Protein AF-0000000078981628 (afdb_homodimer)

InterPro domains:
  IPR001638 Solute-binding protein family 3/N-terminal domain of MltF [PF00497] (38-266)
  IPR001638 Solute-binding protein family 3/N-terminal domain of MltF [SM00062] (37-268)
  IPR051455 Bacterial solute-binding protein 3 [PTHR30085] (13-270)

Foldseek 3Di:
DPPPPPPPPPPPPPPPPVPPPPPQDDDLLNVCLVVLEAEEEFEAQQAAFWHQDPVGDIHHLLVVLVVLLQVLSCVVSVHHGHYHYDYDFLVCVLVCQQVPVHAKYTYFAFDDDVSVVRWDFAFFQDKWFKWKKFFPPLPDFALLPQAVFEEEDEPNHPFVVLSVVVCVVNVGDYHYDYDNHVVRRLVCRVVVVGGIYMDTPLSSLRSLLPDPCSNGMDIHYDGSDMTTGTMIGGPPNVPSSVSSLVSLLVCLLVVVSVVSCCVRCVVSVDDDDPVSNVSSVVSNDDD/DCPDDPPPPPPPPPPPPVPPPPPQDDDLLNVCLVVLEAEEEFEAQQAAFWHQDPVGDIHHLLVVLVVLLQVLSCVVSVHHGHYHYDYDFLVCVLVCQQVPVHAKYTYFAFDDDVSVVRWDFAFFQDKWFKWKKFFPPLPDFALLPQAVFEEEDEPNHPFVVLSVVVCVVNVGDYHYHYDNHDVRRLVCRVVVVGGIYMDTPLSSLRSLLVDPCSNRMDIHYDGSDMTTGTMIGGPPNVPSSVSSLVSLLVCLLVVVSVVSCCVRCVVSVDDDDPVSNVSSVVSNDDD

pLDDT: mean 93.2, std 16.32, range [28.64, 98.94]

Secondary structure (DSSP, 8-state):
--------------------------HHHHHHHHHSEEEEEE-SEETTTEEE-TTS-EESHHHHHHHHHHHHHHHHHTS--EEEEEE--TTTHHHHHHTTS-SEEES--B--TTGGGT-EEEEEEEEE-EEEEEETTS---SGGGGTT-EEEEETT-HHHHHHHHHHHHHT---EEEEESSHHHHHHHHHTTS-SEEEEEHHHHHHHHHHSS-GGGEEEES-----EEEEEEE-TT-HHHHHHHHHHHHHHHHHTHHHHHHHHHHGGGT-PPPHHHHHHHHHT----/--------------------------HHHHHHHHHSEEEEEE-SEETTTEEE-TTS-EESHHHHHHHHHHHHHHHHHTS--EEEEEE--TTTHHHHHHTTS-SEEES--B--TTGGGT-EEEEEEEEE-EEEEEETTS---SGGGGTT-EEEEETTSHHHHHHHHHHHHHT---EEEEESSHHHHHHHHHTTS-SEEEEEHHHHHHHHHHSS-GGGEEEES-----EEEEEEE-SS-HHHHHHHHHHHHHHHHHTHHHHHHHHHHGGGT-PPPHHHHHHHHHT----

Organism: Ruegeria pomeroyi (strain ATCC 700808 / DSM 15171 / DSS-3) (NCBI:txid246200)

Structure (mmCIF, N/CA/C/O backbone):
data_AF-0000000078981628-model_v1
#
loop_
_entity.id
_entity.type
_entity.pdbx_description
1 polymer 'Glutamate/aspartate ABC transporter, periplasmic substrate-binding protein'
#
loop_
_atom_site.group_PDB
_atom_site.id
_atom_site.type_symbol
_atom_site.label_atom_id
_atom_site.label_alt_id
_atom_site.label_comp_id
_atom_site.label_asym_id
_atom_site.label_entity_id
_atom_site.label_seq_id
_atom_site.pdbx_PDB_ins_code
_atom_site.Cartn_x
_atom_site.Cartn_y
_atom_site.Cartn_z
_atom_site.occupancy
_atom_site.B_iso_or_equiv
_atom_site.auth_seq_id
_atom_site.auth_comp_id
_atom_site.auth_asym_id
_atom_site.auth_atom_id
_atom_site.pdbx_PDB_model_num
ATOM 1 N N . MET A 1 1 ? 22.188 62.906 -53.719 1 29.25 1 MET A N 1
ATOM 2 C CA . MET A 1 1 ? 21.891 62.875 -52.281 1 29.25 1 MET A CA 1
ATOM 3 C C . MET A 1 1 ? 21.281 61.562 -51.875 1 29.25 1 MET A C 1
ATOM 5 O O . MET A 1 1 ? 20.094 61.312 -52.125 1 29.25 1 MET A O 1
ATOM 9 N N . ASN A 1 2 ? 22.016 60.469 -52.219 1 33 2 ASN A N 1
ATOM 10 C CA . ASN A 1 2 ? 21.844 59 -52.25 1 33 2 ASN A CA 1
ATOM 11 C C . ASN A 1 2 ? 21.578 58.438 -50.875 1 33 2 ASN A C 1
ATOM 13 O O . ASN A 1 2 ? 22.422 58.531 -49.969 1 33 2 ASN A O 1
ATOM 17 N N . LEU A 1 3 ? 20.312 58.594 -50.469 1 35 3 LEU A N 1
ATOM 18 C CA . LEU A 1 3 ? 19.75 58.188 -49.188 1 35 3 LEU A CA 1
ATOM 19 C C . LEU A 1 3 ? 19.984 56.719 -48.938 1 35 3 LEU A C 1
ATOM 21 O O . LEU A 1 3 ? 19.656 55.875 -49.781 1 35 3 LEU A O 1
ATOM 25 N N . LEU A 1 4 ? 21.047 56.375 -48.156 1 32.5 4 LEU A N 1
ATOM 26 C CA . LEU A 1 4 ? 21.562 55.094 -47.625 1 32.5 4 LEU A CA 1
ATOM 27 C C . LEU A 1 4 ? 20.484 54.375 -46.812 1 32.5 4 LEU A C 1
ATOM 29 O O . LEU A 1 4 ? 19.969 54.906 -45.844 1 32.5 4 LEU A O 1
ATOM 33 N N . LYS A 1 5 ? 19.578 53.688 -47.531 1 44.81 5 LYS A N 1
ATOM 34 C CA . LYS A 1 5 ? 18.531 52.844 -46.906 1 44.81 5 LYS A CA 1
ATOM 35 C C . LYS A 1 5 ? 19.141 51.906 -45.875 1 44.81 5 LYS A C 1
ATOM 37 O O . LYS A 1 5 ? 20.062 51.156 -46.156 1 44.81 5 LYS A O 1
ATOM 42 N N . PRO A 1 6 ? 19.125 52.25 -44.531 1 39.47 6 PRO A N 1
ATOM 43 C CA . PRO A 1 6 ? 19.688 51.375 -43.5 1 39.47 6 PRO A CA 1
ATOM 44 C C . PRO A 1 6 ? 19.031 50 -43.5 1 39.47 6 PRO A C 1
ATOM 46 O O . PRO A 1 6 ? 17.812 49.875 -43.656 1 39.47 6 PRO A O 1
ATOM 49 N N . ILE A 1 7 ? 19.625 49 -44.156 1 39.97 7 ILE A N 1
ATOM 50 C CA . ILE A 1 7 ? 19.266 47.594 -44.125 1 39.97 7 ILE A CA 1
ATOM 51 C C . ILE A 1 7 ? 19.219 47.094 -42.688 1 39.97 7 ILE A C 1
ATOM 53 O O . ILE A 1 7 ? 20.234 47.062 -42 1 39.97 7 ILE A O 1
ATOM 57 N N . LEU A 1 8 ? 18.188 47.531 -41.906 1 37.78 8 LEU A N 1
ATOM 58 C CA . LEU A 1 8 ? 17.984 47 -40.594 1 37.78 8 LEU A CA 1
ATOM 59 C C . LEU A 1 8 ? 17.984 45.469 -40.594 1 37.78 8 LEU A C 1
ATOM 61 O O . LEU A 1 8 ? 17.172 44.844 -41.312 1 37.78 8 LEU A O 1
ATOM 65 N N . ALA A 1 9 ? 19.156 44.812 -40.406 1 36.69 9 ALA A N 1
ATOM 66 C CA . ALA A 1 9 ? 19.453 43.406 -40.188 1 36.69 9 ALA A CA 1
ATOM 67 C C . ALA A 1 9 ? 18.578 42.844 -39.062 1 36.69 9 ALA A C 1
ATOM 69 O O . ALA A 1 9 ? 18.641 43.281 -37.906 1 36.69 9 ALA A O 1
ATOM 70 N N . GLY A 1 10 ? 17.344 42.594 -39.344 1 36.34 10 GLY A N 1
ATOM 71 C CA . GLY A 1 10 ? 16.516 41.844 -38.438 1 36.34 10 GLY A CA 1
ATOM 72 C C . GLY A 1 10 ? 17.156 40.531 -37.969 1 36.34 10 GLY A C 1
ATOM 73 O O . GLY A 1 10 ? 17.297 39.594 -38.75 1 36.34 10 GLY A O 1
ATOM 74 N N . ALA A 1 11 ? 18.25 40.594 -37.188 1 36.84 11 ALA A N 1
ATOM 75 C CA . ALA A 1 11 ? 18.75 39.375 -36.562 1 36.84 11 ALA A CA 1
ATOM 76 C C . ALA A 1 11 ? 17.625 38.594 -35.875 1 36.84 11 ALA A C 1
ATOM 78 O O . ALA A 1 11 ? 17.016 39.125 -34.938 1 36.84 11 ALA A O 1
ATOM 79 N N . VAL A 1 12 ? 16.984 37.75 -36.594 1 37 12 VAL A N 1
ATOM 80 C CA . VAL A 1 12 ? 16.062 36.75 -36.031 1 37 12 VAL A CA 1
ATOM 81 C C . VAL A 1 12 ? 16.75 36.031 -34.875 1 37 12 VAL A C 1
ATOM 83 O O . VAL A 1 12 ? 17.812 35.438 -35.031 1 37 12 VAL A O 1
ATOM 86 N N . ALA A 1 13 ? 16.578 36.5 -33.656 1 37.66 13 ALA A N 1
ATOM 87 C CA . ALA A 1 13 ? 16.906 35.75 -32.438 1 37.66 13 ALA A CA 1
ATOM 88 C C . ALA A 1 13 ? 16.5 34.281 -32.594 1 37.66 13 ALA A C 1
ATOM 90 O O . ALA A 1 13 ? 15.312 33.969 -32.656 1 37.66 13 ALA A O 1
ATOM 91 N N . LEU A 1 14 ? 17.312 33.531 -33.312 1 39.88 14 LEU A N 1
ATOM 92 C CA . LEU A 1 14 ? 17.188 32.094 -33.188 1 39.88 14 LEU A CA 1
ATOM 93 C C . LEU A 1 14 ? 17.016 31.688 -31.734 1 39.88 14 LEU A C 1
ATOM 95 O O . LEU A 1 14 ? 17.938 31.828 -30.922 1 39.88 14 LEU A O 1
ATOM 99 N N . GLY A 1 15 ? 15.836 31.875 -31.203 1 36.81 15 GLY A N 1
ATOM 100 C CA . GLY A 1 15 ? 15.547 31.234 -29.938 1 36.81 15 GLY A CA 1
ATOM 101 C C . GLY A 1 15 ? 16.141 29.844 -29.812 1 36.81 15 GLY A C 1
ATOM 102 O O . GLY A 1 15 ? 15.742 28.922 -30.531 1 36.81 15 GLY A O 1
ATOM 103 N N . LEU A 1 16 ? 17.375 29.766 -29.469 1 39.28 16 LEU A N 1
ATOM 104 C CA . LEU A 1 16 ? 17.891 28.484 -28.984 1 39.28 16 LEU A CA 1
ATOM 105 C C . LEU A 1 16 ? 16.938 27.875 -27.969 1 39.28 16 LEU A C 1
ATOM 107 O O . LEU A 1 16 ? 16.844 28.344 -26.828 1 39.28 16 LEU A O 1
ATOM 111 N N . ALA A 1 17 ? 15.844 27.344 -28.422 1 39.78 17 ALA A N 1
ATOM 112 C CA . ALA A 1 17 ? 15.203 26.391 -27.516 1 39.78 17 ALA A CA 1
ATOM 113 C C . ALA A 1 17 ? 16.234 25.5 -26.844 1 39.78 17 ALA A C 1
ATOM 115 O O . ALA A 1 17 ? 16.859 24.656 -27.5 1 39.78 17 ALA A O 1
ATOM 116 N N . LEU A 1 18 ? 16.859 25.969 -25.859 1 40.12 18 LEU A N 1
ATOM 117 C CA . LEU A 1 18 ? 17.594 24.984 -25.062 1 40.12 18 LEU A CA 1
ATOM 118 C C . LEU A 1 18 ? 16.812 23.688 -24.953 1 40.12 18 LEU A C 1
ATOM 120 O O . LEU A 1 18 ? 15.625 23.703 -24.594 1 40.12 18 LEU A O 1
ATOM 124 N N . PRO A 1 19 ? 17.094 22.656 -25.75 1 40.31 19 PRO A N 1
ATOM 125 C CA . PRO A 1 19 ? 16.359 21.438 -25.422 1 40.31 19 PRO A CA 1
ATOM 126 C C . PRO A 1 19 ? 16.125 21.281 -23.922 1 40.31 19 PRO A C 1
ATOM 128 O O . PRO A 1 19 ? 17.016 21.562 -23.125 1 40.31 19 PRO A O 1
ATOM 131 N N . VAL A 1 20 ? 15.062 21.641 -23.391 1 41.03 20 VAL A N 1
ATOM 132 C CA . VAL A 1 20 ? 14.773 21.062 -22.078 1 41.03 20 VAL A CA 1
ATOM 133 C C . VAL A 1 20 ? 15.586 19.797 -21.875 1 41.03 20 VAL A C 1
ATOM 135 O O . VAL A 1 20 ? 15.438 18.828 -22.641 1 41.03 20 VAL A O 1
ATOM 138 N N . ALA A 1 21 ? 16.75 19.766 -21.547 1 38.91 21 ALA A N 1
ATOM 139 C CA . ALA A 1 21 ? 17.547 18.578 -21.203 1 38.91 21 ALA A CA 1
ATOM 140 C C . ALA A 1 21 ? 16.672 17.453 -20.672 1 38.91 21 ALA A C 1
ATOM 142 O O . ALA A 1 21 ? 15.914 17.656 -19.719 1 38.91 21 ALA A O 1
ATOM 143 N N . ALA A 1 22 ? 16.125 16.625 -21.484 1 43.41 22 ALA A N 1
ATOM 144 C CA . ALA A 1 22 ? 15.547 15.359 -21.062 1 43.41 22 ALA A CA 1
ATOM 145 C C . ALA A 1 22 ? 16.141 14.914 -19.734 1 43.41 22 ALA A C 1
ATOM 147 O O . ALA A 1 22 ? 17.344 14.703 -19.609 1 43.41 22 ALA A O 1
ATOM 148 N N . GLN A 1 23 ? 15.719 15.336 -18.562 1 52.41 23 GLN A N 1
ATOM 149 C CA . GLN A 1 23 ? 16.172 14.836 -17.266 1 52.41 23 GLN A CA 1
ATOM 150 C C . GLN A 1 23 ? 16.656 13.391 -17.375 1 52.41 23 GLN A C 1
ATOM 152 O O . GLN A 1 23 ? 15.977 12.547 -17.969 1 52.41 23 GLN A O 1
ATOM 157 N N . ASP A 1 24 ? 17.922 13.008 -17.25 1 70.19 24 ASP A N 1
ATOM 158 C CA . ASP A 1 24 ? 18.594 11.719 -17.375 1 70.19 24 ASP A CA 1
ATOM 159 C C . ASP A 1 24 ? 17.828 10.633 -16.609 1 70.19 24 ASP A C 1
ATOM 161 O O . ASP A 1 24 ? 17.75 10.688 -15.383 1 70.19 24 ASP A O 1
ATOM 165 N N . ARG A 1 25 ? 16.812 9.961 -17.281 1 83.69 25 ARG A N 1
ATOM 166 C CA . ARG A 1 25 ? 16.125 8.812 -16.734 1 83.69 25 ARG A CA 1
ATOM 167 C C . ARG A 1 25 ? 17.109 7.762 -16.219 1 83.69 25 ARG A C 1
ATOM 169 O O . ARG A 1 25 ? 18.219 7.641 -16.75 1 83.69 25 ARG A O 1
ATOM 176 N N . THR A 1 26 ? 16.781 7.242 -15.086 1 91.81 26 THR A N 1
ATOM 177 C CA . THR A 1 26 ? 17.562 6.145 -14.523 1 91.81 26 THR A CA 1
ATOM 178 C C . THR A 1 26 ? 16.688 4.914 -14.312 1 91.81 26 THR A C 1
ATOM 180 O O . THR A 1 26 ? 15.477 4.949 -14.562 1 91.81 26 THR A O 1
ATOM 183 N N . GLY A 1 27 ? 17.281 3.781 -14.086 1 97.19 27 GLY A N 1
ATOM 184 C CA . GLY A 1 27 ? 16.547 2.59 -13.703 1 97.19 27 GLY A CA 1
ATOM 185 C C . GLY A 1 27 ? 15.805 1.947 -14.859 1 97.19 27 GLY A C 1
ATOM 186 O O . GLY A 1 27 ? 16.297 1.941 -15.992 1 97.19 27 GLY A O 1
ATOM 187 N N . THR A 1 28 ? 14.695 1.393 -14.609 1 98.75 28 THR A N 1
ATOM 188 C CA . THR A 1 28 ? 13.922 0.6 -15.555 1 98.75 28 THR A CA 1
ATOM 189 C C . THR A 1 28 ? 13.445 1.463 -16.719 1 98.75 28 THR A C 1
ATOM 191 O O . THR A 1 28 ? 13.461 1.026 -17.875 1 98.75 28 THR A O 1
ATOM 194 N N . LEU A 1 29 ? 13.031 2.707 -16.453 1 98.62 29 LEU A N 1
ATOM 195 C CA . LEU A 1 29 ? 12.562 3.596 -17.5 1 98.62 29 LEU A CA 1
ATOM 196 C C . LEU A 1 29 ? 13.672 3.877 -18.516 1 98.62 29 LEU A C 1
ATOM 198 O O . LEU A 1 29 ? 13.43 3.883 -19.719 1 98.62 29 LEU A O 1
ATOM 202 N N . ALA A 1 30 ? 14.875 4.129 -18 1 98.38 30 ALA A N 1
ATOM 203 C CA . ALA A 1 30 ? 16.016 4.375 -18.891 1 98.38 30 ALA A CA 1
ATOM 204 C C . ALA A 1 30 ? 16.297 3.154 -19.75 1 98.38 30 ALA A C 1
ATOM 206 O O . ALA A 1 30 ? 16.562 3.287 -20.953 1 98.38 30 ALA A O 1
ATOM 207 N N . LYS A 1 31 ? 16.297 2.002 -19.156 1 98.5 31 LYS A N 1
ATOM 208 C CA . LYS A 1 31 ? 16.531 0.753 -19.875 1 98.5 31 LYS A CA 1
ATOM 209 C C . LYS A 1 31 ? 15.516 0.569 -21 1 98.5 31 LYS A C 1
ATOM 211 O O . LYS A 1 31 ? 15.883 0.274 -22.141 1 98.5 31 LYS A O 1
ATOM 216 N N . ILE A 1 32 ? 14.266 0.714 -20.672 1 98.81 32 ILE A N 1
ATOM 217 C CA . ILE A 1 32 ? 13.195 0.534 -21.656 1 98.81 32 ILE A CA 1
ATOM 218 C C . ILE A 1 32 ? 13.297 1.597 -22.734 1 98.81 32 ILE A C 1
ATOM 220 O O . ILE A 1 32 ? 13.102 1.305 -23.922 1 98.81 32 ILE A O 1
ATOM 224 N N . ASP A 1 33 ? 13.609 2.801 -22.328 1 98.19 33 ASP A N 1
ATOM 225 C CA . ASP A 1 33 ? 13.758 3.885 -23.297 1 98.19 33 ASP A CA 1
ATOM 226 C C . ASP A 1 33 ? 14.852 3.562 -24.312 1 98.19 33 ASP A C 1
ATOM 228 O O . ASP A 1 33 ? 14.656 3.729 -25.516 1 98.19 33 ASP A O 1
ATOM 232 N N . ALA A 1 34 ? 15.945 3.109 -23.875 1 98 34 ALA A N 1
ATOM 233 C CA . ALA A 1 34 ? 17.094 2.814 -24.734 1 98 34 ALA A CA 1
ATOM 234 C C . ALA A 1 34 ? 16.797 1.649 -25.672 1 98 34 ALA A C 1
ATOM 236 O O . ALA A 1 34 ? 17.172 1.671 -26.844 1 98 34 ALA A O 1
ATOM 237 N N . SER A 1 35 ? 16.109 0.621 -25.172 1 98.12 35 SER A N 1
ATOM 238 C CA . SER A 1 35 ? 15.914 -0.598 -25.953 1 98.12 35 SER A CA 1
ATOM 239 C C . SER A 1 35 ? 14.656 -0.505 -26.812 1 98.12 35 SER A C 1
ATOM 241 O O . SER A 1 35 ? 14.523 -1.232 -27.797 1 98.12 35 SER A O 1
ATOM 243 N N . GLY A 1 36 ? 13.664 0.253 -26.297 1 98.31 36 GLY A N 1
ATOM 244 C CA . GLY A 1 36 ? 12.359 0.293 -26.938 1 98.31 36 GLY A CA 1
ATOM 245 C C . GLY A 1 36 ? 11.492 -0.905 -26.609 1 98.31 36 GLY A C 1
ATOM 246 O O . GLY A 1 36 ? 10.477 -1.146 -27.266 1 98.31 36 GLY A O 1
ATOM 247 N N . GLU A 1 37 ? 11.953 -1.68 -25.609 1 98.69 37 GLU A N 1
ATOM 248 C CA . GLU A 1 37 ? 11.289 -2.934 -25.266 1 98.69 37 GLU A CA 1
ATOM 249 C C . GLU A 1 37 ? 11.055 -3.031 -23.766 1 98.69 37 GLU A C 1
ATOM 251 O O . GLU A 1 37 ? 11.922 -2.672 -22.969 1 98.69 37 GLU A O 1
ATOM 256 N N . ILE A 1 38 ? 9.898 -3.453 -23.391 1 98.88 38 ILE A N 1
ATOM 257 C CA . ILE A 1 38 ? 9.617 -3.809 -22 1 98.88 38 ILE A CA 1
ATOM 258 C C . ILE A 1 38 ? 9.539 -5.328 -21.859 1 98.88 38 ILE A C 1
ATOM 260 O O . ILE A 1 38 ? 8.859 -5.992 -22.641 1 98.88 38 ILE A O 1
ATOM 264 N N . VAL A 1 39 ? 10.242 -5.914 -20.922 1 98.94 39 VAL A N 1
ATOM 265 C CA . VAL A 1 39 ? 10.289 -7.355 -20.703 1 98.94 39 VAL A CA 1
ATOM 266 C C . VAL A 1 39 ? 9.336 -7.742 -19.578 1 98.94 39 VAL A C 1
ATOM 268 O O . VAL A 1 39 ? 9.531 -7.344 -18.438 1 98.94 39 VAL A O 1
ATOM 271 N N . ILE A 1 40 ? 8.367 -8.547 -19.891 1 98.88 40 ILE A N 1
ATOM 272 C CA . ILE A 1 40 ? 7.34 -8.969 -18.953 1 98.88 40 ILE A CA 1
ATOM 273 C C . ILE A 1 40 ? 7.578 -10.43 -18.547 1 98.88 40 ILE A C 1
ATOM 275 O O . ILE A 1 40 ? 7.598 -11.312 -19.406 1 98.88 40 ILE A O 1
ATOM 279 N N . GLY A 1 41 ? 7.824 -10.641 -17.266 1 98.94 41 GLY A N 1
ATOM 280 C CA . GLY A 1 41 ? 7.758 -11.992 -16.734 1 98.94 41 GLY A CA 1
ATOM 281 C C . GLY A 1 41 ? 6.34 -12.477 -16.5 1 98.94 41 GLY A C 1
ATOM 282 O O . GLY A 1 41 ? 5.535 -11.773 -15.883 1 98.94 41 GLY A O 1
ATOM 283 N N . HIS A 1 42 ? 6.008 -13.672 -17 1 98.81 42 HIS A N 1
ATOM 284 C CA . HIS A 1 42 ? 4.652 -14.18 -16.844 1 98.81 42 HIS A CA 1
ATOM 285 C C . HIS A 1 42 ? 4.66 -15.664 -16.469 1 98.81 42 HIS A C 1
ATOM 287 O O . HIS A 1 42 ? 5.574 -16.391 -16.859 1 98.81 42 HIS A O 1
ATOM 293 N N . ARG A 1 43 ? 3.674 -16.062 -15.719 1 98.12 43 ARG A N 1
ATOM 294 C CA . ARG A 1 43 ? 3.426 -17.469 -15.445 1 98.12 43 ARG A CA 1
ATOM 295 C C . ARG A 1 43 ? 2.709 -18.141 -16.609 1 98.12 43 ARG A C 1
ATOM 297 O O . ARG A 1 43 ? 2.131 -17.453 -17.469 1 98.12 43 ARG A O 1
ATOM 304 N N . GLU A 1 44 ? 2.779 -19.453 -16.594 1 98 44 GLU A N 1
ATOM 305 C CA . GLU A 1 44 ? 2.201 -20.125 -17.75 1 98 44 GLU A CA 1
ATOM 306 C C . GLU A 1 44 ? 0.962 -20.938 -17.344 1 98 44 GLU A C 1
ATOM 308 O O . GLU A 1 44 ? 0.204 -21.375 -18.203 1 98 44 GLU A O 1
ATOM 313 N N . SER A 1 45 ? 0.734 -21.062 -16.047 1 97.62 45 SER A N 1
ATOM 314 C CA . SER A 1 45 ? -0.374 -21.922 -15.633 1 97.62 45 SER A CA 1
ATOM 315 C C . SER A 1 45 ? -1.06 -21.375 -14.383 1 97.62 45 SER A C 1
ATOM 317 O O . SER A 1 45 ? -1.634 -22.141 -13.602 1 97.62 45 SER A O 1
ATOM 319 N N . SER A 1 46 ? -0.98 -20.109 -14.148 1 98.25 46 SER A N 1
ATOM 320 C CA . SER A 1 46 ? -1.671 -19.453 -13.039 1 98.25 46 SER A CA 1
ATOM 321 C C . SER A 1 46 ? -3.025 -18.906 -13.477 1 98.25 46 SER A C 1
ATOM 323 O O . SER A 1 46 ? -3.205 -17.688 -13.57 1 98.25 46 SER A O 1
ATOM 325 N N . VAL A 1 47 ? -3.941 -19.812 -13.633 1 97.94 47 VAL A N 1
ATOM 326 C CA . VAL A 1 47 ? -5.285 -19.406 -14.047 1 97.94 47 VAL A CA 1
ATOM 327 C C . VAL A 1 47 ? -6.023 -18.797 -12.859 1 97.94 47 VAL A C 1
ATOM 329 O O . VAL A 1 47 ? -6.078 -19.391 -11.773 1 97.94 47 VAL A O 1
ATOM 332 N N . PRO A 1 48 ? -6.57 -17.594 -13 1 98.5 48 PRO A N 1
ATOM 333 C CA . PRO A 1 48 ? -6.742 -16.828 -14.242 1 98.5 48 PRO A CA 1
ATOM 334 C C . PRO A 1 48 ? -5.84 -15.602 -14.312 1 98.5 48 PRO A C 1
ATOM 336 O O . PRO A 1 48 ? -6.211 -14.586 -14.914 1 98.5 48 PRO A O 1
ATOM 339 N N . PHE A 1 49 ? -4.734 -15.586 -13.711 1 98.88 49 PHE A N 1
ATOM 340 C CA . PHE A 1 49 ? -3.918 -14.383 -13.547 1 98.88 49 PHE A CA 1
ATOM 341 C C . PHE A 1 49 ? -2.953 -14.227 -14.719 1 98.88 49 PHE A C 1
ATOM 343 O O . PHE A 1 49 ? -2.775 -13.117 -15.234 1 98.88 49 PHE A O 1
ATOM 350 N N . ALA A 1 50 ? -2.279 -15.266 -15.047 1 98.81 50 ALA A N 1
ATOM 351 C CA . ALA A 1 50 ? -1.325 -15.352 -16.156 1 98.81 50 ALA A CA 1
ATOM 352 C C . ALA A 1 50 ? -1.165 -16.797 -16.625 1 98.81 50 ALA A C 1
ATOM 354 O O . ALA A 1 50 ? -0.678 -17.656 -15.867 1 98.81 50 ALA A O 1
ATOM 355 N N . TYR A 1 51 ? -1.535 -17.062 -17.828 1 98.56 51 TYR A N 1
ATOM 356 C CA . TYR A 1 51 ? -1.496 -18.391 -18.422 1 98.56 51 TYR A CA 1
ATOM 357 C C . TYR A 1 51 ? -1.524 -18.312 -19.938 1 98.56 51 TYR A C 1
ATOM 359 O O . TYR A 1 51 ? -1.759 -17.25 -20.516 1 98.56 51 TYR A O 1
ATOM 367 N N . LEU A 1 52 ? -1.189 -19.422 -20.547 1 98.25 52 LEU A N 1
ATOM 368 C CA . LEU A 1 52 ? -1.146 -19.438 -22 1 98.25 52 LEU A CA 1
ATOM 369 C C . LEU A 1 52 ? -2.508 -19.812 -22.578 1 98.25 52 LEU A C 1
ATOM 371 O O . LEU A 1 52 ? -3.145 -20.766 -22.125 1 98.25 52 LEU A O 1
ATOM 375 N N . ASP A 1 53 ? -2.961 -19.047 -23.516 1 97.38 53 ASP A N 1
ATOM 376 C CA . ASP A 1 53 ? -4.188 -19.406 -24.219 1 97.38 53 ASP A CA 1
ATOM 377 C C . ASP A 1 53 ? -3.92 -20.453 -25.297 1 97.38 53 ASP A C 1
ATOM 379 O O . ASP A 1 53 ? -2.848 -21.062 -25.328 1 97.38 53 ASP A O 1
ATOM 383 N N . GLU A 1 54 ? -4.902 -20.703 -26.141 1 96 54 GLU A N 1
ATOM 384 C CA . GLU A 1 54 ? -4.809 -21.75 -27.156 1 96 54 GLU A CA 1
ATOM 385 C C . GLU A 1 54 ? -3.729 -21.422 -28.172 1 96 54 GLU A C 1
ATOM 387 O O . GLU A 1 54 ? -3.203 -22.328 -28.844 1 96 54 GLU A O 1
ATOM 392 N N . ASN A 1 55 ? -3.373 -20.156 -28.297 1 97.5 55 ASN A N 1
ATOM 393 C CA . ASN A 1 55 ? -2.35 -19.719 -29.25 1 97.5 55 ASN A CA 1
ATOM 394 C C . ASN A 1 55 ? -0.996 -19.547 -28.562 1 97.5 55 ASN A C 1
ATOM 396 O O . ASN A 1 55 ? -0.099 -18.891 -29.109 1 97.5 55 ASN A O 1
ATOM 400 N N . GLN A 1 56 ? -0.943 -19.938 -27.328 1 97.12 56 GLN A N 1
ATOM 401 C CA . GLN A 1 56 ? 0.288 -19.906 -26.547 1 97.12 56 GLN A CA 1
ATOM 402 C C . GLN A 1 56 ? 0.699 -18.469 -26.234 1 97.12 56 GLN A C 1
ATOM 404 O O . GLN A 1 56 ? 1.891 -18.156 -26.156 1 97.12 56 GLN A O 1
ATOM 409 N N . LYS A 1 57 ? -0.299 -17.625 -26.156 1 98.19 57 LYS A N 1
ATOM 410 C CA . LYS A 1 57 ? -0.063 -16.25 -25.75 1 98.19 57 LYS A CA 1
ATOM 411 C C . LYS A 1 57 ? -0.438 -16.047 -24.281 1 98.19 57 LYS A C 1
ATOM 413 O O . LYS A 1 57 ? -1.455 -16.562 -23.812 1 98.19 57 LYS A O 1
ATOM 418 N N . PRO A 1 58 ? 0.383 -15.312 -23.594 1 98.69 58 PRO A N 1
ATOM 419 C CA . PRO A 1 58 ? 0.006 -15.023 -22.203 1 98.69 58 PRO A CA 1
ATOM 420 C C . PRO A 1 58 ? -1.251 -14.164 -22.094 1 98.69 58 PRO A C 1
ATOM 422 O O . PRO A 1 58 ? -1.346 -13.117 -22.766 1 98.69 58 PRO A O 1
ATOM 425 N N . VAL A 1 59 ? -2.178 -14.617 -21.312 1 98.75 59 VAL A N 1
ATOM 426 C CA . VAL A 1 59 ? -3.41 -13.891 -21.031 1 98.75 59 VAL A CA 1
ATOM 427 C C . VAL A 1 59 ? -3.725 -13.969 -19.547 1 98.75 59 VAL A C 1
ATOM 429 O O . VAL A 1 59 ? -3.082 -14.719 -18.812 1 98.75 59 VAL A O 1
ATOM 432 N N . GLY A 1 60 ? -4.699 -13.109 -19.109 1 98.81 60 GLY A N 1
ATOM 433 C CA . GLY A 1 60 ? -5.191 -13.203 -17.75 1 98.81 60 GLY A CA 1
ATOM 434 C C . GLY A 1 60 ? -5.316 -11.859 -17.062 1 98.81 60 GLY A C 1
ATOM 435 O O . GLY A 1 60 ? -4.945 -10.828 -17.625 1 98.81 60 GLY A O 1
ATOM 436 N N . TYR A 1 61 ? -5.805 -11.961 -15.914 1 98.94 61 TYR A N 1
ATOM 437 C CA . TYR A 1 61 ? -6.113 -10.789 -15.102 1 98.94 61 TYR A CA 1
ATOM 438 C C . TYR A 1 61 ? -4.875 -9.93 -14.891 1 98.94 61 TYR A C 1
ATOM 440 O O . TYR A 1 61 ? -4.902 -8.719 -15.133 1 98.94 61 TYR A O 1
ATOM 448 N N . SER A 1 62 ? -3.775 -10.555 -14.43 1 98.94 62 SER A N 1
ATOM 449 C CA . SER A 1 62 ? -2.533 -9.828 -14.188 1 98.94 62 SER A CA 1
ATOM 450 C C . SER A 1 62 ? -1.951 -9.273 -15.484 1 98.94 62 SER A C 1
ATOM 452 O O . SER A 1 62 ? -1.356 -8.195 -15.492 1 98.94 62 SER A O 1
ATOM 454 N N . ILE A 1 63 ? -2.096 -10.008 -16.547 1 98.94 63 ILE A N 1
ATOM 455 C CA . ILE A 1 63 ? -1.615 -9.547 -17.859 1 98.94 63 ILE A CA 1
ATOM 456 C C . ILE A 1 63 ? -2.367 -8.281 -18.266 1 98.94 63 ILE A C 1
ATOM 458 O O . ILE A 1 63 ? -1.756 -7.301 -18.688 1 98.94 63 ILE A O 1
ATOM 462 N N . ASP A 1 64 ? -3.67 -8.328 -18.109 1 98.94 64 ASP A N 1
ATOM 463 C CA . ASP A 1 64 ? -4.469 -7.16 -18.453 1 98.94 64 ASP A CA 1
ATOM 464 C C . ASP A 1 64 ? -4.027 -5.938 -17.641 1 98.94 64 ASP A C 1
ATOM 466 O O . ASP A 1 64 ? -3.912 -4.84 -18.188 1 98.94 64 ASP A O 1
ATOM 470 N N . LEU A 1 65 ? -3.822 -6.098 -16.375 1 98.94 65 LEU A N 1
ATOM 471 C CA . LEU A 1 65 ? -3.367 -4.992 -15.547 1 98.94 65 LEU A CA 1
ATOM 472 C C . LEU A 1 65 ? -1.98 -4.523 -15.969 1 98.94 65 LEU A C 1
ATOM 474 O O . LEU A 1 65 ? -1.709 -3.32 -16 1 98.94 65 LEU A O 1
ATOM 478 N N . CYS A 1 66 ? -1.113 -5.441 -16.297 1 98.94 66 CYS A N 1
ATOM 479 C CA . CYS A 1 66 ? 0.226 -5.094 -16.766 1 98.94 66 CYS A CA 1
ATOM 480 C C . CYS A 1 66 ? 0.165 -4.301 -18.062 1 98.94 66 CYS A C 1
ATOM 482 O O . CYS A 1 66 ? 0.992 -3.416 -18.297 1 98.94 66 CYS A O 1
ATOM 484 N N . MET A 1 67 ? -0.804 -4.602 -18.922 1 98.88 67 MET A N 1
ATOM 485 C CA . MET A 1 67 ? -0.931 -3.852 -20.172 1 98.88 67 MET A CA 1
ATOM 486 C C . MET A 1 67 ? -1.287 -2.395 -19.906 1 98.88 67 MET A C 1
ATOM 488 O O . MET A 1 67 ? -0.863 -1.499 -20.625 1 98.88 67 MET A O 1
ATOM 492 N N . LYS A 1 68 ? -2.082 -2.135 -18.828 1 98.94 68 LYS A N 1
ATOM 493 C CA . LYS A 1 68 ? -2.336 -0.755 -18.422 1 98.94 68 LYS A CA 1
ATOM 494 C C . LYS A 1 68 ? -1.043 -0.053 -18.016 1 98.94 68 LYS A C 1
ATOM 496 O O . LYS A 1 68 ? -0.858 1.132 -18.312 1 98.94 68 LYS A O 1
ATOM 501 N N . ILE A 1 69 ? -0.154 -0.757 -17.391 1 98.94 69 ILE A N 1
ATOM 502 C CA . ILE A 1 69 ? 1.13 -0.204 -16.969 1 98.94 69 ILE A CA 1
ATOM 503 C C . ILE A 1 69 ? 2.01 0.04 -18.188 1 98.94 69 ILE A C 1
ATOM 505 O O . ILE A 1 69 ? 2.67 1.076 -18.297 1 98.94 69 ILE A O 1
ATOM 509 N N . VAL A 1 70 ? 2.006 -0.914 -19.125 1 98.94 70 VAL A N 1
ATOM 510 C CA . VAL A 1 70 ? 2.773 -0.761 -20.359 1 98.94 70 VAL A CA 1
ATOM 511 C C . VAL A 1 70 ? 2.312 0.491 -21.109 1 98.94 70 VAL A C 1
ATOM 513 O O . VAL A 1 70 ? 3.137 1.259 -21.609 1 98.94 70 VAL A O 1
ATOM 516 N N . GLU A 1 71 ? 1.007 0.708 -21.188 1 98.88 71 GLU A N 1
ATOM 517 C CA . GLU A 1 71 ? 0.461 1.911 -21.812 1 98.88 71 GLU A CA 1
ATOM 518 C C . GLU A 1 71 ? 0.972 3.17 -21.109 1 98.88 71 GLU A C 1
ATOM 520 O O . GLU A 1 71 ? 1.348 4.141 -21.766 1 98.88 71 GLU A O 1
ATOM 525 N N . ALA A 1 72 ? 1.002 3.141 -19.844 1 98.88 72 ALA A N 1
ATOM 526 C CA . ALA A 1 72 ? 1.465 4.293 -19.062 1 98.88 72 ALA A CA 1
ATOM 527 C C . ALA A 1 72 ? 2.951 4.543 -19.297 1 98.88 72 ALA A C 1
ATOM 529 O O . ALA A 1 72 ? 3.389 5.695 -19.375 1 98.88 72 ALA A O 1
ATOM 530 N N . VAL A 1 73 ? 3.723 3.457 -19.375 1 98.81 73 VAL A N 1
ATOM 531 C CA . VAL A 1 73 ? 5.152 3.588 -19.641 1 98.81 73 VAL A CA 1
ATOM 532 C C . VAL A 1 73 ? 5.379 4.184 -21.016 1 98.81 73 VAL A C 1
ATOM 534 O O . VAL A 1 73 ? 6.227 5.059 -21.203 1 98.81 73 VAL A O 1
ATOM 537 N N . SER A 1 74 ? 4.641 3.656 -21.953 1 98.75 74 SER A N 1
ATOM 538 C CA . SER A 1 74 ? 4.719 4.199 -23.312 1 98.75 74 SER A CA 1
ATOM 539 C C . SER A 1 74 ? 4.426 5.695 -23.312 1 98.75 74 SER A C 1
ATOM 541 O O . SER A 1 74 ? 5.152 6.469 -23.953 1 98.75 74 SER A O 1
ATOM 543 N N . ALA A 1 75 ? 3.443 6.125 -22.688 1 98.62 75 ALA A N 1
ATOM 544 C CA . ALA A 1 75 ? 3.078 7.535 -22.594 1 98.62 75 ALA A CA 1
ATOM 545 C C . ALA A 1 75 ? 4.176 8.344 -21.922 1 98.62 75 ALA A C 1
ATOM 547 O O . ALA A 1 75 ? 4.531 9.438 -22.375 1 98.62 75 ALA A O 1
ATOM 548 N N . GLU A 1 76 ? 4.684 7.797 -20.844 1 97.88 76 GLU A N 1
ATOM 549 C CA . GLU A 1 76 ? 5.746 8.461 -20.094 1 97.88 76 GLU A CA 1
ATOM 550 C C . GLU A 1 76 ? 6.973 8.695 -20.969 1 97.88 76 GLU A C 1
ATOM 552 O O . GLU A 1 76 ? 7.621 9.742 -20.875 1 97.88 76 GLU A O 1
ATOM 557 N N . LEU A 1 77 ? 7.23 7.781 -21.812 1 98 77 LEU A N 1
ATOM 558 C CA . LEU A 1 77 ? 8.438 7.828 -22.625 1 98 77 LEU A CA 1
ATOM 559 C C . LEU A 1 77 ? 8.164 8.5 -23.969 1 98 77 LEU A C 1
ATOM 561 O O . LEU A 1 77 ? 9.094 8.867 -24.688 1 98 77 LEU A O 1
ATOM 565 N N . GLY A 1 78 ? 6.902 8.664 -24.328 1 97.75 78 GLY A N 1
ATOM 566 C CA . GLY A 1 78 ? 6.52 9.281 -25.578 1 97.75 78 GLY A CA 1
ATOM 567 C C . GLY A 1 78 ? 6.859 8.43 -26.797 1 97.75 78 GLY A C 1
ATOM 568 O O . GLY A 1 78 ? 7.27 8.953 -27.828 1 97.75 78 GLY A O 1
ATOM 569 N N . LYS A 1 79 ? 6.781 7.062 -26.594 1 97 79 LYS A N 1
ATOM 570 C CA . LYS A 1 79 ? 7.078 6.188 -27.719 1 97 79 LYS A CA 1
ATOM 571 C C . LYS A 1 79 ? 6.355 4.852 -27.578 1 97 79 LYS A C 1
ATOM 573 O O . LYS A 1 79 ? 5.988 4.449 -26.484 1 97 79 LYS A O 1
ATOM 578 N N . GLU A 1 80 ? 6.168 4.195 -28.688 1 97.56 80 GLU A N 1
ATOM 579 C CA . GLU A 1 80 ? 5.613 2.846 -28.703 1 97.56 80 GLU A CA 1
ATOM 580 C C . GLU A 1 80 ? 6.652 1.816 -28.266 1 97.56 80 GLU A C 1
ATOM 582 O O . GLU A 1 80 ? 7.824 1.913 -28.625 1 97.56 80 GLU A O 1
ATOM 587 N N . LEU A 1 81 ? 6.176 0.884 -27.516 1 98.62 81 LEU A N 1
ATOM 588 C CA . LEU A 1 81 ? 7.074 -0.13 -26.984 1 98.62 81 LEU A CA 1
ATOM 589 C C . LEU A 1 81 ? 6.758 -1.503 -27.562 1 98.62 81 LEU A C 1
ATOM 591 O O . LEU A 1 81 ? 5.59 -1.846 -27.766 1 98.62 81 LEU A O 1
ATOM 595 N N . SER A 1 82 ? 7.801 -2.281 -27.781 1 98.62 82 SER A N 1
ATOM 596 C CA . SER A 1 82 ? 7.621 -3.715 -27.984 1 98.62 82 SER A CA 1
ATOM 597 C C . SER A 1 82 ? 7.578 -4.461 -26.656 1 98.62 82 SER A C 1
ATOM 599 O O . SER A 1 82 ? 8.148 -4.004 -25.672 1 98.62 82 SER A O 1
ATOM 601 N N . ILE A 1 83 ? 6.898 -5.57 -26.656 1 98.75 83 ILE A N 1
ATOM 602 C CA . ILE A 1 83 ? 6.809 -6.383 -25.453 1 98.75 83 ILE A CA 1
ATOM 603 C C . ILE A 1 83 ? 7.547 -7.703 -25.656 1 98.75 83 ILE A C 1
ATOM 605 O O . ILE A 1 83 ? 7.289 -8.414 -26.641 1 98.75 83 ILE A O 1
ATOM 609 N N . LYS A 1 84 ? 8.438 -7.961 -24.828 1 98.81 84 LYS A N 1
ATOM 610 C CA . LYS A 1 84 ? 9.062 -9.281 -24.766 1 98.81 84 LYS A CA 1
ATOM 611 C C . LYS A 1 84 ? 8.555 -10.062 -23.562 1 98.81 84 LYS A C 1
ATOM 613 O O . LYS A 1 84 ? 8.711 -9.625 -22.406 1 98.81 84 LYS A O 1
ATOM 618 N N . TYR A 1 85 ? 7.996 -11.188 -23.828 1 98.75 85 TYR A N 1
ATOM 619 C CA . TYR A 1 85 ? 7.5 -12.062 -22.766 1 98.75 85 TYR A CA 1
ATOM 620 C C . TYR A 1 85 ? 8.547 -13.094 -22.375 1 98.75 85 TYR A C 1
ATOM 622 O O . TYR A 1 85 ? 9.148 -13.734 -23.25 1 98.75 85 TYR A O 1
ATOM 630 N N . VAL A 1 86 ? 8.742 -13.273 -21.125 1 98.81 86 VAL A N 1
ATOM 631 C CA . VAL A 1 86 ? 9.664 -14.258 -20.578 1 98.81 86 VAL A CA 1
ATOM 632 C C . VAL A 1 86 ? 8.938 -15.141 -19.562 1 98.81 86 VAL A C 1
ATOM 634 O O . VAL A 1 86 ? 8.477 -14.656 -18.531 1 98.81 86 VAL A O 1
ATOM 637 N N . PRO A 1 87 ? 8.812 -16.422 -19.859 1 98.56 87 PRO A N 1
ATOM 638 C CA . PRO A 1 87 ? 8.211 -17.297 -18.844 1 98.56 87 PRO A CA 1
ATOM 639 C C . PRO A 1 87 ? 9.031 -17.344 -17.562 1 98.56 87 PRO A C 1
ATOM 641 O O . PRO A 1 87 ? 10.266 -17.375 -17.609 1 98.56 87 PRO A O 1
ATOM 644 N N . VAL A 1 88 ? 8.305 -17.266 -16.453 1 98.5 88 VAL A N 1
ATOM 645 C CA . VAL A 1 88 ? 8.938 -17.438 -15.148 1 98.5 88 VAL A CA 1
ATOM 646 C C . VAL A 1 88 ? 8.172 -18.484 -14.336 1 98.5 88 VAL A C 1
ATOM 648 O O . VAL A 1 88 ? 7.039 -18.828 -14.672 1 98.5 88 VAL A O 1
ATOM 651 N N . ASN A 1 89 ? 8.773 -18.984 -13.312 1 96.94 89 ASN A N 1
ATOM 652 C CA . ASN A 1 89 ? 8.125 -19.859 -12.352 1 96.94 89 ASN A CA 1
ATOM 653 C C . ASN A 1 89 ? 8.375 -19.406 -10.914 1 96.94 89 ASN A C 1
ATOM 655 O O . ASN A 1 89 ? 9.078 -18.422 -10.688 1 96.94 89 ASN A O 1
ATOM 659 N N . PRO A 1 90 ? 7.762 -20.062 -9.938 1 97.5 90 PRO A N 1
ATOM 660 C CA . PRO A 1 90 ? 7.875 -19.594 -8.562 1 97.5 90 PRO A CA 1
ATOM 661 C C . PRO A 1 90 ? 9.32 -19.531 -8.078 1 97.5 90 PRO A C 1
ATOM 663 O O . PRO A 1 90 ? 9.672 -18.672 -7.262 1 97.5 90 PRO A O 1
ATOM 666 N N . LYS A 1 91 ? 10.164 -20.281 -8.586 1 96.38 91 LYS A N 1
ATOM 667 C CA . LYS A 1 91 ? 11.539 -20.359 -8.109 1 96.38 91 LYS A CA 1
ATOM 668 C C . LYS A 1 91 ? 12.406 -19.281 -8.766 1 96.38 91 LYS A C 1
ATOM 670 O O . LYS A 1 91 ? 13.398 -18.844 -8.188 1 96.38 91 LYS A O 1
ATOM 675 N N . THR A 1 92 ? 12.008 -18.875 -9.938 1 97.56 92 THR A N 1
ATOM 676 C CA . THR A 1 92 ? 12.953 -18.062 -10.703 1 97.56 92 THR A CA 1
ATOM 677 C C . THR A 1 92 ? 12.5 -16.609 -10.758 1 97.56 92 THR A C 1
ATOM 679 O O . THR A 1 92 ? 13.312 -15.719 -11.016 1 97.56 92 THR A O 1
ATOM 682 N N . ARG A 1 93 ? 11.289 -16.297 -10.609 1 98.5 93 ARG A N 1
ATOM 683 C CA . ARG A 1 93 ? 10.719 -15 -10.93 1 98.5 93 ARG A CA 1
ATOM 684 C C . ARG A 1 93 ? 11.375 -13.898 -10.109 1 98.5 93 ARG A C 1
ATOM 686 O O . ARG A 1 93 ? 11.641 -12.805 -10.625 1 98.5 93 ARG A O 1
ATOM 693 N N . ILE A 1 94 ? 11.711 -14.172 -8.898 1 98.69 94 ILE A N 1
ATOM 694 C CA . ILE A 1 94 ? 12.25 -13.141 -8.016 1 98.69 94 ILE A CA 1
ATOM 695 C C . ILE A 1 94 ? 13.68 -12.797 -8.445 1 98.69 94 ILE A C 1
ATOM 697 O O . ILE A 1 94 ? 14.023 -11.617 -8.57 1 98.69 94 ILE A O 1
ATOM 701 N N . ALA A 1 95 ? 14.484 -13.812 -8.664 1 98.56 95 ALA A N 1
ATOM 702 C CA . ALA A 1 95 ? 15.859 -13.594 -9.086 1 98.56 95 ALA A CA 1
ATOM 703 C C . ALA A 1 95 ? 15.914 -12.852 -10.414 1 98.56 95 ALA A C 1
ATOM 705 O O . ALA A 1 95 ? 16.766 -11.977 -10.609 1 98.56 95 ALA A O 1
ATOM 706 N N . LEU A 1 96 ? 15.008 -13.18 -11.32 1 98.81 96 LEU A N 1
ATOM 707 C CA . LEU A 1 96 ? 15.008 -12.562 -12.641 1 98.81 96 LEU A CA 1
ATOM 708 C C . LEU A 1 96 ? 14.555 -11.102 -12.562 1 98.81 96 LEU A C 1
ATOM 710 O O . LEU A 1 96 ? 15 -10.266 -13.359 1 98.81 96 LEU A O 1
ATOM 714 N N . MET A 1 97 ? 13.711 -10.742 -11.648 1 98.88 97 MET A N 1
ATOM 715 C CA . MET A 1 97 ? 13.367 -9.344 -11.391 1 98.88 97 MET A CA 1
ATOM 716 C C . MET A 1 97 ? 14.555 -8.594 -10.789 1 98.88 97 MET A C 1
ATOM 718 O O . MET A 1 97 ? 14.906 -7.512 -11.25 1 98.88 97 MET A O 1
ATOM 722 N N . ALA A 1 98 ? 15.18 -9.227 -9.789 1 98.62 98 ALA A N 1
ATOM 723 C CA . ALA A 1 98 ? 16.25 -8.578 -9.039 1 98.62 98 ALA A CA 1
ATOM 724 C C . ALA A 1 98 ? 17.453 -8.281 -9.93 1 98.62 98 ALA A C 1
ATOM 726 O O . ALA A 1 98 ? 18.125 -7.258 -9.766 1 98.62 98 ALA A O 1
ATOM 727 N N . ASN A 1 99 ? 17.719 -9.172 -10.898 1 98.19 99 ASN A N 1
ATOM 728 C CA . ASN A 1 99 ? 18.922 -8.984 -11.711 1 98.19 99 ASN A CA 1
ATOM 729 C C . ASN A 1 99 ? 18.609 -8.18 -12.969 1 98.19 99 ASN A C 1
ATOM 731 O O . ASN A 1 99 ? 19.484 -7.988 -13.82 1 98.19 99 ASN A O 1
ATOM 735 N N . GLY A 1 100 ? 17.312 -7.855 -13.156 1 98.19 100 GLY A N 1
ATOM 736 C CA . GLY A 1 100 ? 16.969 -6.918 -14.211 1 98.19 100 GLY A CA 1
ATOM 737 C C . GLY A 1 100 ? 16.609 -7.598 -15.516 1 98.19 100 GLY A C 1
ATOM 738 O O . GLY A 1 100 ? 16.375 -6.93 -16.531 1 98.19 100 GLY A O 1
ATOM 739 N N . THR A 1 101 ? 16.5 -8.93 -15.477 1 98.69 101 THR A N 1
ATOM 740 C CA . THR A 1 101 ? 16.125 -9.648 -16.688 1 98.69 101 THR A CA 1
ATOM 741 C C . THR A 1 101 ? 14.688 -9.297 -17.094 1 98.69 101 THR A C 1
ATOM 743 O O . THR A 1 101 ? 14.406 -9.109 -18.281 1 98.69 101 THR A O 1
ATOM 746 N N . ILE A 1 102 ? 13.828 -9.219 -16.141 1 98.88 102 ILE A N 1
ATOM 747 C CA . ILE A 1 102 ? 12.469 -8.766 -16.438 1 98.88 102 ILE A CA 1
ATOM 748 C C . ILE A 1 102 ? 12.25 -7.383 -15.82 1 98.88 102 ILE A C 1
ATOM 750 O O . ILE A 1 102 ? 12.914 -7.02 -14.844 1 98.88 102 ILE A O 1
ATOM 754 N N . ASP A 1 103 ? 11.312 -6.645 -16.391 1 98.94 103 ASP A N 1
ATOM 755 C CA . ASP A 1 103 ? 11.047 -5.273 -15.969 1 98.94 103 ASP A CA 1
ATOM 756 C C . ASP A 1 103 ? 9.773 -5.191 -15.133 1 98.94 103 ASP A C 1
ATOM 758 O O . ASP A 1 103 ? 9.617 -4.277 -14.32 1 98.94 103 ASP A O 1
ATOM 762 N N . LEU A 1 104 ? 8.906 -6.109 -15.383 1 98.94 104 LEU A N 1
ATOM 763 C CA . LEU A 1 104 ? 7.586 -6.199 -14.773 1 98.94 104 LEU A CA 1
ATOM 764 C C . LEU A 1 104 ? 7.113 -7.648 -14.711 1 98.94 104 LEU A C 1
ATOM 766 O O . LEU A 1 104 ? 7.234 -8.391 -15.688 1 98.94 104 LEU A O 1
ATOM 770 N N . GLU A 1 105 ? 6.742 -8.055 -13.57 1 98.88 105 GLU A N 1
ATOM 771 C CA . GLU A 1 105 ? 6.184 -9.398 -13.461 1 98.88 105 GLU A CA 1
ATOM 772 C C . GLU A 1 105 ? 4.664 -9.359 -13.344 1 98.88 105 GLU A C 1
ATOM 774 O O . GLU A 1 105 ? 4.117 -8.656 -12.492 1 98.88 105 GLU A O 1
ATOM 779 N N . CYS A 1 106 ? 4.035 -10.078 -14.18 1 98.25 106 CYS A N 1
ATOM 780 C CA . CYS A 1 106 ? 2.584 -10.195 -14.25 1 98.25 106 CYS A CA 1
ATOM 781 C C . CYS A 1 106 ? 2.139 -11.617 -13.922 1 98.25 106 CYS A C 1
ATOM 783 O O . CYS A 1 106 ? 2.117 -12.484 -14.797 1 98.25 106 CYS A O 1
ATOM 785 N N . GLY A 1 107 ? 1.768 -11.875 -12.727 1 97.62 107 GLY A N 1
ATOM 786 C CA . GLY A 1 107 ? 1.385 -13.219 -12.336 1 97.62 107 GLY A CA 1
ATOM 787 C C . GLY A 1 107 ? 0.616 -13.266 -11.023 1 97.62 107 GLY A C 1
ATOM 788 O O . GLY A 1 107 ? -0.195 -12.383 -10.75 1 97.62 107 GLY A O 1
ATOM 789 N N . SER A 1 108 ? 0.697 -14.383 -10.375 1 98.25 108 SER A N 1
ATOM 790 C CA . SER A 1 108 ? 0.06 -14.648 -9.094 1 98.25 108 SER A CA 1
ATOM 791 C C . SER A 1 108 ? 1.076 -14.617 -7.957 1 98.25 108 SER A C 1
ATOM 793 O O . SER A 1 108 ? 1.246 -15.609 -7.242 1 98.25 108 SER A O 1
ATOM 795 N N . THR A 1 109 ? 1.699 -13.508 -7.797 1 98.62 109 THR A N 1
ATOM 796 C CA . THR A 1 109 ? 2.793 -13.43 -6.836 1 98.62 109 THR A CA 1
ATOM 797 C C . THR A 1 109 ? 2.33 -12.75 -5.547 1 98.62 109 THR A C 1
ATOM 799 O O . THR A 1 109 ? 1.796 -11.641 -5.582 1 98.62 109 THR A O 1
ATOM 802 N N . THR A 1 110 ? 2.541 -13.43 -4.473 1 98.69 110 THR A N 1
ATOM 803 C CA . THR A 1 110 ? 2.24 -12.891 -3.152 1 98.69 110 THR A CA 1
ATOM 804 C C . THR A 1 110 ? 3.264 -11.836 -2.752 1 98.69 110 THR A C 1
ATOM 806 O O . THR A 1 110 ? 4.469 -12.055 -2.865 1 98.69 110 THR A O 1
ATOM 809 N N . ASN A 1 111 ? 2.775 -10.711 -2.381 1 98.69 111 ASN A N 1
ATOM 810 C CA . ASN A 1 111 ? 3.588 -9.688 -1.735 1 98.69 111 ASN A CA 1
ATOM 811 C C . ASN A 1 111 ? 3.848 -10.023 -0.269 1 98.69 111 ASN A C 1
ATOM 813 O O . ASN A 1 111 ? 2.922 -10.023 0.544 1 98.69 111 ASN A O 1
ATOM 817 N N . ASN A 1 112 ? 5.102 -10.32 0.066 1 98.38 112 ASN A N 1
ATOM 818 C CA . ASN A 1 112 ? 5.441 -10.531 1.469 1 98.38 112 ASN A CA 1
ATOM 819 C C . ASN A 1 112 ? 6.785 -9.898 1.822 1 98.38 112 ASN A C 1
ATOM 821 O O . ASN A 1 112 ? 7.52 -9.461 0.938 1 98.38 112 ASN A O 1
ATOM 825 N N . LEU A 1 113 ? 7.074 -9.836 3.107 1 98.62 113 LEU A N 1
ATOM 826 C CA . LEU A 1 113 ? 8.188 -9.023 3.586 1 98.62 113 LEU A CA 1
ATOM 827 C C . LEU A 1 113 ? 9.523 -9.672 3.254 1 98.62 113 LEU A C 1
ATOM 829 O O . LEU A 1 113 ? 10.508 -8.984 2.996 1 98.62 113 LEU A O 1
ATOM 833 N N . THR A 1 114 ? 9.586 -10.992 3.225 1 98.12 114 THR A N 1
ATOM 834 C CA . THR A 1 114 ? 10.812 -11.695 2.855 1 98.12 114 THR A CA 1
ATOM 835 C C . THR A 1 114 ? 11.188 -11.406 1.406 1 98.12 114 THR A C 1
ATOM 837 O O . THR A 1 114 ? 12.344 -11.086 1.112 1 98.12 114 THR A O 1
ATOM 840 N N . ARG A 1 115 ? 10.203 -11.492 0.542 1 98.69 115 ARG A N 1
ATOM 841 C CA . ARG A 1 115 ? 10.453 -11.25 -0.875 1 98.69 115 ARG A CA 1
ATOM 842 C C . ARG A 1 115 ? 10.82 -9.789 -1.124 1 98.69 115 ARG A C 1
ATOM 844 O O . ARG A 1 115 ? 11.617 -9.484 -2.012 1 98.69 115 ARG A O 1
ATOM 851 N N . GLN A 1 116 ? 10.352 -8.859 -0.296 1 98.69 116 GLN A N 1
ATOM 852 C CA . GLN A 1 116 ? 10.648 -7.441 -0.439 1 98.69 116 GLN A CA 1
ATOM 853 C C . GLN A 1 116 ? 12.125 -7.156 -0.15 1 98.69 116 GLN A C 1
ATOM 855 O O . GLN A 1 116 ? 12.617 -6.062 -0.432 1 98.69 116 GLN A O 1
ATOM 860 N N . GLU A 1 117 ? 12.859 -8.086 0.338 1 98.38 117 GLU A N 1
ATOM 861 C CA . GLU A 1 117 ? 14.305 -7.938 0.471 1 98.38 117 GLU A CA 1
ATOM 862 C C . GLU A 1 117 ? 14.984 -7.918 -0.895 1 98.38 117 GLU A C 1
ATOM 864 O O . GLU A 1 117 ? 16.125 -7.469 -1.019 1 98.38 117 GLU A O 1
ATOM 869 N N . GLN A 1 118 ? 14.219 -8.383 -1.895 1 98.62 118 GLN A N 1
ATOM 870 C CA . GLN A 1 118 ? 14.844 -8.523 -3.203 1 98.62 118 GLN A CA 1
ATOM 871 C C . GLN A 1 118 ? 14.07 -7.762 -4.273 1 98.62 118 GLN A C 1
ATOM 873 O O . GLN A 1 118 ? 14.617 -7.434 -5.328 1 98.62 118 GLN A O 1
ATOM 878 N N . VAL A 1 119 ? 12.836 -7.508 -4 1 98.81 119 VAL A N 1
ATOM 879 C CA . VAL A 1 119 ? 11.977 -6.91 -5.02 1 98.81 119 VAL A CA 1
ATOM 880 C C . VAL A 1 119 ? 11.016 -5.914 -4.367 1 98.81 119 VAL A C 1
ATOM 882 O O . VAL A 1 119 ? 11.016 -5.758 -3.145 1 98.81 119 VAL A O 1
ATOM 885 N N . GLU A 1 120 ? 10.266 -5.164 -5.168 1 98.75 120 GLU A N 1
ATOM 886 C CA . GLU A 1 120 ? 9.18 -4.285 -4.75 1 98.75 120 GLU A CA 1
ATOM 887 C C . GLU A 1 120 ? 7.863 -4.672 -5.422 1 98.75 120 GLU A C 1
ATOM 889 O O . GLU A 1 120 ? 7.852 -5.457 -6.371 1 98.75 120 GLU A O 1
ATOM 894 N N . TYR A 1 121 ? 6.824 -4.082 -4.93 1 98.88 121 TYR A N 1
ATOM 895 C CA . TYR A 1 121 ? 5.504 -4.43 -5.434 1 98.88 121 TYR A CA 1
ATOM 896 C C . TYR A 1 121 ? 4.672 -3.178 -5.699 1 98.88 121 TYR A C 1
ATOM 898 O O . TYR A 1 121 ? 4.789 -2.184 -4.977 1 98.88 121 TYR A O 1
ATOM 906 N N . LEU A 1 122 ? 3.906 -3.262 -6.676 1 98.88 122 LEU A N 1
ATOM 907 C CA . LEU A 1 122 ? 2.824 -2.303 -6.879 1 98.88 122 LEU A CA 1
ATOM 908 C C . LEU A 1 122 ? 1.638 -2.627 -5.977 1 98.88 122 LEU A C 1
ATOM 910 O O . LEU A 1 122 ? 1.729 -3.5 -5.109 1 98.88 122 LEU A O 1
ATOM 914 N N . PRO A 1 123 ? 0.558 -1.871 -6.051 1 98.5 123 PRO A N 1
ATOM 915 C CA . PRO A 1 123 ? -0.586 -2.084 -5.16 1 98.5 123 PRO A CA 1
ATOM 916 C C . PRO A 1 123 ? -1.187 -3.482 -5.297 1 98.5 123 PRO A C 1
ATOM 918 O O . PRO A 1 123 ? -1.127 -4.082 -6.375 1 98.5 123 PRO A O 1
ATOM 921 N N . THR A 1 124 ? -1.819 -3.898 -4.234 1 98.62 124 THR A N 1
ATOM 922 C CA . THR A 1 124 ? -2.488 -5.195 -4.184 1 98.62 124 THR A CA 1
ATOM 923 C C . THR A 1 124 ? -3.57 -5.285 -5.258 1 98.62 124 THR A C 1
ATOM 925 O O . THR A 1 124 ? -4.379 -4.367 -5.41 1 98.62 124 THR A O 1
ATOM 928 N N . THR A 1 125 ? -3.596 -6.445 -5.906 1 98.75 125 THR A N 1
ATOM 929 C CA . THR A 1 125 ? -4.547 -6.598 -7.004 1 98.75 125 THR A CA 1
ATOM 930 C C . THR A 1 125 ? -5.504 -7.758 -6.734 1 98.75 125 THR A C 1
ATOM 932 O O . THR A 1 125 ? -6.527 -7.895 -7.406 1 98.75 125 THR A O 1
ATOM 935 N N . PHE A 1 126 ? -5.195 -8.547 -5.789 1 98.75 126 PHE A N 1
ATOM 936 C CA . PHE A 1 126 ? -6.035 -9.672 -5.406 1 98.75 126 PHE A CA 1
ATOM 937 C C . PHE A 1 126 ? -5.648 -10.195 -4.023 1 98.75 126 PHE A C 1
ATOM 939 O O . PHE A 1 126 ? -4.539 -9.938 -3.549 1 98.75 126 PHE A O 1
ATOM 946 N N . ILE A 1 127 ? -6.578 -10.906 -3.365 1 98.5 127 ILE A N 1
ATOM 947 C CA . ILE A 1 127 ? -6.309 -11.492 -2.057 1 98.5 127 ILE A CA 1
ATOM 948 C C . ILE A 1 127 ? -6.773 -12.945 -2.037 1 98.5 127 ILE A C 1
ATOM 950 O O . ILE A 1 127 ? -7.891 -13.258 -2.453 1 98.5 127 ILE A O 1
ATOM 954 N N . THR A 1 128 ? -5.883 -13.75 -1.565 1 98.12 128 THR A N 1
ATOM 955 C CA . THR A 1 128 ? -6.176 -15.172 -1.525 1 98.12 128 THR A CA 1
ATOM 956 C C . THR A 1 128 ? -5.457 -15.844 -0.357 1 98.12 128 THR A C 1
ATOM 958 O O . THR A 1 128 ? -5.078 -15.18 0.607 1 98.12 128 THR A O 1
ATOM 961 N N . GLY A 1 129 ? -5.461 -17.125 -0.329 1 98.12 129 GLY A N 1
ATOM 962 C CA . GLY A 1 129 ? -4.785 -17.953 0.661 1 98.12 129 GLY A CA 1
ATOM 963 C C . GLY A 1 129 ? -4.723 -19.422 0.274 1 98.12 129 GLY A C 1
ATOM 964 O O . GLY A 1 129 ? -5.332 -19.828 -0.715 1 98.12 129 GLY A O 1
ATOM 965 N N . THR A 1 130 ? -4.02 -20.156 1.035 1 98.75 130 THR A N 1
ATOM 966 C CA . THR A 1 130 ? -3.719 -21.547 0.713 1 98.75 130 THR A CA 1
ATOM 967 C C . THR A 1 130 ? -4.871 -22.453 1.129 1 98.75 130 THR A C 1
ATOM 969 O O . THR A 1 130 ? -5.355 -22.375 2.26 1 98.75 130 THR A O 1
ATOM 972 N N . LYS A 1 131 ? -5.324 -23.281 0.224 1 98.62 131 LYS A N 1
ATOM 973 C CA . LYS A 1 131 ? -6.27 -24.359 0.479 1 98.62 131 LYS A CA 1
ATOM 974 C C . LYS A 1 131 ? -5.836 -25.641 -0.215 1 98.62 131 LYS A C 1
ATOM 976 O O . LYS A 1 131 ? -4.742 -25.703 -0.783 1 98.62 131 LYS A O 1
ATOM 981 N N . LEU A 1 132 ? -6.629 -26.656 -0.085 1 98.81 132 LEU A N 1
ATOM 982 C CA . LEU A 1 132 ? -6.332 -27.969 -0.636 1 98.81 132 LEU A CA 1
ATOM 983 C C . LEU A 1 132 ? -7.301 -28.328 -1.76 1 98.81 132 LEU A C 1
ATOM 985 O O . LEU A 1 132 ? -8.5 -28.062 -1.653 1 98.81 132 LEU A O 1
ATOM 989 N N . MET A 1 133 ? -6.785 -28.828 -2.805 1 98.81 133 MET A N 1
ATOM 990 C CA . MET A 1 133 ? -7.602 -29.469 -3.828 1 98.81 133 MET A CA 1
ATOM 991 C C . MET A 1 133 ? -7.465 -30.984 -3.758 1 98.81 133 MET A C 1
ATOM 993 O O . MET A 1 133 ? -6.352 -31.516 -3.701 1 98.81 133 MET A O 1
ATOM 997 N N . VAL A 1 134 ? -8.609 -31.672 -3.777 1 98.81 134 VAL A N 1
ATOM 998 C CA . VAL A 1 134 ? -8.648 -33.125 -3.666 1 98.81 134 VAL A CA 1
ATOM 999 C C . VAL A 1 134 ? -9.664 -33.688 -4.652 1 98.81 134 VAL A C 1
ATOM 1001 O O . VAL A 1 134 ? -10.453 -32.938 -5.23 1 98.81 134 VAL A O 1
ATOM 1004 N N . ARG A 1 135 ? -9.523 -35.031 -4.844 1 98.38 135 ARG A N 1
ATOM 1005 C CA . ARG A 1 135 ? -10.602 -35.688 -5.566 1 98.38 135 ARG A CA 1
ATOM 1006 C C . ARG A 1 135 ? -11.859 -35.781 -4.715 1 98.38 135 ARG A C 1
ATOM 1008 O O . ARG A 1 135 ? -11.789 -36.031 -3.508 1 98.38 135 ARG A O 1
ATOM 1015 N N . LYS A 1 136 ? -12.992 -35.5 -5.383 1 98 136 LYS A N 1
ATOM 1016 C CA . LYS A 1 136 ? -14.25 -35.719 -4.668 1 98 136 LYS A CA 1
ATOM 1017 C C . LYS A 1 136 ? -14.336 -37.125 -4.098 1 98 136 LYS A C 1
ATOM 1019 O O . LYS A 1 136 ? -13.961 -38.094 -4.766 1 98 136 LYS A O 1
ATOM 1024 N N . GLY A 1 137 ? -14.711 -37.219 -2.795 1 97.19 137 GLY A N 1
ATOM 1025 C CA . GLY A 1 137 ? -14.828 -38.531 -2.154 1 97.19 137 GLY A CA 1
ATOM 1026 C C . GLY A 1 137 ? -13.539 -39 -1.511 1 97.19 137 GLY A C 1
ATOM 1027 O O . GLY A 1 137 ? -13.484 -40.094 -0.952 1 97.19 137 GLY A O 1
ATOM 1028 N N . SER A 1 138 ? -12.516 -38.281 -1.519 1 97.5 138 SER A N 1
ATOM 1029 C CA . SER A 1 138 ? -11.195 -38.688 -1.033 1 97.5 138 SER A CA 1
ATOM 1030 C C . SER A 1 138 ? -11.203 -38.875 0.479 1 97.5 138 SER A C 1
ATOM 1032 O O . SER A 1 138 ? -10.305 -39.531 1.03 1 97.5 138 SER A O 1
ATOM 1034 N N . GLY A 1 139 ? -12.141 -38.219 1.159 1 97.69 139 GLY A N 1
ATOM 1035 C CA . GLY A 1 139 ? -12.172 -38.25 2.613 1 97.69 139 GLY A CA 1
ATOM 1036 C C . GLY A 1 139 ? -11.273 -37.219 3.248 1 97.69 139 GLY A C 1
ATOM 1037 O O . GLY A 1 139 ? -11.227 -37.094 4.473 1 97.69 139 GLY A O 1
ATOM 1038 N N . ILE A 1 140 ? -10.531 -36.469 2.506 1 98.38 140 ILE A N 1
ATOM 1039 C CA . ILE A 1 140 ? -9.664 -35.375 2.992 1 98.38 140 ILE A CA 1
ATOM 1040 C C . ILE A 1 140 ? -10.438 -34.062 3.035 1 98.38 140 ILE A C 1
ATOM 1042 O O . ILE A 1 140 ? -10.984 -33.625 2.02 1 98.38 140 ILE A O 1
ATOM 1046 N N . SER A 1 141 ? -10.492 -33.375 4.246 1 97.81 141 SER A N 1
ATOM 1047 C CA . SER A 1 141 ? -11.258 -32.156 4.371 1 97.81 141 SER A CA 1
ATOM 1048 C C . SER A 1 141 ? -10.391 -31.016 4.918 1 97.81 141 SER A C 1
ATOM 1050 O O . SER A 1 141 ? -10.781 -29.844 4.871 1 97.81 141 SER A O 1
ATOM 1052 N N . SER A 1 142 ? -9.234 -31.438 5.453 1 97.38 142 SER A N 1
ATOM 1053 C CA . SER A 1 142 ? -8.312 -30.469 6.02 1 97.38 142 SER A CA 1
ATOM 1054 C C . SER A 1 142 ? -6.891 -31 6.07 1 97.38 142 SER A C 1
ATOM 1056 O O . SER A 1 142 ? -6.648 -32.156 5.738 1 97.38 142 SER A O 1
ATOM 1058 N N . VAL A 1 143 ? -6.008 -30.141 6.527 1 96.94 143 VAL A N 1
ATOM 1059 C CA . VAL A 1 143 ? -4.602 -30.516 6.645 1 96.94 143 VAL A CA 1
ATOM 1060 C C . VAL A 1 143 ? -4.457 -31.656 7.652 1 96.94 143 VAL A C 1
ATOM 1062 O O . VAL A 1 143 ? -3.59 -32.531 7.5 1 96.94 143 VAL A O 1
ATOM 1065 N N . ALA A 1 144 ? -5.324 -31.672 8.602 1 96.5 144 ALA A N 1
ATOM 1066 C CA . ALA A 1 144 ? -5.277 -32.719 9.625 1 96.5 144 ALA A CA 1
ATOM 1067 C C . ALA A 1 144 ? -5.445 -34.094 9.008 1 96.5 144 ALA A C 1
ATOM 1069 O O . ALA A 1 144 ? -5 -35.094 9.578 1 96.5 144 ALA A O 1
ATOM 1070 N N . ASP A 1 145 ? -6.047 -34.188 7.875 1 98.19 145 ASP A N 1
ATOM 1071 C CA . ASP A 1 145 ? -6.336 -35.469 7.219 1 98.19 145 ASP A CA 1
ATOM 1072 C C . ASP A 1 145 ? -5.184 -35.875 6.312 1 98.19 145 ASP A C 1
ATOM 1074 O O . ASP A 1 145 ? -5.297 -36.875 5.578 1 98.19 145 ASP A O 1
ATOM 1078 N N . LEU A 1 146 ? -4.043 -35.219 6.344 1 98.12 146 LEU A N 1
ATOM 1079 C CA . LEU A 1 146 ? -2.961 -35.469 5.391 1 98.12 146 LEU A CA 1
ATOM 1080 C C . LEU A 1 146 ? -2.012 -36.531 5.91 1 98.12 146 LEU A C 1
ATOM 1082 O O . LEU A 1 146 ? -1.073 -36.938 5.215 1 98.12 146 LEU A O 1
ATOM 1086 N N . ASP A 1 147 ? -2.299 -37 7.098 1 98.06 147 ASP A N 1
ATOM 1087 C CA . ASP A 1 147 ? -1.412 -38.031 7.664 1 98.06 147 ASP A CA 1
ATOM 1088 C C . ASP A 1 147 ? -1.374 -39.281 6.785 1 98.06 147 ASP A C 1
ATOM 1090 O O . ASP A 1 147 ? -2.418 -39.844 6.473 1 98.06 147 ASP A O 1
ATOM 1094 N N . GLY A 1 148 ? -0.191 -39.625 6.391 1 98.25 148 GLY A N 1
ATOM 1095 C CA . GLY A 1 148 ? -0 -40.812 5.551 1 98.25 148 GLY A CA 1
ATOM 1096 C C . GLY A 1 148 ? -0.304 -40.531 4.086 1 98.25 148 GLY A C 1
ATOM 1097 O O . GLY A 1 148 ? -0.287 -41.469 3.27 1 98.25 148 GLY A O 1
ATOM 1098 N N . LYS A 1 149 ? -0.59 -39.281 3.764 1 98.62 149 LYS A N 1
ATOM 1099 C CA . LYS A 1 149 ? -0.978 -38.938 2.398 1 98.62 149 LYS A CA 1
ATOM 1100 C C . LYS A 1 149 ? 0.175 -38.281 1.652 1 98.62 149 LYS A C 1
ATOM 1102 O O . LYS A 1 149 ? 1.227 -38 2.236 1 98.62 149 LYS A O 1
ATOM 1107 N N . ALA A 1 150 ? 0.024 -38.094 0.354 1 98.81 150 ALA A N 1
ATOM 1108 C CA . ALA A 1 150 ? 0.974 -37.375 -0.501 1 98.81 150 ALA A CA 1
ATOM 1109 C C . ALA A 1 150 ? 0.398 -36.062 -0.977 1 98.81 150 ALA A C 1
ATOM 1111 O O . ALA A 1 150 ? -0.765 -36 -1.38 1 98.81 150 ALA A O 1
ATOM 1112 N N . VAL A 1 151 ? 1.196 -35.031 -0.85 1 98.88 151 VAL A N 1
ATOM 1113 C CA . VAL A 1 151 ? 0.765 -33.688 -1.246 1 98.88 151 VAL A CA 1
ATOM 1114 C C . VAL A 1 151 ? 1.773 -33.094 -2.223 1 98.88 151 VAL A C 1
ATOM 1116 O O . VAL A 1 151 ? 2.984 -33.156 -1.997 1 98.88 151 VAL A O 1
ATOM 1119 N N . ALA A 1 152 ? 1.279 -32.562 -3.348 1 98.88 152 ALA A N 1
ATOM 1120 C CA . ALA A 1 152 ? 2.131 -31.812 -4.266 1 98.88 152 ALA A CA 1
ATOM 1121 C C . ALA A 1 152 ? 2.209 -30.344 -3.865 1 98.88 152 ALA A C 1
ATOM 1123 O O . ALA A 1 152 ? 1.194 -29.734 -3.514 1 98.88 152 ALA A O 1
ATOM 1124 N N . LEU A 1 153 ? 3.391 -29.797 -3.859 1 98.69 153 LEU A N 1
ATOM 1125 C CA . LEU A 1 153 ? 3.656 -28.391 -3.547 1 98.69 153 LEU A CA 1
ATOM 1126 C C . LEU A 1 153 ? 4.605 -27.781 -4.566 1 98.69 153 LEU A C 1
ATOM 1128 O O . LEU A 1 153 ? 5.684 -28.328 -4.824 1 98.69 153 LEU A O 1
ATOM 1132 N N . ALA A 1 154 ? 4.156 -26.672 -5.141 1 98.31 154 ALA A N 1
ATOM 1133 C CA . ALA A 1 154 ? 5.062 -25.969 -6.039 1 98.31 154 ALA A CA 1
ATOM 1134 C C . ALA A 1 154 ? 6.211 -25.328 -5.262 1 98.31 154 ALA A C 1
ATOM 1136 O O . ALA A 1 154 ? 5.984 -24.609 -4.285 1 98.31 154 ALA A O 1
ATOM 1137 N N . GLN A 1 155 ? 7.391 -25.578 -5.738 1 97.56 155 GLN A N 1
ATOM 1138 C CA . GLN A 1 155 ? 8.578 -25.094 -5.039 1 97.56 155 GLN A CA 1
ATOM 1139 C C . GLN A 1 155 ? 8.711 -23.57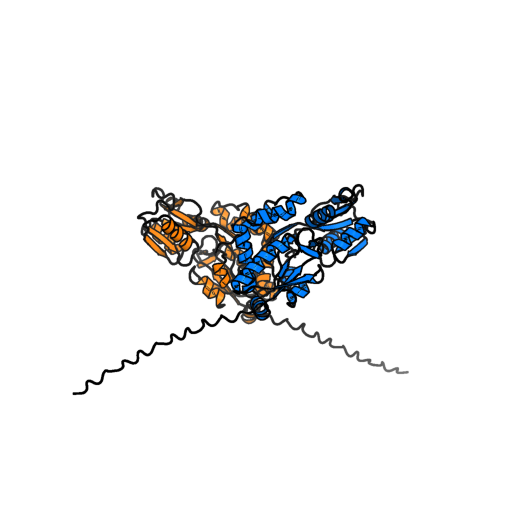8 -5.16 1 97.56 155 GLN A C 1
ATOM 1141 O O . GLN A 1 155 ? 8.477 -23.016 -6.23 1 97.56 155 GLN A O 1
ATOM 1146 N N . GLY A 1 156 ? 9.031 -22.922 -4.07 1 96.44 156 GLY A N 1
ATOM 1147 C CA . GLY A 1 156 ? 9.266 -21.484 -4.07 1 96.44 156 GLY A CA 1
ATOM 1148 C C . GLY A 1 156 ? 8.008 -20.672 -3.838 1 96.44 156 GLY A C 1
ATOM 1149 O O . GLY A 1 156 ? 8 -19.453 -4.023 1 96.44 156 GLY A O 1
ATOM 1150 N N . THR A 1 157 ? 6.898 -21.391 -3.428 1 98 157 THR A N 1
ATOM 1151 C CA . THR A 1 157 ? 5.648 -20.672 -3.201 1 98 157 THR A CA 1
ATOM 1152 C C . THR A 1 157 ? 5.422 -20.438 -1.711 1 98 157 THR A C 1
ATOM 1154 O O . THR A 1 157 ? 6.004 -21.125 -0.874 1 98 157 THR A O 1
ATOM 1157 N N . THR A 1 158 ? 4.625 -19.438 -1.417 1 98.12 158 THR A N 1
ATOM 1158 C CA . THR A 1 158 ? 4.16 -19.219 -0.053 1 98.12 158 THR A CA 1
ATOM 1159 C C . THR A 1 158 ? 3.314 -20.391 0.43 1 98.12 158 THR A C 1
ATOM 1161 O O . THR A 1 158 ? 3.299 -20.703 1.623 1 98.12 158 THR A O 1
ATOM 1164 N N . ASN A 1 159 ? 2.707 -21.078 -0.443 1 98.56 159 ASN A N 1
ATOM 1165 C CA . ASN A 1 159 ? 1.862 -22.234 -0.13 1 98.56 159 ASN A CA 1
ATOM 1166 C C . ASN A 1 159 ? 2.688 -23.422 0.348 1 98.56 159 ASN A C 1
ATOM 1168 O O . ASN A 1 159 ? 2.289 -24.125 1.277 1 98.56 159 ASN A O 1
ATOM 1172 N N . GLU A 1 160 ? 3.805 -23.656 -0.349 1 98.44 160 GLU A N 1
ATOM 1173 C CA . GLU A 1 160 ? 4.723 -24.688 0.111 1 98.44 160 GLU A CA 1
ATOM 1174 C C . GLU A 1 160 ? 5.113 -24.484 1.57 1 98.44 160 GLU A C 1
ATOM 1176 O O . GLU A 1 160 ? 5.055 -25.406 2.379 1 98.44 160 GLU A O 1
ATOM 1181 N N . ARG A 1 161 ? 5.453 -23.266 1.901 1 97.56 161 ARG A N 1
ATOM 1182 C CA . ARG A 1 161 ? 5.859 -22.922 3.26 1 97.56 161 ARG A CA 1
ATOM 1183 C C . ARG A 1 161 ? 4.711 -23.125 4.242 1 97.56 161 ARG A C 1
ATOM 1185 O O . ARG A 1 161 ? 4.895 -23.688 5.316 1 97.56 161 ARG A O 1
ATOM 1192 N N . ALA A 1 162 ? 3.539 -22.656 3.9 1 98.19 162 ALA A N 1
ATOM 1193 C CA . ALA A 1 162 ? 2.379 -22.719 4.785 1 98.19 162 ALA A CA 1
ATOM 1194 C C . ALA A 1 162 ? 1.992 -24.172 5.082 1 98.19 162 ALA A C 1
ATOM 1196 O O . ALA A 1 162 ? 1.721 -24.516 6.234 1 98.19 162 ALA A O 1
ATOM 1197 N N . VAL A 1 163 ? 1.971 -25.016 4.051 1 98.56 163 VAL A N 1
ATOM 1198 C CA . VAL A 1 163 ? 1.56 -26.406 4.211 1 98.56 163 VAL A CA 1
ATOM 1199 C C . VAL A 1 163 ? 2.604 -27.172 5.027 1 98.56 163 VAL A C 1
ATOM 1201 O O . VAL A 1 163 ? 2.262 -27.922 5.949 1 98.56 163 VAL A O 1
ATOM 1204 N N . LYS A 1 164 ? 3.871 -26.969 4.719 1 98.38 164 LYS A N 1
ATOM 1205 C CA . LYS A 1 164 ? 4.934 -27.625 5.469 1 98.38 164 LYS A CA 1
ATOM 1206 C C . LYS A 1 164 ? 4.906 -27.219 6.938 1 98.38 164 LYS A C 1
ATOM 1208 O O . LYS A 1 164 ? 5.105 -28.047 7.824 1 98.38 164 LYS A O 1
ATOM 1213 N N . ALA A 1 165 ? 4.668 -25.938 7.199 1 98 165 ALA A N 1
ATOM 1214 C CA . ALA A 1 165 ? 4.574 -25.453 8.578 1 98 165 ALA A CA 1
ATOM 1215 C C . ALA A 1 165 ? 3.416 -26.125 9.312 1 98 165 ALA A C 1
ATOM 1217 O O . ALA A 1 165 ? 3.551 -26.516 10.477 1 98 165 ALA A O 1
ATOM 1218 N N . ALA A 1 166 ? 2.324 -26.266 8.664 1 97.94 166 ALA A N 1
ATOM 1219 C CA . ALA A 1 166 ? 1.161 -26.906 9.266 1 97.94 166 ALA A CA 1
ATOM 1220 C C . ALA A 1 166 ? 1.442 -28.375 9.57 1 97.94 166 ALA A C 1
ATOM 1222 O O . ALA A 1 166 ? 1.098 -28.875 10.641 1 97.94 166 ALA A O 1
ATOM 1223 N N . ILE A 1 167 ? 2.066 -29.078 8.609 1 98 167 ILE A N 1
ATOM 1224 C CA . ILE A 1 167 ? 2.424 -30.484 8.766 1 98 167 ILE A CA 1
ATOM 1225 C C . ILE A 1 167 ? 3.336 -30.656 9.977 1 98 167 ILE A C 1
ATOM 1227 O O . ILE A 1 167 ? 3.119 -31.547 10.805 1 98 167 ILE A O 1
ATOM 1231 N N . GLU A 1 168 ? 4.324 -29.812 10.047 1 98.19 168 GLU A N 1
ATOM 1232 C CA . GLU A 1 168 ? 5.285 -29.875 11.148 1 98.19 168 GLU A CA 1
ATOM 1233 C C . GLU A 1 168 ? 4.602 -29.609 12.484 1 98.19 168 GLU A C 1
ATOM 1235 O O . GLU A 1 168 ? 4.816 -30.344 13.453 1 98.19 168 GLU A O 1
ATOM 1240 N N . THR A 1 169 ? 3.781 -28.594 12.547 1 98 169 THR A N 1
ATOM 1241 C CA . THR A 1 169 ? 3.102 -28.203 13.773 1 98 169 THR A CA 1
ATOM 1242 C C . THR A 1 169 ? 2.195 -29.312 14.273 1 98 169 THR A C 1
ATOM 1244 O O . THR A 1 169 ? 2.096 -29.547 15.484 1 98 169 THR A O 1
ATOM 1247 N N . MET A 1 170 ? 1.601 -30.062 13.359 1 97.62 170 MET A N 1
ATOM 1248 C CA . MET A 1 170 ? 0.628 -31.094 13.727 1 97.62 170 MET A CA 1
ATOM 1249 C C . MET A 1 170 ? 1.298 -32.438 13.859 1 97.62 170 MET A C 1
ATOM 1251 O O . MET A 1 170 ? 0.655 -33.438 14.25 1 97.62 170 MET A O 1
ATOM 1255 N N . GLY A 1 171 ? 2.516 -32.531 13.492 1 97.94 171 GLY A N 1
ATOM 1256 C CA . GLY A 1 171 ? 3.262 -33.75 13.602 1 97.94 171 GLY A CA 1
ATOM 1257 C C . GLY A 1 171 ? 2.777 -34.844 12.656 1 97.94 171 GLY A C 1
ATOM 1258 O O . GLY A 1 171 ? 2.672 -36 13.039 1 97.94 171 GLY A O 1
ATOM 1259 N N . LEU A 1 172 ? 2.496 -34.469 11.5 1 98.31 172 LEU A N 1
ATOM 1260 C CA . LEU A 1 172 ? 1.931 -35.375 10.531 1 98.31 172 LEU A CA 1
ATOM 1261 C C . LEU A 1 172 ? 3.027 -36.031 9.703 1 98.31 172 LEU A C 1
ATOM 1263 O O . LEU A 1 172 ? 4.059 -35.438 9.43 1 98.31 172 LEU A O 1
ATOM 1267 N N . ASP A 1 173 ? 2.725 -37.25 9.297 1 98.31 173 ASP A N 1
ATOM 1268 C CA . ASP A 1 173 ? 3.568 -37.938 8.328 1 98.31 173 ASP A CA 1
ATOM 1269 C C . ASP A 1 173 ? 3.014 -37.781 6.91 1 98.31 173 ASP A C 1
ATOM 1271 O O . ASP A 1 173 ? 2.127 -38.531 6.504 1 98.31 173 ASP A O 1
ATOM 1275 N N . VAL A 1 174 ? 3.584 -36.875 6.172 1 98.69 174 VAL A N 1
ATOM 1276 C CA . VAL A 1 174 ? 3.086 -36.5 4.844 1 98.69 174 VAL A CA 1
ATOM 1277 C C . VAL A 1 174 ? 4.219 -36.625 3.824 1 98.69 174 VAL A C 1
ATOM 1279 O O . VAL A 1 174 ? 5.328 -36.156 4.07 1 98.69 174 VAL A O 1
ATOM 1282 N N . LYS A 1 175 ? 3.996 -37.281 2.764 1 98.5 175 LYS A N 1
ATOM 1283 C CA . LYS A 1 175 ? 4.941 -37.281 1.651 1 98.5 175 LYS A CA 1
ATOM 1284 C C . LYS A 1 175 ? 4.758 -36.062 0.761 1 98.5 175 LYS A C 1
ATOM 1286 O O . LYS A 1 175 ? 3.686 -35.875 0.19 1 98.5 175 LYS A O 1
ATOM 1291 N N . VAL A 1 176 ? 5.789 -35.281 0.596 1 98.62 176 VAL A N 1
ATOM 1292 C CA . VAL A 1 176 ? 5.715 -34.094 -0.217 1 98.62 176 VAL A CA 1
ATOM 1293 C C . VAL A 1 176 ? 6.324 -34.344 -1.592 1 98.62 176 VAL A C 1
ATOM 1295 O O . VAL A 1 176 ? 7.461 -34.812 -1.694 1 98.62 176 VAL A O 1
ATOM 1298 N N . LEU A 1 177 ? 5.562 -34.094 -2.617 1 98.75 177 LEU A N 1
ATOM 1299 C CA . LEU A 1 177 ? 6.059 -34.094 -3.988 1 98.75 177 LEU A CA 1
ATOM 1300 C C . LEU A 1 177 ? 6.312 -32.688 -4.488 1 98.75 177 LEU A C 1
ATOM 1302 O O . LEU A 1 177 ? 5.367 -31.938 -4.746 1 98.75 177 LEU A O 1
ATOM 1306 N N . PRO A 1 178 ? 7.566 -32.281 -4.586 1 98.5 178 PRO A N 1
ATOM 1307 C CA . PRO A 1 178 ? 7.824 -30.984 -5.184 1 98.5 178 PRO A CA 1
ATOM 1308 C C . PRO A 1 178 ? 7.477 -30.938 -6.672 1 98.5 178 PRO A C 1
ATOM 1310 O O . PRO A 1 178 ? 7.766 -31.875 -7.406 1 98.5 178 PRO A O 1
ATOM 1313 N N . VAL A 1 179 ? 6.809 -29.875 -7.074 1 98.44 179 VAL A N 1
ATOM 1314 C CA . VAL A 1 179 ? 6.504 -29.672 -8.484 1 98.44 179 VAL A CA 1
ATOM 1315 C C . VAL A 1 179 ? 6.965 -28.281 -8.914 1 98.44 179 VAL A C 1
ATOM 1317 O O . VAL A 1 179 ? 7.227 -27.422 -8.078 1 98.44 179 VAL A O 1
ATOM 1320 N N . ARG A 1 180 ? 7.066 -28.125 -10.195 1 95.75 180 ARG A N 1
ATOM 1321 C CA . ARG A 1 180 ? 7.664 -26.922 -10.75 1 95.75 180 ARG A CA 1
ATOM 1322 C C . ARG A 1 180 ? 6.641 -25.781 -10.82 1 95.75 180 ARG A C 1
ATOM 1324 O O . ARG A 1 180 ? 7 -24.609 -10.719 1 95.75 180 ARG A O 1
ATOM 1331 N N . ASP A 1 181 ? 5.441 -26.188 -11.109 1 96.94 181 ASP A N 1
ATOM 1332 C CA . ASP A 1 181 ? 4.402 -25.188 -11.32 1 96.94 181 ASP A CA 1
ATOM 1333 C C . ASP A 1 181 ? 3.01 -25.781 -11.141 1 96.94 181 ASP A C 1
ATOM 1335 O O . ASP A 1 181 ? 2.875 -26.922 -10.68 1 96.94 181 ASP A O 1
ATOM 1339 N N . HIS A 1 182 ? 2.012 -24.953 -11.453 1 98.25 182 HIS A N 1
ATOM 1340 C CA . HIS A 1 182 ? 0.646 -25.375 -11.164 1 98.25 182 HIS A CA 1
ATOM 1341 C C . HIS A 1 182 ? 0.188 -26.453 -12.133 1 98.25 182 HIS A C 1
ATOM 1343 O O . HIS A 1 182 ? -0.586 -27.344 -11.758 1 98.25 182 HIS A O 1
ATOM 1349 N N . ALA A 1 183 ? 0.707 -26.406 -13.391 1 97.75 183 ALA A N 1
ATOM 1350 C CA . ALA A 1 183 ? 0.361 -27.438 -14.352 1 97.75 183 ALA A CA 1
ATOM 1351 C C . ALA A 1 183 ? 0.841 -28.812 -13.883 1 97.75 183 ALA A C 1
ATOM 1353 O O . ALA A 1 183 ? 0.089 -29.781 -13.922 1 97.75 183 ALA A O 1
ATOM 1354 N N . GLU A 1 184 ? 2.035 -28.797 -13.391 1 98.19 184 GLU A N 1
ATOM 1355 C CA . GLU A 1 184 ? 2.576 -30.062 -12.891 1 98.19 184 GLU A CA 1
ATOM 1356 C C . GLU A 1 184 ? 1.856 -30.5 -11.617 1 98.19 184 GLU A C 1
ATOM 1358 O O . GLU A 1 184 ? 1.638 -31.688 -11.398 1 98.19 184 GLU A O 1
ATOM 1363 N N . GLY A 1 185 ? 1.499 -29.578 -10.766 1 98.5 185 GLY A N 1
ATOM 1364 C CA . GLY A 1 185 ? 0.715 -29.906 -9.586 1 98.5 185 GLY A CA 1
ATOM 1365 C C . GLY A 1 185 ? -0.629 -30.516 -9.914 1 98.5 185 GLY A C 1
ATOM 1366 O O . GLY A 1 185 ? -0.979 -31.578 -9.375 1 98.5 185 GLY A O 1
ATOM 1367 N N . MET A 1 186 ? -1.305 -29.969 -10.828 1 98.38 186 MET A N 1
ATOM 1368 C CA . MET A 1 186 ? -2.602 -30.484 -11.258 1 98.38 186 MET A CA 1
ATOM 1369 C C . MET A 1 186 ? -2.457 -31.875 -11.875 1 98.38 186 MET A C 1
ATOM 1371 O O . MET A 1 186 ? -3.24 -32.781 -11.578 1 98.38 186 MET A O 1
ATOM 1375 N N . LEU A 1 187 ? -1.437 -32 -12.703 1 98.12 187 LEU A N 1
ATOM 1376 C CA . LEU A 1 187 ? -1.201 -33.281 -13.375 1 98.12 187 LEU A CA 1
ATOM 1377 C C . LEU A 1 187 ? -0.925 -34.375 -12.367 1 98.12 187 LEU A C 1
ATOM 1379 O O . LEU A 1 187 ? -1.383 -35.531 -12.539 1 98.12 187 LEU A O 1
ATOM 1383 N N . SER A 1 188 ? -0.216 -34.062 -11.312 1 98.44 188 SER A N 1
ATOM 1384 C CA . SER A 1 188 ? 0.108 -35.062 -10.289 1 98.44 188 SER A CA 1
ATOM 1385 C C . SER A 1 188 ? -1.147 -35.531 -9.578 1 98.44 188 SER A C 1
ATOM 1387 O O . SER A 1 188 ? -1.239 -36.719 -9.203 1 98.44 188 SER A O 1
ATOM 1389 N N . LEU A 1 189 ? -2.088 -34.656 -9.383 1 98.38 189 LEU A N 1
ATOM 1390 C CA . LEU A 1 189 ? -3.354 -35.062 -8.773 1 98.38 189 LEU A CA 1
ATOM 1391 C C . LEU A 1 189 ? -4.219 -35.844 -9.758 1 98.38 189 LEU A C 1
ATOM 1393 O O . LEU A 1 189 ? -4.797 -36.875 -9.406 1 98.38 189 LEU A O 1
ATOM 1397 N N . GLU A 1 190 ? -4.262 -35.438 -10.984 1 97.69 190 GLU A N 1
ATOM 1398 C CA . GLU A 1 190 ? -5.074 -36.062 -12.031 1 97.69 190 GLU A CA 1
ATOM 1399 C C . GLU A 1 190 ? -4.609 -37.5 -12.305 1 97.69 190 GLU A C 1
ATOM 1401 O O . GLU A 1 190 ? -5.418 -38.375 -12.641 1 97.69 190 GLU A O 1
ATOM 1406 N N . THR A 1 191 ? -3.301 -37.75 -12.117 1 97.56 191 THR A N 1
ATOM 1407 C CA . THR A 1 191 ? -2.74 -39.062 -12.445 1 97.56 191 THR A CA 1
ATOM 1408 C C . THR A 1 191 ? -2.553 -39.906 -11.18 1 97.56 191 THR A C 1
ATOM 1410 O O . THR A 1 191 ? -1.869 -40.938 -11.203 1 97.56 191 THR A O 1
ATOM 1413 N N . ASP A 1 192 ? -3.025 -39.406 -10.086 1 97 192 ASP A N 1
ATOM 1414 C CA . ASP A 1 192 ? -3.084 -40.125 -8.82 1 97 192 ASP A CA 1
ATOM 1415 C C . ASP A 1 192 ? -1.685 -40.344 -8.25 1 97 192 ASP A C 1
ATOM 1417 O O . ASP A 1 192 ? -1.441 -41.344 -7.547 1 97 192 ASP A O 1
ATOM 1421 N N . ARG A 1 193 ? -0.822 -39.5 -8.562 1 98.31 193 ARG A N 1
ATOM 1422 C CA . ARG A 1 193 ? 0.51 -39.562 -7.969 1 98.31 193 ARG A CA 1
ATOM 1423 C C . ARG A 1 193 ? 0.507 -38.938 -6.566 1 98.31 193 ARG A C 1
ATOM 1425 O O . ARG A 1 193 ? 1.384 -39.25 -5.754 1 98.31 193 ARG A O 1
ATOM 1432 N N . VAL A 1 194 ? -0.436 -38.031 -6.352 1 98.88 194 VAL A N 1
ATOM 1433 C CA . VAL A 1 194 ? -0.632 -37.469 -5.027 1 98.88 194 VAL A CA 1
ATOM 1434 C C . VAL A 1 194 ? -2.119 -37.469 -4.676 1 98.88 194 VAL A C 1
ATOM 1436 O O . VAL A 1 194 ? -2.967 -37.656 -5.547 1 98.88 194 VAL A O 1
ATOM 1439 N N . ASP A 1 195 ? -2.352 -37.219 -3.404 1 98.75 195 ASP A N 1
ATOM 1440 C CA . ASP A 1 195 ? -3.723 -37.156 -2.908 1 98.75 195 ASP A CA 1
ATOM 1441 C C . ASP A 1 195 ? -4.246 -35.719 -2.92 1 98.75 195 ASP A C 1
ATOM 1443 O O . ASP A 1 195 ? -5.457 -35.5 -2.951 1 98.75 195 ASP A O 1
ATOM 1447 N N . VAL A 1 196 ? -3.279 -34.844 -2.871 1 98.81 196 VAL A N 1
ATOM 1448 C CA . VAL A 1 196 ? -3.635 -33.438 -2.668 1 98.81 196 VAL A CA 1
ATOM 1449 C C . VAL A 1 196 ? -2.701 -32.531 -3.482 1 98.81 196 VAL A C 1
ATOM 1451 O O . VAL A 1 196 ? -1.498 -32.812 -3.561 1 98.81 196 VAL A O 1
ATOM 1454 N N . TYR A 1 197 ? -3.203 -31.547 -4.117 1 98.88 197 TYR A N 1
ATOM 1455 C CA .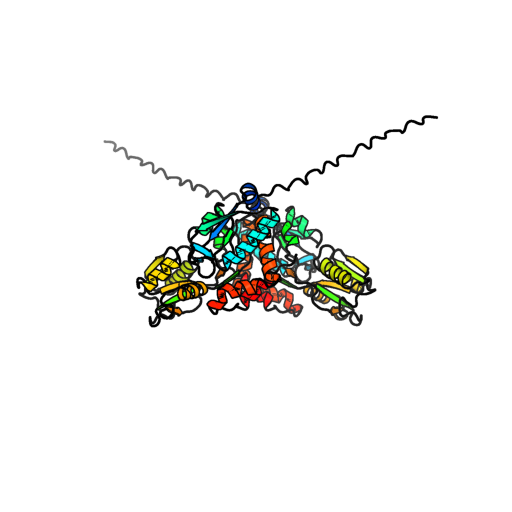 TYR A 1 197 ? -2.432 -30.375 -4.531 1 98.88 197 TYR A CA 1
ATOM 1456 C C . TYR A 1 197 ? -2.85 -29.141 -3.75 1 98.88 197 TYR A C 1
ATOM 1458 O O . TYR A 1 197 ? -4.035 -28.797 -3.703 1 98.88 197 TYR A O 1
ATOM 1466 N N . ALA A 1 198 ? -1.922 -28.531 -3.1 1 98.88 198 ALA A N 1
ATOM 1467 C CA . ALA A 1 198 ? -2.238 -27.391 -2.26 1 98.88 198 ALA A CA 1
ATOM 1468 C C . ALA A 1 198 ? -1.604 -26.109 -2.814 1 98.88 198 ALA A C 1
ATOM 1470 O O . ALA A 1 198 ? -0.408 -26.078 -3.111 1 98.88 198 ALA A O 1
ATOM 1471 N N . THR A 1 199 ? -2.373 -25.109 -3.002 1 98.69 199 THR A N 1
ATOM 1472 C CA . THR A 1 199 ? -1.943 -23.766 -3.393 1 98.69 199 THR A CA 1
ATOM 1473 C C . THR A 1 199 ? -3.039 -22.75 -3.111 1 98.69 199 THR A C 1
ATOM 1475 O O . THR A 1 199 ? -3.959 -23.016 -2.336 1 98.69 199 THR A O 1
ATOM 1478 N N . ASP A 1 200 ? -2.963 -21.547 -3.633 1 98.69 200 ASP A N 1
ATOM 1479 C CA . ASP A 1 200 ? -3.951 -20.5 -3.4 1 98.69 200 ASP A CA 1
ATOM 1480 C C . ASP A 1 200 ? -5.32 -20.906 -3.938 1 98.69 200 ASP A C 1
ATOM 1482 O O . ASP A 1 200 ? -5.43 -21.422 -5.055 1 98.69 200 ASP A O 1
ATOM 1486 N N . HIS A 1 201 ? -6.309 -20.672 -3.176 1 97.62 201 HIS A N 1
ATOM 1487 C CA . HIS A 1 201 ? -7.656 -21.156 -3.449 1 97.62 201 HIS A CA 1
ATOM 1488 C C . HIS A 1 201 ? -8.133 -20.719 -4.832 1 97.62 201 HIS A C 1
ATOM 1490 O O . HIS A 1 201 ? -8.719 -21.516 -5.566 1 97.62 201 HIS A O 1
ATOM 1496 N N . ILE A 1 202 ? -7.848 -19.469 -5.242 1 98.12 202 ILE A N 1
ATOM 1497 C CA . ILE A 1 202 ? -8.32 -18.953 -6.523 1 98.12 202 ILE A CA 1
ATOM 1498 C C . ILE A 1 202 ? -7.656 -19.719 -7.664 1 98.12 202 ILE A C 1
ATOM 1500 O O . ILE A 1 202 ? -8.273 -19.953 -8.703 1 98.12 202 ILE A O 1
ATOM 1504 N N . LEU A 1 203 ? -6.418 -20.062 -7.504 1 98.69 203 LEU A N 1
ATOM 1505 C CA . LEU A 1 203 ? -5.707 -20.828 -8.516 1 98.69 203 LEU A CA 1
ATOM 1506 C C . LEU A 1 203 ? -6.27 -22.25 -8.625 1 98.69 203 LEU A C 1
ATOM 1508 O O . LEU A 1 203 ? -6.32 -22.828 -9.711 1 98.69 203 LEU A O 1
ATOM 1512 N N . LEU A 1 204 ? -6.688 -22.844 -7.484 1 98.44 204 LEU A N 1
ATOM 1513 C CA . LEU A 1 204 ? -7.32 -24.156 -7.504 1 98.44 204 LEU A CA 1
ATOM 1514 C C . LEU A 1 204 ? -8.609 -24.125 -8.312 1 98.44 204 LEU A C 1
ATOM 1516 O O . LEU A 1 204 ? -8.836 -25 -9.156 1 98.44 204 LEU A O 1
ATOM 1520 N N . PHE A 1 205 ? -9.391 -23.109 -8.109 1 97.44 205 PHE A N 1
ATOM 1521 C CA . PHE A 1 205 ? -10.625 -22.984 -8.875 1 97.44 205 PHE A CA 1
ATOM 1522 C C . PHE A 1 205 ? -10.32 -22.781 -10.352 1 97.44 205 PHE A C 1
ATOM 1524 O O . PHE A 1 205 ? -11.016 -23.328 -11.211 1 97.44 205 PHE A O 1
ATOM 1531 N N . GLY A 1 206 ? -9.297 -22.031 -10.656 1 97.94 206 GLY A N 1
ATOM 1532 C CA . GLY A 1 206 ? -8.891 -21.859 -12.039 1 97.94 206 GLY A CA 1
ATOM 1533 C C . GLY A 1 206 ? -8.445 -23.156 -12.695 1 97.94 206 GLY A C 1
ATOM 1534 O O . GLY A 1 206 ? -8.812 -23.438 -13.836 1 97.94 206 GLY A O 1
ATOM 1535 N N . LEU A 1 207 ? -7.66 -23.906 -11.969 1 98.06 207 LEU A N 1
ATOM 1536 C CA . LEU A 1 207 ? -7.168 -25.188 -12.484 1 98.06 207 LEU A CA 1
ATOM 1537 C C . LEU A 1 207 ? -8.32 -26.156 -12.711 1 98.06 207 LEU A C 1
ATOM 1539 O O . LEU A 1 207 ? -8.352 -26.859 -13.727 1 98.06 207 LEU A O 1
ATOM 1543 N N . ILE A 1 208 ? -9.242 -26.219 -11.789 1 97.81 208 ILE A N 1
ATOM 1544 C CA . ILE A 1 208 ? -10.406 -27.078 -11.922 1 97.81 208 ILE A CA 1
ATOM 1545 C C . ILE A 1 208 ? -11.203 -26.688 -13.164 1 97.81 208 ILE A C 1
ATOM 1547 O O . ILE A 1 208 ? -11.602 -27.547 -13.953 1 97.81 208 ILE A O 1
ATOM 1551 N N . ALA A 1 209 ? -11.383 -25.422 -13.352 1 96.31 209 ALA A N 1
ATOM 1552 C CA . ALA A 1 209 ? -12.164 -24.906 -14.469 1 96.31 209 ALA A CA 1
ATOM 1553 C C . ALA A 1 209 ? -11.531 -25.297 -15.805 1 96.31 209 ALA A C 1
ATOM 1555 O O . ALA A 1 209 ? -12.227 -25.453 -16.812 1 96.31 209 ALA A O 1
ATOM 1556 N N . LYS A 1 210 ? -10.211 -25.5 -15.828 1 95.5 210 LYS A N 1
ATOM 1557 C CA . LYS A 1 210 ? -9.492 -25.797 -17.062 1 95.5 210 LYS A CA 1
ATOM 1558 C C . LYS A 1 210 ? -9.305 -27.312 -17.234 1 95.5 210 LYS A C 1
ATOM 1560 O O . LYS A 1 210 ? -8.867 -27.766 -18.297 1 95.5 210 LYS A O 1
ATOM 1565 N N . SER A 1 211 ? -9.672 -28 -16.234 1 95.56 211 SER A N 1
ATOM 1566 C CA . SER A 1 211 ? -9.508 -29.453 -16.266 1 95.56 211 SER A CA 1
ATOM 1567 C C . SER A 1 211 ? -10.484 -30.109 -17.234 1 95.56 211 SER A C 1
ATOM 1569 O O . SER A 1 211 ? -11.578 -29.594 -17.469 1 95.56 211 SER A O 1
ATOM 1571 N N . LYS A 1 212 ? -10.117 -31.312 -17.672 1 95.38 212 LYS A N 1
ATOM 1572 C CA . LYS A 1 212 ? -11 -32.094 -18.531 1 95.38 212 LYS A CA 1
ATOM 1573 C C . LYS A 1 212 ? -12.133 -32.719 -17.719 1 95.38 212 LYS A C 1
ATOM 1575 O O . LYS A 1 212 ? -13.156 -33.125 -18.266 1 95.38 212 LYS A O 1
ATOM 1580 N N . THR A 1 213 ? -11.938 -32.844 -16.422 1 96.81 213 THR A N 1
ATOM 1581 C CA . THR A 1 213 ? -12.914 -33.438 -15.523 1 96.81 213 THR A CA 1
ATOM 1582 C C . THR A 1 213 ? -13.133 -32.562 -14.297 1 96.81 213 THR A C 1
ATOM 1584 O O . THR A 1 213 ? -12.891 -33 -13.164 1 96.81 213 THR A O 1
ATOM 1587 N N . PRO A 1 214 ? -13.633 -31.391 -14.484 1 96.5 214 PRO A N 1
ATOM 1588 C CA . PRO A 1 214 ? -13.75 -30.438 -13.375 1 96.5 214 PRO A CA 1
ATOM 1589 C C . PRO A 1 214 ? -14.578 -30.984 -12.219 1 96.5 214 PRO A C 1
ATOM 1591 O O . PRO A 1 214 ? -14.312 -30.656 -11.055 1 96.5 214 PRO A O 1
ATOM 1594 N N . ASP A 1 215 ? -15.492 -31.906 -12.477 1 97.38 215 ASP A N 1
ATOM 1595 C CA . ASP A 1 215 ? -16.406 -32.406 -11.453 1 97.38 215 ASP A CA 1
ATOM 1596 C C . ASP A 1 215 ? -15.734 -33.438 -10.578 1 97.38 215 ASP A C 1
ATOM 1598 O O . ASP A 1 215 ? -16.297 -33.875 -9.562 1 97.38 215 ASP A O 1
ATOM 1602 N N . ALA A 1 216 ? -14.594 -33.781 -10.914 1 98.19 216 ALA A N 1
ATOM 1603 C CA . ALA A 1 216 ? -13.883 -34.844 -10.18 1 98.19 216 ALA A CA 1
ATOM 1604 C C . ALA A 1 216 ? -13.164 -34.25 -8.961 1 98.19 216 ALA A C 1
ATOM 1606 O O . ALA A 1 216 ? -12.727 -35 -8.086 1 98.19 216 ALA A O 1
ATOM 1607 N N . PHE A 1 217 ? -13.07 -32.938 -8.898 1 98.56 217 PHE A N 1
ATOM 1608 C CA . PHE A 1 217 ? -12.219 -32.344 -7.891 1 98.56 217 PHE A CA 1
ATOM 1609 C C . PHE A 1 217 ? -13.016 -31.344 -7.043 1 98.56 217 PHE A C 1
ATOM 1611 O O . PHE A 1 217 ? -14.07 -30.859 -7.461 1 98.56 217 PHE A O 1
ATOM 1618 N N . GLU A 1 218 ? -12.555 -31.047 -5.828 1 98.19 218 GLU A N 1
ATOM 1619 C CA . GLU A 1 218 ? -13.125 -30.047 -4.938 1 98.19 218 GLU A CA 1
ATOM 1620 C C . GLU A 1 218 ? -12.047 -29.375 -4.098 1 98.19 218 GLU A C 1
ATOM 1622 O O . GLU A 1 218 ? -10.969 -29.922 -3.896 1 98.19 218 GLU A O 1
ATOM 1627 N N . VAL A 1 219 ? -12.305 -28.172 -3.693 1 98.44 219 VAL A N 1
ATOM 1628 C CA . VAL A 1 219 ? -11.422 -27.406 -2.824 1 98.44 219 VAL A CA 1
ATOM 1629 C C . VAL A 1 219 ? -11.914 -27.5 -1.38 1 98.44 219 VAL A C 1
ATOM 1631 O O . VAL A 1 219 ? -13.094 -27.266 -1.1 1 98.44 219 VAL A O 1
ATOM 1634 N N . VAL A 1 220 ? -10.984 -27.844 -0.434 1 98.38 220 VAL A N 1
ATOM 1635 C CA . VAL A 1 220 ? -11.422 -28.109 0.933 1 98.38 220 VAL A CA 1
ATOM 1636 C C . VAL A 1 220 ? -10.484 -27.406 1.919 1 98.38 220 VAL A C 1
ATOM 1638 O O . VAL A 1 220 ? -9.422 -26.922 1.534 1 98.38 220 VAL A O 1
ATOM 1641 N N . GLY A 1 221 ? -11.008 -27.328 3.174 1 97.06 221 GLY A N 1
ATOM 1642 C CA . GLY A 1 221 ? -10.188 -26.875 4.293 1 97.06 221 GLY A CA 1
ATOM 1643 C C . GLY A 1 221 ? -10.242 -25.375 4.516 1 97.06 221 GLY A C 1
ATOM 1644 O O . GLY A 1 221 ? -10.789 -24.641 3.686 1 97.06 221 GLY A O 1
ATOM 1645 N N . ASP A 1 222 ? -9.625 -25 5.664 1 95.5 222 ASP A N 1
ATOM 1646 C CA . ASP A 1 222 ? -9.508 -23.578 6.008 1 95.5 222 ASP A CA 1
ATOM 1647 C C . ASP A 1 222 ? -8.32 -22.938 5.293 1 95.5 222 ASP A C 1
ATOM 1649 O O . ASP A 1 222 ? -7.445 -23.641 4.781 1 95.5 222 ASP A O 1
ATOM 1653 N N . PHE A 1 223 ? -8.414 -21.625 5.262 1 97 223 PHE A N 1
ATOM 1654 C CA . PHE A 1 223 ? -7.242 -20.922 4.762 1 97 223 PHE A CA 1
ATOM 1655 C C . PHE A 1 223 ? -6.047 -21.125 5.688 1 97 223 PHE A C 1
ATOM 1657 O O . PHE A 1 223 ? -6.145 -20.906 6.895 1 97 223 PHE A O 1
ATOM 1664 N N . LEU A 1 224 ? -4.961 -21.484 5.047 1 97.5 224 LEU A N 1
ATOM 1665 C CA . LEU A 1 224 ? -3.752 -21.734 5.82 1 97.5 224 LEU A CA 1
ATOM 1666 C C . LEU A 1 224 ? -2.834 -20.516 5.809 1 97.5 224 LEU A C 1
ATOM 1668 O O . LEU A 1 224 ? -1.854 -20.469 6.555 1 97.5 224 LEU A O 1
ATOM 1672 N N . SER A 1 225 ? -3.135 -19.531 4.969 1 97.31 225 SER A N 1
ATOM 1673 C CA . SER A 1 225 ? -2.299 -18.344 4.82 1 97.31 225 SER A CA 1
ATOM 1674 C C . SER A 1 225 ? -3.107 -17.172 4.301 1 97.31 225 SER A C 1
ATOM 1676 O O . SER A 1 225 ? -4.27 -17.312 3.92 1 97.31 225 SER A O 1
ATOM 1678 N N . PHE A 1 226 ? -2.605 -15.992 4.438 1 96.5 226 PHE A N 1
ATOM 1679 C CA . PHE A 1 226 ? -3.059 -14.742 3.838 1 96.5 226 PHE A CA 1
ATOM 1680 C C . PHE A 1 226 ? -2.094 -14.281 2.754 1 96.5 226 PHE A C 1
ATOM 1682 O O . PHE A 1 226 ? -0.95 -13.93 3.045 1 96.5 226 PHE A O 1
ATOM 1689 N N . ASP A 1 227 ? -2.602 -14.281 1.568 1 98.06 227 ASP A N 1
ATOM 1690 C CA . ASP A 1 227 ? -1.695 -14.039 0.449 1 98.06 227 ASP A CA 1
ATOM 1691 C C . ASP A 1 227 ? -2.207 -12.906 -0.435 1 98.06 227 ASP A C 1
ATOM 1693 O O . ASP A 1 227 ? -2.982 -13.133 -1.365 1 98.06 227 ASP A O 1
ATOM 1697 N N . PRO A 1 228 ? -1.729 -11.68 -0.212 1 98.5 228 PRO A N 1
ATOM 1698 C CA . PRO A 1 228 ? -2.055 -10.586 -1.124 1 98.5 228 PRO A CA 1
ATOM 1699 C C . PRO A 1 228 ? -1.186 -10.578 -2.379 1 98.5 228 PRO A C 1
ATOM 1701 O O . PRO A 1 228 ? 0.044 -10.609 -2.283 1 98.5 228 PRO A O 1
ATOM 1704 N N . TYR A 1 229 ? -1.862 -10.586 -3.562 1 98.81 229 TYR A N 1
ATOM 1705 C CA . TYR A 1 229 ? -1.15 -10.555 -4.836 1 98.81 229 TYR A CA 1
ATOM 1706 C C . TYR A 1 229 ? -0.868 -9.125 -5.266 1 98.81 229 TYR A C 1
ATOM 1708 O O . TYR A 1 229 ? -1.712 -8.242 -5.098 1 98.81 229 TYR A O 1
ATOM 1716 N N . ALA A 1 230 ? 0.279 -8.922 -5.805 1 98.88 230 ALA A N 1
ATOM 1717 C CA . ALA A 1 230 ? 0.662 -7.645 -6.41 1 98.88 230 ALA A CA 1
ATOM 1718 C C . ALA A 1 230 ? 1.642 -7.855 -7.559 1 98.88 230 ALA A C 1
ATOM 1720 O O . ALA A 1 230 ? 2.344 -8.867 -7.609 1 98.88 230 ALA A O 1
ATOM 1721 N N . LEU A 1 231 ? 1.66 -6.93 -8.469 1 98.94 231 LEU A N 1
ATOM 1722 C CA . LEU A 1 231 ? 2.633 -6.949 -9.562 1 98.94 231 LEU A CA 1
ATOM 1723 C C . LEU A 1 231 ? 4.012 -6.531 -9.062 1 98.94 231 LEU A C 1
ATOM 1725 O O . LEU A 1 231 ? 4.133 -5.602 -8.258 1 98.94 231 LEU A O 1
ATOM 1729 N N . MET A 1 232 ? 4.977 -7.234 -9.508 1 98.88 232 MET A N 1
ATOM 1730 C CA . MET A 1 232 ? 6.316 -7.113 -8.945 1 98.88 232 MET A CA 1
ATOM 1731 C C . MET A 1 232 ? 7.199 -6.23 -9.82 1 98.88 232 MET A C 1
ATOM 1733 O O . MET A 1 232 ? 7.168 -6.344 -11.047 1 98.88 232 MET A O 1
ATOM 1737 N N . VAL A 1 233 ? 7.98 -5.34 -9.18 1 98.94 233 VAL A N 1
ATOM 1738 C CA . VAL A 1 233 ? 8.922 -4.445 -9.852 1 98.94 233 VAL A CA 1
ATOM 1739 C C . VAL A 1 233 ? 10.258 -4.457 -9.102 1 98.94 233 VAL A C 1
ATOM 1741 O O . VAL A 1 233 ? 10.414 -5.16 -8.102 1 98.94 233 VAL A O 1
ATOM 1744 N N . ARG A 1 234 ? 11.234 -3.744 -9.617 1 98.75 234 ARG A N 1
ATOM 1745 C CA . ARG A 1 234 ? 12.578 -3.746 -9.039 1 98.75 234 ARG A CA 1
ATOM 1746 C C . ARG A 1 234 ? 12.648 -2.844 -7.816 1 98.75 234 ARG A C 1
ATOM 1748 O O . ARG A 1 234 ? 11.906 -1.864 -7.715 1 98.75 234 ARG A O 1
ATOM 1755 N N . ARG A 1 235 ? 13.57 -3.141 -6.961 1 98.19 235 ARG A N 1
ATOM 1756 C CA . ARG A 1 235 ? 13.883 -2.264 -5.836 1 98.19 235 ARG A CA 1
ATOM 1757 C C . ARG A 1 235 ? 14.57 -0.991 -6.309 1 98.19 235 ARG A C 1
ATOM 1759 O O . ARG A 1 235 ? 15.109 -0.946 -7.418 1 98.19 235 ARG A O 1
ATOM 1766 N N . ASP A 1 236 ? 14.422 0.048 -5.449 1 98.12 236 ASP A N 1
ATOM 1767 C CA . ASP A 1 236 ? 15.156 1.302 -5.59 1 98.12 236 ASP A CA 1
ATOM 1768 C C . ASP A 1 236 ? 14.906 1.937 -6.953 1 98.12 236 ASP A C 1
ATOM 1770 O O . ASP A 1 236 ? 15.836 2.42 -7.602 1 98.12 236 ASP A O 1
ATOM 1774 N N . ASP A 1 237 ? 13.727 1.827 -7.363 1 98.44 237 ASP A N 1
ATOM 1775 C CA . ASP A 1 237 ? 13.312 2.408 -8.633 1 98.44 237 ASP A CA 1
ATOM 1776 C C . ASP A 1 237 ? 11.961 3.117 -8.492 1 98.44 237 ASP A C 1
ATOM 1778 O O . ASP A 1 237 ? 10.992 2.754 -9.164 1 98.44 237 ASP A O 1
ATOM 1782 N N . SER A 1 238 ? 11.977 4.199 -7.758 1 98.44 238 SER A N 1
ATOM 1783 C CA . SER A 1 238 ? 10.758 4.938 -7.434 1 98.44 238 SER A CA 1
ATOM 1784 C C . SER A 1 238 ? 10.109 5.512 -8.688 1 98.44 238 SER A C 1
ATOM 1786 O O . SER A 1 238 ? 8.883 5.621 -8.766 1 98.44 238 SER A O 1
ATOM 1788 N N . ALA A 1 239 ? 10.914 5.832 -9.617 1 98.44 239 ALA A N 1
ATOM 1789 C CA . ALA A 1 239 ? 10.375 6.438 -10.836 1 98.44 239 ALA A CA 1
ATOM 1790 C C . ALA A 1 239 ? 9.484 5.449 -11.586 1 98.44 239 ALA A C 1
ATOM 1792 O O . ALA A 1 239 ? 8.367 5.789 -11.984 1 98.44 239 ALA A O 1
ATOM 1793 N N . PHE A 1 240 ? 9.984 4.242 -11.828 1 98.88 240 PHE A N 1
ATOM 1794 C CA . PHE A 1 240 ? 9.195 3.23 -12.516 1 98.88 240 PHE A CA 1
ATOM 1795 C C . PHE A 1 240 ? 7.988 2.82 -11.68 1 98.88 240 PHE A C 1
ATOM 1797 O O . PHE A 1 240 ? 6.895 2.625 -12.219 1 98.88 240 PHE A O 1
ATOM 1804 N N . GLU A 1 241 ? 8.203 2.658 -10.375 1 98.81 241 GLU A N 1
ATOM 1805 C CA . GLU A 1 241 ? 7.113 2.318 -9.469 1 98.81 241 GLU A CA 1
ATOM 1806 C C . GLU A 1 241 ? 5.973 3.328 -9.57 1 98.81 241 GLU A C 1
ATOM 1808 O O . GLU A 1 241 ? 4.801 2.949 -9.594 1 98.81 241 GLU A O 1
ATOM 1813 N N . LEU A 1 242 ? 6.332 4.582 -9.656 1 98.81 242 LEU A N 1
ATOM 1814 C CA . LEU A 1 242 ? 5.32 5.633 -9.703 1 98.81 242 LEU A CA 1
ATOM 1815 C C . LEU A 1 242 ? 4.48 5.523 -10.969 1 98.81 242 LEU A C 1
ATOM 1817 O O . LEU A 1 242 ? 3.268 5.738 -10.938 1 98.81 242 LEU A O 1
ATOM 1821 N N . VAL A 1 243 ? 5.129 5.184 -12.078 1 98.81 243 VAL A N 1
ATOM 1822 C CA . VAL A 1 243 ? 4.375 5.004 -13.312 1 98.81 243 VAL A CA 1
ATOM 1823 C C . VAL A 1 243 ? 3.348 3.891 -13.141 1 98.81 243 VAL A C 1
ATOM 1825 O O . VAL A 1 243 ? 2.189 4.039 -13.539 1 98.81 243 VAL A O 1
ATOM 1828 N N . GLY A 1 244 ? 3.781 2.809 -12.555 1 98.88 244 GLY A N 1
ATOM 1829 C CA . GLY A 1 244 ? 2.867 1.71 -12.281 1 98.88 244 GLY A CA 1
ATOM 1830 C C . GLY A 1 244 ? 1.756 2.082 -11.32 1 98.88 244 GLY A C 1
ATOM 1831 O O . GLY A 1 244 ? 0.594 1.731 -11.539 1 98.88 244 GLY A O 1
ATOM 1832 N N . LYS A 1 245 ? 2.127 2.793 -10.266 1 98.88 245 LYS A N 1
ATOM 1833 C CA . LYS A 1 245 ? 1.139 3.23 -9.281 1 98.88 245 LYS A CA 1
ATOM 1834 C C . LYS A 1 245 ? 0.104 4.152 -9.922 1 98.88 245 LYS A C 1
ATOM 1836 O O . LYS A 1 245 ? -1.093 4.035 -9.648 1 98.88 245 LYS A O 1
ATOM 1841 N N . LYS A 1 246 ? 0.584 5.07 -10.742 1 98.88 246 LYS A N 1
ATOM 1842 C CA . LYS A 1 246 ? -0.326 5.98 -11.43 1 98.88 246 LYS A CA 1
ATOM 1843 C C . LYS A 1 246 ? -1.296 5.215 -12.32 1 98.88 246 LYS A C 1
ATOM 1845 O O . LYS A 1 246 ? -2.498 5.492 -12.328 1 98.88 246 LYS A O 1
ATOM 1850 N N . ALA A 1 247 ? -0.79 4.242 -13.031 1 98.94 247 ALA A N 1
ATOM 1851 C CA . ALA A 1 247 ? -1.615 3.453 -13.945 1 98.94 247 ALA A CA 1
ATOM 1852 C C . ALA A 1 247 ? -2.695 2.689 -13.18 1 98.94 247 ALA A C 1
ATOM 1854 O O . ALA A 1 247 ? -3.873 2.738 -13.547 1 98.94 247 ALA A O 1
ATOM 1855 N N . LEU A 1 248 ? -2.297 2.039 -12.133 1 98.94 248 LEU A N 1
ATOM 1856 C CA . LEU A 1 248 ? -3.256 1.234 -11.383 1 98.94 248 LEU A CA 1
ATOM 1857 C C . LEU A 1 248 ? -4.242 2.123 -10.633 1 98.94 248 LEU A C 1
ATOM 1859 O O . LEU A 1 248 ? -5.426 1.798 -10.531 1 98.94 248 LEU A O 1
ATOM 1863 N N . ALA A 1 249 ? -3.746 3.23 -10.094 1 98.81 249 ALA A N 1
ATOM 1864 C CA . ALA A 1 249 ? -4.645 4.164 -9.43 1 98.81 249 ALA A CA 1
ATOM 1865 C C . ALA A 1 249 ? -5.742 4.648 -10.375 1 98.81 249 ALA A C 1
ATOM 1867 O O . ALA A 1 249 ? -6.902 4.77 -9.977 1 98.81 249 ALA A O 1
ATOM 1868 N N . ALA A 1 250 ? -5.395 4.934 -11.562 1 98.69 250 ALA A N 1
ATOM 1869 C CA . ALA A 1 250 ? -6.375 5.359 -12.555 1 98.69 250 ALA A CA 1
ATOM 1870 C C . ALA A 1 250 ? -7.398 4.262 -12.828 1 98.69 250 ALA A C 1
ATOM 1872 O O . ALA A 1 250 ? -8.602 4.531 -12.906 1 98.69 250 ALA A O 1
ATOM 1873 N N . VAL A 1 251 ? -6.941 3.039 -12.953 1 98.88 251 VAL A N 1
ATOM 1874 C CA . VAL A 1 251 ? -7.805 1.886 -13.18 1 98.88 251 VAL A CA 1
ATOM 1875 C C . VAL A 1 251 ? -8.781 1.737 -12.016 1 98.88 251 VAL A C 1
ATOM 1877 O O . VAL A 1 251 ? -9.969 1.482 -12.227 1 98.88 251 VAL A O 1
ATOM 1880 N N . PHE A 1 252 ? -8.32 1.93 -10.812 1 98.75 252 PHE A N 1
ATOM 1881 C CA . PHE A 1 252 ? -9.156 1.783 -9.625 1 98.75 252 PHE A CA 1
ATOM 1882 C C . PHE A 1 252 ? -10.133 2.943 -9.508 1 98.75 252 PHE A C 1
ATOM 1884 O O . PHE A 1 252 ? -11.328 2.732 -9.266 1 98.75 252 PHE A O 1
ATOM 1891 N N . ARG A 1 253 ? -9.672 4.141 -9.711 1 96.94 253 ARG A N 1
ATOM 1892 C CA . ARG A 1 253 ? -10.484 5.344 -9.508 1 96.94 253 ARG A CA 1
ATOM 1893 C C . ARG A 1 253 ? -11.609 5.426 -10.531 1 96.94 253 ARG A C 1
ATOM 1895 O O . ARG A 1 253 ? -12.711 5.879 -10.219 1 96.94 253 ARG A O 1
ATOM 1902 N N . SER A 1 254 ? -11.367 4.977 -11.742 1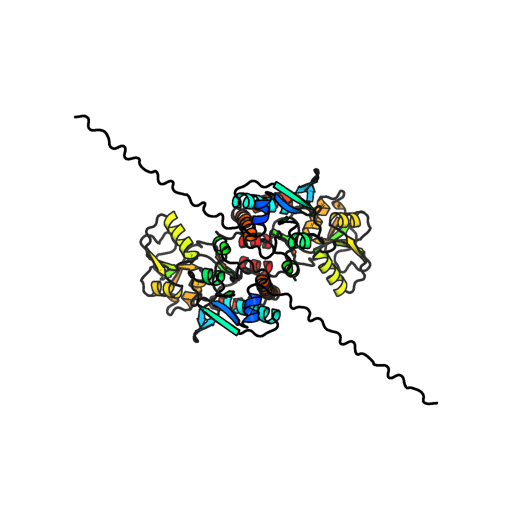 97.75 254 SER A N 1
ATOM 1903 C CA . SER A 1 254 ? -12.352 5.07 -12.82 1 97.75 254 SER A CA 1
ATOM 1904 C C . SER A 1 254 ? -13.398 3.965 -12.711 1 97.75 254 SER A C 1
ATOM 1906 O O . SER A 1 254 ? -14.445 4.023 -13.359 1 97.75 254 SER A O 1
ATOM 1908 N N . GLY A 1 255 ? -13.055 2.906 -12.008 1 98 255 GLY A N 1
ATOM 1909 C CA . GLY A 1 255 ? -13.93 1.746 -11.938 1 98 255 GLY A CA 1
ATOM 1910 C C . GLY A 1 255 ? -13.648 0.725 -13.023 1 98 255 GLY A C 1
ATOM 1911 O O . GLY A 1 255 ? -14.266 -0.341 -13.055 1 98 255 GLY A O 1
ATOM 1912 N N . GLU A 1 256 ? -12.727 0.982 -13.867 1 98.69 256 GLU A N 1
ATOM 1913 C CA . GLU A 1 256 ? -12.359 0.051 -14.93 1 98.69 256 GLU A CA 1
ATOM 1914 C C . GLU A 1 256 ? -11.969 -1.31 -14.359 1 98.69 256 GLU A C 1
ATOM 1916 O O . GLU A 1 256 ? -12.164 -2.34 -15.008 1 98.69 256 GLU A O 1
ATOM 1921 N N . ILE A 1 257 ? -11.539 -1.398 -13.141 1 98.88 257 ILE A N 1
ATOM 1922 C CA . ILE A 1 257 ? -11.102 -2.627 -12.484 1 98.88 257 ILE A CA 1
ATOM 1923 C C . ILE A 1 257 ? -12.266 -3.617 -12.422 1 98.88 257 ILE A C 1
ATOM 1925 O O . ILE A 1 257 ? -12.055 -4.832 -12.5 1 98.88 257 ILE A O 1
ATOM 1929 N N . ASP A 1 258 ? -13.461 -3.129 -12.344 1 98.5 258 ASP A N 1
ATOM 1930 C CA . ASP A 1 258 ? -14.617 -4.004 -12.211 1 98.5 258 ASP A CA 1
ATOM 1931 C C . ASP A 1 258 ? -14.836 -4.82 -13.484 1 98.5 258 ASP A C 1
ATOM 1933 O O . ASP A 1 258 ? -15.102 -6.023 -13.422 1 98.5 258 ASP A O 1
ATOM 1937 N N . ALA A 1 259 ? -14.711 -4.137 -14.586 1 98.62 259 ALA A N 1
ATOM 1938 C CA . ALA A 1 259 ? -14.875 -4.836 -15.859 1 98.62 259 ALA A CA 1
ATOM 1939 C C . ALA A 1 259 ? -13.734 -5.82 -16.094 1 98.62 259 ALA A C 1
ATOM 1941 O O . ALA A 1 259 ? -13.953 -6.938 -16.562 1 98.62 259 ALA A O 1
ATOM 1942 N N . ILE A 1 260 ? -12.523 -5.422 -15.781 1 98.88 260 ILE A N 1
ATOM 1943 C CA . ILE A 1 260 ? -11.375 -6.305 -15.938 1 98.88 260 ILE A CA 1
ATOM 1944 C C . ILE A 1 260 ? -11.539 -7.531 -15.047 1 98.88 260 ILE A C 1
ATOM 1946 O O . ILE A 1 260 ? -11.32 -8.664 -15.492 1 98.88 260 ILE A O 1
ATOM 1950 N N . TYR A 1 261 ? -11.922 -7.309 -13.797 1 98.75 261 TYR A N 1
ATOM 1951 C CA . TYR A 1 261 ? -12.148 -8.391 -12.852 1 98.75 261 TYR A CA 1
ATOM 1952 C C . TYR A 1 261 ? -13.219 -9.352 -13.359 1 98.75 261 TYR A C 1
ATOM 1954 O O . TYR A 1 261 ? -13.023 -10.562 -13.359 1 98.75 261 TYR A O 1
ATOM 1962 N N . ALA A 1 262 ? -14.336 -8.812 -13.797 1 98.5 262 ALA A N 1
ATOM 1963 C CA . ALA A 1 262 ? -15.469 -9.617 -14.25 1 98.5 262 ALA A CA 1
ATOM 1964 C C . ALA A 1 262 ? -15.078 -10.516 -15.422 1 98.5 262 ALA A C 1
ATOM 1966 O O . ALA A 1 262 ? -15.492 -11.672 -15.492 1 98.5 262 ALA A O 1
ATOM 1967 N N . LYS A 1 263 ? -14.266 -10 -16.297 1 98.56 263 LYS A N 1
ATOM 1968 C CA . LYS A 1 263 ? -13.82 -10.75 -17.469 1 98.56 263 LYS A CA 1
ATOM 1969 C C . LYS A 1 263 ? -13.18 -12.07 -17.047 1 98.56 263 LYS A C 1
ATOM 1971 O O . LYS A 1 263 ? -13.391 -13.094 -17.703 1 98.56 263 LYS A O 1
ATOM 1976 N N . TRP A 1 264 ? -12.523 -12.094 -15.969 1 98.5 264 TRP A N 1
ATOM 1977 C CA . TRP A 1 264 ? -11.688 -13.25 -15.648 1 98.5 264 TRP A CA 1
ATOM 1978 C C . TRP A 1 264 ? -12.281 -14.062 -14.508 1 98.5 264 TRP A C 1
ATOM 1980 O O . TRP A 1 264 ? -12.062 -15.273 -14.414 1 98.5 264 TRP A O 1
ATOM 1990 N N . PHE A 1 265 ? -13.125 -13.461 -13.68 1 98.25 265 PHE A N 1
ATOM 1991 C CA . PHE A 1 265 ? -13.531 -14.156 -12.461 1 98.25 265 PHE A CA 1
ATOM 1992 C C . PHE A 1 265 ? -15.008 -14.523 -12.516 1 98.25 265 PHE A C 1
ATOM 1994 O O . PHE A 1 265 ? -15.469 -15.406 -11.789 1 98.25 265 PHE A O 1
ATOM 2001 N N . ASP A 1 266 ? -15.789 -13.859 -13.344 1 97.12 266 ASP A N 1
ATOM 2002 C CA . ASP A 1 266 ? -17.188 -14.234 -13.477 1 97.12 266 ASP A CA 1
ATOM 2003 C C . ASP A 1 266 ? -17.344 -15.68 -13.93 1 97.12 266 ASP A C 1
ATOM 2005 O O . ASP A 1 266 ? -18.156 -16.438 -13.383 1 97.12 266 ASP A O 1
ATOM 2009 N N . PRO A 1 267 ? -16.531 -16.094 -14.945 1 95.75 267 PRO A N 1
ATOM 2010 C CA . PRO A 1 267 ? -16.641 -17.484 -15.383 1 95.75 267 PRO A CA 1
ATOM 2011 C C . PRO A 1 267 ? -16.328 -18.484 -14.258 1 95.75 267 PRO A C 1
ATOM 2013 O O . PRO A 1 267 ? -16.703 -19.656 -14.352 1 95.75 267 PRO A O 1
ATOM 2016 N N . LEU A 1 268 ? -15.625 -18.047 -13.25 1 95.81 268 LEU A N 1
ATOM 2017 C CA . LEU A 1 268 ? -15.266 -18.906 -12.125 1 95.81 268 LEU A CA 1
ATOM 2018 C C . LEU A 1 268 ? -16.25 -18.75 -10.984 1 95.81 268 LEU A C 1
ATOM 2020 O O . LEU A 1 268 ? -16.172 -19.469 -9.984 1 95.81 268 LEU A O 1
ATOM 2024 N N . GLY A 1 269 ? -17.141 -17.812 -11.078 1 95.19 269 GLY A N 1
ATOM 2025 C CA . GLY A 1 269 ? -18.125 -17.547 -10.031 1 95.19 269 GLY A CA 1
ATOM 2026 C C . GLY A 1 269 ? -17.516 -16.922 -8.789 1 95.19 269 GLY A C 1
ATOM 2027 O O . GLY A 1 269 ? -17.984 -17.156 -7.676 1 95.19 269 GLY A O 1
ATOM 2028 N N . VAL A 1 270 ? -16.453 -16.219 -8.984 1 94.75 270 VAL A N 1
ATOM 2029 C CA . VAL A 1 270 ? -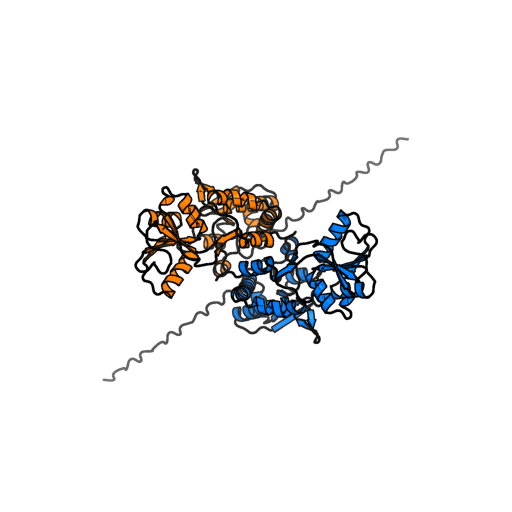15.758 -15.625 -7.848 1 94.75 270 VAL A CA 1
ATOM 2030 C C . VAL A 1 270 ? -15.977 -14.109 -7.855 1 94.75 270 VAL A C 1
ATOM 2032 O O . VAL A 1 270 ? -15.461 -13.406 -8.727 1 94.75 270 VAL A O 1
ATOM 2035 N N . GLY A 1 271 ? -16.688 -13.625 -6.855 1 94.94 271 GLY A N 1
ATOM 2036 C CA . GLY A 1 271 ? -16.906 -12.188 -6.727 1 94.94 271 GLY A CA 1
ATOM 2037 C C . GLY A 1 271 ? -15.82 -11.5 -5.926 1 94.94 271 GLY A C 1
ATOM 2038 O O . GLY A 1 271 ? -15 -12.156 -5.281 1 94.94 271 GLY A O 1
ATOM 2039 N N . GLN A 1 272 ? -15.797 -10.219 -5.977 1 96.44 272 GLN A N 1
ATOM 2040 C CA . GLN A 1 272 ? -14.867 -9.438 -5.168 1 96.44 272 GLN A CA 1
ATOM 2041 C C . GLN A 1 272 ? -15.25 -9.477 -3.691 1 96.44 272 GLN A C 1
ATOM 2043 O O . GLN A 1 272 ? -16.422 -9.289 -3.344 1 96.44 272 GLN A O 1
ATOM 2048 N N . THR A 1 273 ? -14.305 -9.727 -2.902 1 97.12 273 THR A N 1
ATOM 2049 C CA . THR A 1 273 ? -14.547 -9.633 -1.468 1 97.12 273 THR A CA 1
ATOM 2050 C C . THR A 1 273 ? -14.562 -8.172 -1.018 1 97.12 273 THR A C 1
ATOM 2052 O O . THR A 1 273 ? -14.078 -7.293 -1.734 1 97.12 273 THR A O 1
ATOM 2055 N N . ASP A 1 274 ? -15.078 -7.879 0.15 1 97.69 274 ASP A N 1
ATOM 2056 C CA . ASP A 1 274 ? -15.062 -6.531 0.707 1 97.69 274 ASP A CA 1
ATOM 2057 C C . ASP A 1 274 ? -13.633 -6.039 0.916 1 97.69 274 ASP A C 1
ATOM 2059 O O . ASP A 1 274 ? -13.336 -4.859 0.702 1 97.69 274 ASP A O 1
ATOM 2063 N N . LEU A 1 275 ? -12.789 -6.918 1.328 1 98.38 275 LEU A N 1
ATOM 2064 C CA . LEU A 1 275 ? -11.398 -6.551 1.551 1 98.38 275 LEU A CA 1
ATOM 2065 C C . LEU A 1 275 ? -10.719 -6.156 0.241 1 98.38 275 LEU A C 1
ATOM 2067 O O . LEU A 1 275 ? -9.938 -5.203 0.203 1 98.38 275 LEU A O 1
ATOM 2071 N N . LEU A 1 276 ? -11 -6.887 -0.804 1 98.56 276 LEU A N 1
ATOM 2072 C CA . LEU A 1 276 ? -10.414 -6.551 -2.1 1 98.56 276 LEU A CA 1
ATOM 2073 C C . LEU A 1 276 ? -10.938 -5.203 -2.596 1 98.56 276 LEU A C 1
ATOM 2075 O O . LEU A 1 276 ? -10.172 -4.391 -3.115 1 98.56 276 LEU A O 1
ATOM 2079 N N . LYS A 1 277 ? -12.211 -4.965 -2.438 1 98.5 277 LYS A N 1
ATOM 2080 C CA . LYS A 1 277 ? -12.781 -3.676 -2.807 1 98.5 277 LYS A CA 1
ATOM 2081 C C . LYS A 1 277 ? -12.117 -2.539 -2.033 1 98.5 277 LYS A C 1
ATOM 2083 O O . LYS A 1 277 ? -11.852 -1.473 -2.594 1 98.5 277 LYS A O 1
ATOM 2088 N N . ALA A 1 278 ? -11.914 -2.814 -0.784 1 98.56 278 ALA A N 1
ATOM 2089 C CA . ALA A 1 278 ? -11.211 -1.827 0.033 1 98.56 278 ALA A CA 1
ATOM 2090 C C . ALA A 1 278 ? -9.797 -1.587 -0.489 1 98.56 278 ALA A C 1
ATOM 2092 O O . ALA A 1 278 ? -9.312 -0.452 -0.491 1 98.56 278 ALA A O 1
ATOM 2093 N N . ALA A 1 279 ? -9.148 -2.643 -0.907 1 98.69 279 ALA A N 1
ATOM 2094 C CA . ALA A 1 279 ? -7.812 -2.502 -1.48 1 98.69 279 ALA A CA 1
ATOM 2095 C C . ALA A 1 279 ? -7.832 -1.583 -2.699 1 98.69 279 ALA A C 1
ATOM 2097 O O . ALA A 1 279 ? -6.969 -0.715 -2.844 1 98.69 279 ALA A O 1
ATOM 2098 N N . PHE A 1 280 ? -8.82 -1.775 -3.557 1 98.75 280 PHE A N 1
ATOM 2099 C CA . PHE A 1 280 ? -8.945 -0.93 -4.738 1 98.75 280 PHE A CA 1
ATOM 2100 C C . PHE A 1 280 ? -9.195 0.52 -4.34 1 98.75 280 PHE A C 1
ATOM 2102 O O . PHE A 1 280 ? -8.578 1.436 -4.891 1 98.75 280 PHE A O 1
ATOM 2109 N N . GLN A 1 281 ? -10.023 0.707 -3.389 1 98.12 281 GLN A N 1
ATOM 2110 C CA . GLN A 1 281 ? -10.359 2.059 -2.947 1 98.12 281 GLN A CA 1
ATOM 2111 C C . GLN A 1 281 ? -9.141 2.75 -2.334 1 98.12 281 GLN A C 1
ATOM 2113 O O . GLN A 1 281 ? -8.867 3.916 -2.627 1 98.12 281 GLN A O 1
ATOM 2118 N N . LEU A 1 282 ? -8.438 2.047 -1.518 1 98.31 282 LEU A N 1
ATOM 2119 C CA . LEU A 1 282 ? -7.289 2.596 -0.804 1 98.31 282 LEU A CA 1
ATOM 2120 C C . LEU A 1 282 ? -6.172 2.967 -1.774 1 98.31 282 LEU A C 1
ATOM 2122 O O . LEU A 1 282 ? -5.383 3.873 -1.501 1 98.31 282 LEU A O 1
ATOM 2126 N N . ASN A 1 283 ? -6.133 2.254 -2.916 1 98.12 283 ASN A N 1
ATOM 2127 C CA . ASN A 1 283 ? -5.035 2.473 -3.852 1 98.12 283 ASN A CA 1
ATOM 2128 C C . ASN A 1 283 ? -5.477 3.318 -5.043 1 98.12 283 ASN A C 1
ATOM 2130 O O . ASN A 1 283 ? -4.707 3.512 -5.988 1 98.12 283 ASN A O 1
ATOM 2134 N N . ALA A 1 284 ? -6.758 3.756 -5.016 1 98.12 284 ALA A N 1
ATOM 2135 C CA . ALA A 1 284 ? -7.223 4.781 -5.945 1 98.12 284 ALA A CA 1
ATOM 2136 C C . ALA A 1 284 ? -6.727 6.164 -5.527 1 98.12 284 ALA A C 1
ATOM 2138 O O . ALA A 1 284 ? -7.523 7.094 -5.375 1 98.12 284 ALA A O 1
ATOM 2139 N N . LEU A 1 285 ? -5.445 6.332 -5.41 1 97.5 285 LEU A N 1
ATOM 2140 C CA . LEU A 1 285 ? -4.816 7.535 -4.875 1 97.5 285 LEU A CA 1
ATOM 2141 C C . LEU A 1 285 ? -5.141 8.75 -5.738 1 97.5 285 LEU A C 1
ATOM 2143 O O . LEU A 1 285 ? -5.18 8.648 -6.969 1 97.5 285 LEU A O 1
ATOM 2147 N N . PRO A 1 286 ? -5.312 9.844 -5.047 1 94.75 286 PRO A N 1
ATOM 2148 C CA . PRO A 1 286 ? -5.527 11.07 -5.82 1 94.75 286 PRO A CA 1
ATOM 2149 C C . PRO A 1 286 ? -4.254 11.578 -6.484 1 94.75 286 PRO A C 1
ATOM 2151 O O . PRO A 1 286 ? -3.156 11.117 -6.16 1 94.75 286 PRO A O 1
ATOM 2154 N N . GLU A 1 287 ? -4.449 12.508 -7.441 1 93.12 287 GLU A N 1
ATOM 2155 C CA . GLU A 1 287 ? -3.316 13.156 -8.094 1 93.12 287 GLU A CA 1
ATOM 2156 C C . GLU A 1 287 ? -2.668 14.188 -7.184 1 93.12 287 GLU A C 1
ATOM 2158 O O . GLU A 1 287 ? -3.342 14.797 -6.348 1 93.12 287 GLU A O 1
ATOM 2163 N N . MET B 1 1 ? 64 -45.281 30.938 1 28.64 1 MET B N 1
ATOM 2164 C CA . MET B 1 1 ? 62.875 -45.594 30.094 1 28.64 1 MET B CA 1
ATOM 2165 C C . MET B 1 1 ? 62.031 -44.344 29.875 1 28.64 1 MET B C 1
ATOM 2167 O O . MET B 1 1 ? 60.844 -44.406 29.516 1 28.64 1 MET B O 1
ATOM 2171 N N . ASN B 1 2 ? 62.656 -43.156 29.969 1 30.31 2 ASN B N 1
ATOM 2172 C CA . ASN B 1 2 ? 62.219 -41.781 30.094 1 30.31 2 ASN B CA 1
ATOM 2173 C C . ASN B 1 2 ? 61.562 -41.281 28.797 1 30.31 2 ASN B C 1
ATOM 2175 O O . ASN B 1 2 ? 62.25 -41.031 27.812 1 30.31 2 ASN B O 1
ATOM 2179 N N . LEU B 1 3 ? 60.406 -41.938 28.453 1 34.62 3 LEU B N 1
ATOM 2180 C CA . LEU B 1 3 ? 59.688 -41.75 27.203 1 34.62 3 LEU B CA 1
ATOM 2181 C C . LEU B 1 3 ? 59.156 -40.312 27.109 1 34.62 3 LEU B C 1
ATOM 2183 O O . LEU B 1 3 ? 58.344 -39.906 27.938 1 34.62 3 LEU B O 1
ATOM 2187 N N . LEU B 1 4 ? 60 -39.312 26.859 1 32.56 4 LEU B N 1
ATOM 2188 C CA . LEU B 1 4 ? 59.688 -37.906 26.641 1 32.56 4 LEU B CA 1
ATOM 2189 C C . LEU B 1 4 ? 58.531 -37.781 25.625 1 32.56 4 LEU B C 1
ATOM 2191 O O . LEU B 1 4 ? 58.562 -38.406 24.578 1 32.56 4 LEU B O 1
ATOM 2195 N N . LYS B 1 5 ? 57.375 -37.219 26.125 1 42.91 5 LYS B N 1
ATOM 2196 C CA . LYS B 1 5 ? 56.031 -36.844 25.703 1 42.91 5 LYS B CA 1
ATOM 2197 C C . LYS B 1 5 ? 56.094 -35.875 24.531 1 42.91 5 LYS B C 1
ATOM 2199 O O . LYS B 1 5 ? 56.812 -34.875 24.562 1 42.91 5 LYS B O 1
ATOM 2204 N N . PRO B 1 6 ? 55.719 -36.281 23.266 1 39.94 6 PRO B N 1
ATOM 2205 C CA . PRO B 1 6 ? 55.688 -35.438 22.078 1 39.94 6 PRO B CA 1
ATOM 2206 C C . PRO B 1 6 ? 54.75 -34.25 22.266 1 39.94 6 PRO B C 1
ATOM 2208 O O . PRO B 1 6 ? 53.656 -34.375 22.828 1 39.94 6 PRO B O 1
ATOM 2211 N N . ILE B 1 7 ? 55.188 -33.094 22.688 1 38.38 7 ILE B N 1
ATOM 2212 C CA . ILE B 1 7 ? 54.438 -31.859 22.812 1 38.38 7 ILE B CA 1
ATOM 2213 C C . ILE B 1 7 ? 53.781 -31.516 21.469 1 38.38 7 ILE B C 1
ATOM 2215 O O . ILE B 1 7 ? 54.5 -31.188 20.5 1 38.38 7 ILE B O 1
ATOM 2219 N N . LEU B 1 8 ? 52.875 -32.344 20.938 1 37.28 8 LEU B N 1
ATOM 2220 C CA . LEU B 1 8 ? 52.156 -31.984 19.734 1 37.28 8 LEU B CA 1
ATOM 2221 C C . LEU B 1 8 ? 51.438 -30.641 19.891 1 37.28 8 LEU B C 1
ATOM 2223 O O . LEU B 1 8 ? 50.562 -30.5 20.75 1 37.28 8 LEU B O 1
ATOM 2227 N N . ALA B 1 9 ? 52.188 -29.547 19.891 1 36.81 9 ALA B N 1
ATOM 2228 C CA . ALA B 1 9 ? 51.562 -28.219 19.875 1 36.81 9 ALA B CA 1
ATOM 2229 C C . ALA B 1 9 ? 50.469 -28.141 18.828 1 36.81 9 ALA B C 1
ATOM 2231 O O . ALA B 1 9 ? 50.688 -28.422 17.641 1 36.81 9 ALA B O 1
ATOM 2232 N N . GLY B 1 10 ? 49.281 -28.484 19.172 1 35.16 10 GLY B N 1
ATOM 2233 C CA . GLY B 1 10 ? 48.031 -28.203 18.484 1 35.16 10 GLY B CA 1
ATOM 2234 C C . GLY B 1 10 ? 47.906 -26.781 18 1 35.16 10 GLY B C 1
ATOM 2235 O O . GLY B 1 10 ? 47.875 -25.844 18.797 1 35.16 10 GLY B O 1
ATOM 2236 N N . ALA B 1 11 ? 48.531 -26.391 16.844 1 38.12 11 ALA B N 1
ATOM 2237 C CA . ALA B 1 11 ? 48.25 -25.109 16.188 1 38.12 11 ALA B CA 1
ATOM 2238 C C . ALA B 1 11 ? 46.719 -24.859 16.109 1 38.12 11 ALA B C 1
ATOM 2240 O O . ALA B 1 11 ? 46 -25.625 15.469 1 38.12 11 ALA B O 1
ATOM 2241 N N . VAL B 1 12 ? 46.188 -24.25 17.141 1 36.34 12 VAL B N 1
ATOM 2242 C CA . VAL B 1 12 ? 44.844 -23.719 17.125 1 36.34 12 VAL B CA 1
ATOM 2243 C C . VAL B 1 12 ? 44.625 -22.891 15.852 1 36.34 12 VAL B C 1
ATOM 2245 O O . VAL B 1 12 ? 45.344 -21.938 15.594 1 36.34 12 VAL B O 1
ATOM 2248 N N . ALA B 1 13 ? 44.188 -23.5 14.789 1 38.38 13 ALA B N 1
ATOM 2249 C CA . ALA B 1 13 ? 43.625 -22.766 13.656 1 38.38 13 ALA B CA 1
ATOM 2250 C C . ALA B 1 13 ? 42.812 -21.578 14.117 1 38.38 13 ALA B C 1
ATOM 2252 O O . ALA B 1 13 ? 41.75 -21.766 14.719 1 38.38 13 ALA B O 1
ATOM 2253 N N . LEU B 1 14 ? 43.438 -20.484 14.492 1 40.09 14 LEU B N 1
ATOM 2254 C CA . LEU B 1 14 ? 42.719 -19.234 14.609 1 40.09 14 LEU B CA 1
ATOM 2255 C C . LEU B 1 14 ? 41.75 -19.047 13.453 1 40.09 14 LEU B C 1
ATOM 2257 O O . LEU B 1 14 ? 42.156 -18.891 12.305 1 40.09 14 LEU B O 1
ATOM 2261 N N . GLY B 1 15 ? 40.656 -19.766 13.492 1 37.25 15 GLY B N 1
ATOM 2262 C CA . GLY B 1 15 ? 39.562 -19.406 12.578 1 37.25 15 GLY B CA 1
ATOM 2263 C C . GLY B 1 15 ? 39.406 -17.906 12.391 1 37.25 15 GLY B C 1
ATOM 2264 O O . GLY B 1 15 ? 39.062 -17.188 13.336 1 37.25 15 GLY B O 1
ATOM 2265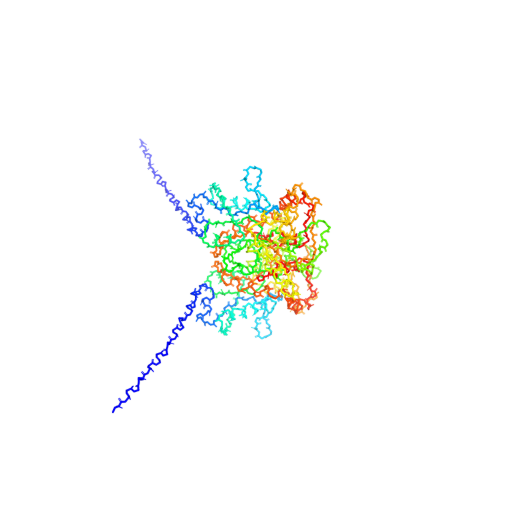 N N . LEU B 1 16 ? 40.188 -17.312 11.539 1 40.28 16 LEU B N 1
ATOM 2266 C CA . LEU B 1 16 ? 39.844 -15.984 11.047 1 40.28 16 LEU B CA 1
ATOM 2267 C C . LEU B 1 16 ? 38.375 -15.891 10.727 1 40.28 16 LEU B C 1
ATOM 2269 O O . LEU B 1 16 ? 37.906 -16.469 9.742 1 40.28 16 LEU B O 1
ATOM 2273 N N . ALA B 1 17 ? 37.531 -15.828 11.742 1 40 17 ALA B N 1
ATOM 2274 C CA . ALA B 1 17 ? 36.219 -15.289 11.414 1 40 17 ALA B CA 1
ATOM 2275 C C . ALA B 1 17 ? 36.312 -14.133 10.422 1 40 17 ALA B C 1
ATOM 2277 O O . ALA B 1 17 ? 36.812 -13.055 10.766 1 40 17 ALA B O 1
ATOM 2278 N N . LEU B 1 18 ? 36.5 -14.414 9.203 1 40.12 18 LEU B N 1
ATOM 2279 C CA . LEU B 1 18 ? 36.281 -13.312 8.281 1 40.12 18 LEU B CA 1
ATOM 2280 C C . LEU B 1 18 ? 35.094 -12.461 8.727 1 40.12 18 LEU B C 1
ATOM 2282 O O . LEU B 1 18 ? 34 -13 9.016 1 40.12 18 LEU B O 1
ATOM 2286 N N . PRO B 1 19 ? 35.281 -11.305 9.438 1 40.28 19 PRO B N 1
ATOM 2287 C CA . PRO B 1 19 ? 34.062 -10.539 9.68 1 40.28 19 PRO B CA 1
ATOM 2288 C C . PRO B 1 19 ? 33.062 -10.648 8.531 1 40.28 19 PRO B C 1
ATOM 2290 O O . PRO B 1 19 ? 33.469 -10.617 7.359 1 40.28 19 PRO B O 1
ATOM 2293 N N . VAL B 1 20 ? 32.125 -11.477 8.586 1 41.94 20 VAL B N 1
ATOM 2294 C CA . VAL B 1 20 ? 31 -11.234 7.676 1 41.94 20 VAL B CA 1
ATOM 2295 C C . VAL B 1 20 ? 31.016 -9.781 7.215 1 41.94 20 VAL B C 1
ATOM 2297 O O . VAL B 1 20 ? 30.938 -8.859 8.031 1 41.94 20 VAL B O 1
ATOM 2300 N N . ALA B 1 21 ? 31.719 -9.375 6.301 1 38.94 21 ALA B N 1
ATOM 2301 C CA . ALA B 1 21 ? 31.703 -8.047 5.703 1 38.94 21 ALA B CA 1
ATOM 2302 C C . ALA B 1 21 ? 30.328 -7.398 5.863 1 38.94 21 ALA B C 1
ATOM 2304 O O . ALA B 1 21 ? 29.312 -7.973 5.457 1 38.94 21 ALA B O 1
ATOM 2305 N N . ALA B 1 22 ? 30.031 -6.719 6.949 1 43.47 22 ALA B N 1
ATOM 2306 C CA . ALA B 1 22 ? 28.891 -5.824 7.051 1 43.47 22 ALA B CA 1
ATOM 2307 C C . ALA B 1 22 ? 28.453 -5.336 5.672 1 43.47 22 ALA B C 1
ATOM 2309 O O . ALA B 1 22 ? 29.219 -4.691 4.961 1 43.47 22 ALA B O 1
ATOM 2310 N N . GLN B 1 23 ? 27.672 -6.035 4.879 1 52.38 23 GLN B N 1
ATOM 2311 C CA . GLN B 1 23 ? 27.125 -5.547 3.611 1 52.38 23 GLN B CA 1
ATOM 2312 C C . GLN B 1 23 ? 26.984 -4.027 3.623 1 52.38 23 GLN B C 1
ATOM 2314 O O . GLN B 1 23 ? 26.438 -3.459 4.57 1 52.38 23 GLN B O 1
ATOM 2319 N N . ASP B 1 24 ? 27.719 -3.219 2.902 1 70.31 24 ASP B N 1
ATOM 2320 C CA . ASP B 1 24 ? 27.781 -1.764 2.809 1 70.31 24 ASP B CA 1
ATOM 2321 C C . ASP B 1 24 ? 26.375 -1.157 2.693 1 70.31 24 ASP B C 1
ATOM 2323 O O . ASP B 1 24 ? 25.688 -1.385 1.706 1 70.31 24 ASP B O 1
ATOM 2327 N N . ARG B 1 25 ? 25.719 -0.858 3.881 1 83.69 25 ARG B N 1
ATOM 2328 C CA . ARG B 1 25 ? 24.453 -0.143 3.926 1 83.69 25 ARG B CA 1
ATOM 2329 C C . ARG B 1 25 ? 24.516 1.133 3.092 1 83.69 25 ARG B C 1
ATOM 2331 O O . ARG B 1 25 ? 25.578 1.733 2.941 1 83.69 25 ARG B O 1
ATOM 2338 N N . THR B 1 26 ? 23.453 1.352 2.375 1 91.75 26 THR B N 1
ATOM 2339 C CA . THR B 1 26 ? 23.312 2.586 1.61 1 91.75 26 THR B CA 1
ATOM 2340 C C . THR B 1 26 ? 22.078 3.352 2.045 1 91.75 26 THR B C 1
ATOM 2342 O O . THR B 1 26 ? 21.312 2.887 2.902 1 91.75 26 THR B O 1
ATOM 2345 N N . GLY B 1 27 ? 21.953 4.594 1.663 1 97.25 27 GLY B N 1
ATOM 2346 C CA . GLY B 1 27 ? 20.734 5.355 1.882 1 97.25 27 GLY B CA 1
ATOM 2347 C C . GLY B 1 27 ? 20.562 5.797 3.322 1 97.25 27 GLY B C 1
ATOM 2348 O O . GLY B 1 27 ? 21.531 6.129 4 1 97.25 27 GLY B O 1
ATOM 2349 N N . THR B 1 28 ? 19.391 5.848 3.775 1 98.75 28 THR B N 1
ATOM 2350 C CA . THR B 1 28 ? 19 6.391 5.078 1 98.75 28 THR B CA 1
ATOM 2351 C C . THR B 1 28 ? 19.609 5.551 6.203 1 98.75 28 THR B C 1
ATOM 2353 O O . THR B 1 28 ? 20.078 6.098 7.207 1 98.75 28 THR B O 1
ATOM 2356 N N . LEU B 1 29 ? 19.625 4.219 6.047 1 98.62 29 LEU B N 1
ATOM 2357 C CA . LEU B 1 29 ? 20.172 3.352 7.078 1 98.62 29 LEU B CA 1
ATOM 2358 C C . LEU B 1 29 ? 21.656 3.641 7.289 1 98.62 29 LEU B C 1
ATOM 2360 O O . LEU B 1 29 ? 22.141 3.686 8.43 1 98.62 29 LEU B O 1
ATOM 2364 N N . ALA B 1 30 ? 22.391 3.818 6.191 1 98.38 30 ALA B N 1
ATOM 2365 C CA . ALA B 1 30 ? 23.812 4.137 6.285 1 98.38 30 ALA B CA 1
ATOM 2366 C C . ALA B 1 30 ? 24.031 5.469 7.004 1 98.38 30 ALA B C 1
ATOM 2368 O O . ALA B 1 30 ? 24.922 5.59 7.844 1 98.38 30 ALA B O 1
ATOM 2369 N N . LYS B 1 31 ? 23.25 6.449 6.637 1 98.5 31 LYS B N 1
ATOM 2370 C CA . LYS B 1 31 ? 23.344 7.766 7.262 1 98.5 31 LYS B CA 1
ATOM 2371 C C . LYS B 1 31 ? 23.109 7.672 8.766 1 98.5 31 LYS B C 1
ATOM 2373 O O . LYS B 1 31 ? 23.891 8.219 9.547 1 98.5 31 LYS B O 1
ATOM 2378 N N . ILE B 1 32 ? 22.062 7.016 9.156 1 98.81 32 ILE B N 1
ATOM 2379 C CA . ILE B 1 32 ? 21.719 6.879 10.562 1 98.81 32 ILE B CA 1
ATOM 2380 C C . ILE B 1 32 ? 22.781 6.078 11.289 1 98.81 32 ILE B C 1
ATOM 2382 O O . ILE B 1 32 ? 23.156 6.406 12.422 1 98.81 32 ILE B O 1
ATOM 2386 N N . ASP B 1 33 ? 23.266 5.051 10.648 1 98.19 33 ASP B N 1
ATOM 2387 C CA . ASP B 1 33 ? 24.312 4.23 11.242 1 98.19 33 ASP B CA 1
ATOM 2388 C C . ASP B 1 33 ? 25.547 5.066 11.539 1 98.19 33 ASP B C 1
ATOM 2390 O O . ASP B 1 33 ? 26.109 4.98 12.633 1 98.19 33 ASP B O 1
ATOM 2394 N N . ALA B 1 34 ? 25.969 5.852 10.648 1 98 34 ALA B N 1
ATOM 2395 C CA . ALA B 1 34 ? 27.172 6.664 10.781 1 98 34 ALA B CA 1
ATOM 2396 C C . ALA B 1 34 ? 27 7.727 11.859 1 98 34 ALA B C 1
ATOM 2398 O O . ALA B 1 34 ? 27.938 7.992 12.633 1 98 34 ALA B O 1
ATOM 2399 N N . SER B 1 35 ? 25.828 8.344 11.922 1 98.06 35 SER B N 1
ATOM 2400 C CA . SER B 1 35 ? 25.625 9.477 12.82 1 98.06 35 SER B CA 1
ATOM 2401 C C . SER B 1 35 ? 25.188 9.016 14.203 1 98.06 35 SER B C 1
ATOM 2403 O O . SER B 1 35 ? 25.328 9.742 15.188 1 98.06 35 SER B O 1
ATOM 2405 N N . GLY B 1 36 ? 24.469 7.867 14.234 1 98.31 36 GLY B N 1
ATOM 2406 C CA . GLY B 1 36 ? 23.844 7.406 15.469 1 98.31 36 GLY B CA 1
ATOM 2407 C C . GLY B 1 36 ? 22.562 8.133 15.797 1 98.31 36 GLY B C 1
ATOM 2408 O O . GLY B 1 36 ? 22.047 8.039 16.922 1 98.31 36 GLY B O 1
ATOM 2409 N N . GLU B 1 37 ? 22.062 8.906 14.805 1 98.69 37 GLU B N 1
ATOM 2410 C CA . GLU B 1 37 ? 20.891 9.758 15.008 1 98.69 37 GLU B CA 1
ATOM 2411 C C . GLU B 1 37 ? 19.875 9.578 13.898 1 98.69 37 GLU B C 1
ATOM 2413 O O . GLU B 1 37 ? 20.234 9.484 12.719 1 98.69 37 GLU B O 1
ATOM 2418 N N . ILE B 1 38 ? 18.641 9.477 14.266 1 98.88 38 ILE B N 1
ATOM 2419 C CA . ILE B 1 38 ? 17.547 9.531 13.305 1 98.88 38 ILE B CA 1
ATOM 2420 C C . ILE B 1 38 ? 16.844 10.875 13.406 1 98.88 38 ILE B C 1
ATOM 2422 O O . ILE B 1 38 ? 16.484 11.312 14.508 1 98.88 38 ILE B O 1
ATOM 2426 N N . VAL B 1 39 ? 16.625 11.578 12.305 1 98.94 39 VAL B N 1
ATOM 2427 C CA . VAL B 1 39 ? 16 12.891 12.273 1 98.94 39 VAL B CA 1
ATOM 2428 C C . VAL B 1 39 ? 14.523 12.742 11.891 1 98.94 39 VAL B C 1
ATOM 2430 O O . VAL B 1 39 ? 14.203 12.32 10.781 1 98.94 39 VAL B O 1
ATOM 2433 N N . ILE B 1 40 ? 13.648 13.133 12.766 1 98.88 40 ILE B N 1
ATOM 2434 C CA . ILE B 1 40 ? 12.203 13.016 12.578 1 98.88 40 ILE B CA 1
ATOM 2435 C C . ILE B 1 40 ? 11.609 14.391 12.297 1 98.88 40 ILE B C 1
ATOM 2437 O O . ILE B 1 40 ? 11.734 15.312 13.109 1 98.88 40 ILE B O 1
ATOM 2441 N N . GLY B 1 41 ? 11.016 14.539 11.109 1 98.94 41 GLY B N 1
ATOM 2442 C CA . GLY B 1 41 ? 10.164 15.695 10.867 1 98.94 41 GLY B CA 1
ATOM 2443 C C . GLY B 1 41 ? 8.789 15.555 11.492 1 98.94 41 GLY B C 1
ATOM 2444 O O . GLY B 1 41 ? 8.125 14.523 11.328 1 98.94 41 GLY B O 1
ATOM 2445 N N . HIS B 1 42 ? 8.359 16.578 12.242 1 98.81 42 HIS B N 1
ATOM 2446 C CA . HIS B 1 42 ? 7.062 16.5 12.906 1 98.81 42 HIS B CA 1
ATOM 2447 C C . HIS B 1 42 ? 6.297 17.812 12.766 1 98.81 42 HIS B C 1
ATOM 2449 O O . HIS B 1 42 ? 6.902 18.891 12.68 1 98.81 42 HIS B O 1
ATOM 2455 N N . ARG B 1 43 ? 5.004 17.703 12.719 1 98.19 43 ARG B N 1
ATOM 2456 C CA . ARG B 1 43 ? 4.121 18.875 12.789 1 98.19 43 ARG B CA 1
ATOM 2457 C C . ARG B 1 43 ? 3.949 19.344 14.234 1 98.19 43 ARG B C 1
ATOM 2459 O O . ARG B 1 43 ? 4.215 18.594 15.172 1 98.19 43 ARG B O 1
ATOM 2466 N N . GLU B 1 44 ? 3.496 20.578 14.328 1 98 44 GLU B N 1
ATOM 2467 C CA . GLU B 1 44 ? 3.418 21.109 15.688 1 98 44 GLU B CA 1
ATOM 2468 C C . GLU B 1 44 ? 1.969 21.312 16.109 1 98 44 GLU B C 1
ATOM 2470 O O . GLU B 1 44 ? 1.69 21.531 17.297 1 98 44 GLU B O 1
ATOM 2475 N N . SER B 1 45 ? 1.044 21.188 15.164 1 97.69 45 SER B N 1
ATOM 2476 C CA . SER B 1 45 ? -0.338 21.5 15.516 1 97.69 45 SER B CA 1
ATOM 2477 C C . SER B 1 45 ? -1.312 20.594 14.781 1 97.69 45 SER B C 1
ATOM 2479 O O . SER B 1 45 ? -2.457 20.969 14.523 1 97.69 45 SER B O 1
ATOM 2481 N N . SER B 1 46 ? -0.891 19.422 14.391 1 98.31 46 SER B N 1
ATOM 2482 C CA . SER B 1 46 ? -1.756 18.438 13.758 1 98.31 46 SER B CA 1
ATOM 2483 C C . SER B 1 46 ? -2.324 17.453 14.781 1 98.31 46 SER B C 1
ATOM 2485 O O . SER B 1 46 ? -1.943 16.281 14.812 1 98.31 46 SER B O 1
ATOM 2487 N N . VAL B 1 47 ? -3.275 17.953 15.531 1 97.94 47 VAL B N 1
ATOM 2488 C CA . VAL B 1 47 ? -3.91 17.125 16.547 1 97.94 47 VAL B CA 1
ATOM 2489 C C . VAL B 1 47 ? -4.867 16.141 15.891 1 97.94 47 VAL B C 1
ATOM 2491 O O . VAL B 1 47 ? -5.715 16.531 15.086 1 97.94 47 VAL B O 1
ATOM 2494 N N . PRO B 1 48 ? -4.738 14.836 16.156 1 98.5 48 PRO B N 1
ATOM 2495 C CA . PRO B 1 48 ? -3.904 14.219 17.188 1 98.5 48 PRO B CA 1
ATOM 2496 C C . PRO B 1 48 ? -2.719 13.453 16.609 1 98.5 48 PRO B C 1
ATOM 2498 O O . PRO B 1 48 ? -2.291 12.445 17.188 1 98.5 48 PRO B O 1
ATOM 2501 N N . PHE B 1 49 ? -2.201 13.797 15.516 1 98.88 49 PHE B N 1
ATOM 2502 C CA . PHE B 1 49 ? -1.219 12.992 14.797 1 98.88 49 PHE B CA 1
ATOM 2503 C C . PHE B 1 49 ? 0.197 13.359 15.227 1 98.88 49 PHE B C 1
ATOM 2505 O O . PHE B 1 49 ? 1.035 12.477 15.43 1 98.88 49 PHE B O 1
ATOM 2512 N N . ALA B 1 50 ? 0.474 14.602 15.266 1 98.81 50 ALA B N 1
ATOM 2513 C CA . ALA B 1 50 ? 1.749 15.18 15.68 1 98.81 50 ALA B CA 1
ATOM 2514 C C . ALA B 1 50 ? 1.569 16.625 16.156 1 98.81 50 ALA B C 1
ATOM 2516 O O . ALA B 1 50 ? 1.201 17.5 15.367 1 98.81 50 ALA B O 1
ATOM 2517 N N . TYR B 1 51 ? 1.846 16.859 17.391 1 98.56 51 TYR B N 1
ATOM 2518 C CA . TYR B 1 51 ? 1.682 18.156 18.031 1 98.56 51 TYR B CA 1
ATOM 2519 C C . TYR B 1 51 ? 2.512 18.266 19.297 1 98.56 51 TYR B C 1
ATOM 2521 O O . TYR B 1 51 ? 3.053 17.266 19.766 1 98.56 51 TYR B O 1
ATOM 2529 N N . LEU B 1 52 ? 2.656 19.469 19.75 1 98.25 52 LEU B N 1
ATOM 2530 C CA . LEU B 1 52 ? 3.467 19.672 20.938 1 98.25 52 LEU B CA 1
ATOM 2531 C C . LEU B 1 52 ? 2.613 19.562 22.203 1 98.25 52 LEU B C 1
ATOM 2533 O O . LEU B 1 52 ? 1.523 20.125 22.281 1 98.25 52 LEU B O 1
ATOM 2537 N N . ASP B 1 53 ? 3.078 18.797 23.141 1 97.38 53 ASP B N 1
ATOM 2538 C CA . ASP B 1 53 ? 2.4 18.734 24.438 1 97.38 53 ASP B CA 1
ATOM 2539 C C . ASP B 1 53 ? 2.773 19.938 25.312 1 97.38 53 ASP B C 1
ATOM 2541 O O . ASP B 1 53 ? 3.363 20.906 24.828 1 97.38 53 ASP B O 1
ATOM 2545 N N . GLU B 1 54 ? 2.379 19.875 26.562 1 96 54 GLU B N 1
ATOM 2546 C CA . GLU B 1 54 ? 2.594 20.984 27.484 1 96 54 GLU B CA 1
ATOM 2547 C C . GLU B 1 54 ? 4.082 21.219 27.734 1 96 54 GLU B C 1
ATOM 2549 O O . GLU B 1 54 ? 4.484 22.328 28.109 1 96 54 GLU B O 1
ATOM 2554 N N . ASN B 1 55 ? 4.91 20.219 27.484 1 97.56 55 ASN B N 1
ATOM 2555 C CA . ASN B 1 55 ? 6.352 20.328 27.672 1 97.56 55 ASN B CA 1
ATOM 2556 C C . ASN B 1 55 ? 7.07 20.609 26.359 1 97.56 55 ASN B C 1
ATOM 2558 O O . ASN B 1 55 ? 8.289 20.422 26.25 1 97.56 55 ASN B O 1
ATOM 2562 N N . GLN B 1 56 ? 6.289 20.844 25.344 1 97.12 56 GLN B N 1
ATOM 2563 C CA . GLN B 1 56 ? 6.809 21.188 24.016 1 97.12 56 GLN B CA 1
ATOM 2564 C C . GLN B 1 56 ? 7.5 20 23.359 1 97.12 56 GLN B C 1
ATOM 2566 O O . GLN B 1 56 ? 8.477 20.172 22.625 1 97.12 56 GLN B O 1
ATOM 2571 N N . LYS B 1 57 ? 7.039 18.844 23.75 1 98.25 57 LYS B N 1
ATOM 2572 C CA . LYS B 1 57 ? 7.523 17.625 23.109 1 98.25 57 LYS B CA 1
ATOM 2573 C C . LYS B 1 57 ? 6.531 17.109 22.078 1 98.25 57 LYS B C 1
ATOM 2575 O O . LYS B 1 57 ? 5.32 17.141 22.297 1 98.25 57 LYS B O 1
ATOM 2580 N N . PRO B 1 58 ? 7.047 16.688 20.969 1 98.75 58 PRO B N 1
ATOM 2581 C CA . PRO B 1 58 ? 6.129 16.109 19.969 1 98.75 58 PRO B CA 1
ATOM 2582 C C . PRO B 1 58 ? 5.465 14.828 20.469 1 98.75 58 PRO B C 1
ATOM 2584 O O . PRO B 1 58 ? 6.148 13.914 20.938 1 98.75 58 PRO B O 1
ATOM 2587 N N . VAL B 1 59 ? 4.184 14.797 20.375 1 98.75 59 VAL B N 1
ATOM 2588 C CA . VAL B 1 59 ? 3.389 13.625 20.703 1 98.75 59 VAL B CA 1
ATOM 2589 C C . VAL B 1 59 ? 2.32 13.391 19.641 1 98.75 59 VAL B C 1
ATOM 2591 O O . VAL B 1 59 ? 2.111 14.242 18.766 1 98.75 59 VAL B O 1
ATOM 2594 N N . GLY B 1 60 ? 1.688 12.172 19.688 1 98.81 60 GLY B N 1
ATOM 2595 C CA . GLY B 1 60 ? 0.548 11.914 18.828 1 98.81 60 GLY B CA 1
ATOM 2596 C C . GLY B 1 60 ? 0.601 10.555 18.172 1 98.81 60 GLY B C 1
ATOM 2597 O O . GLY B 1 60 ? 1.584 9.82 18.312 1 98.81 60 GLY B O 1
ATOM 2598 N N . TYR B 1 61 ? -0.415 10.32 17.5 1 98.94 61 TYR B N 1
ATOM 2599 C CA . TYR B 1 61 ? -0.637 9.031 16.844 1 98.94 61 TYR B CA 1
ATOM 2600 C C . TYR B 1 61 ? 0.506 8.703 15.891 1 98.94 61 TYR B C 1
ATOM 2602 O O . TYR B 1 61 ? 1.083 7.613 15.969 1 98.94 61 TYR B O 1
ATOM 2610 N N . SER B 1 62 ? 0.84 9.641 15 1 98.94 62 SER B N 1
ATOM 2611 C CA . SER B 1 62 ? 1.917 9.422 14.039 1 98.94 62 SER B CA 1
ATOM 2612 C C . SER B 1 62 ? 3.266 9.297 14.742 1 98.94 62 SER B C 1
ATOM 2614 O O . SER B 1 62 ? 4.133 8.539 14.297 1 98.94 62 SER B O 1
ATOM 2616 N N . ILE B 1 63 ? 3.445 10.047 15.805 1 98.94 63 ILE B N 1
ATOM 2617 C CA . ILE B 1 63 ? 4.684 9.961 16.562 1 98.94 63 ILE B CA 1
ATOM 2618 C C . ILE B 1 63 ? 4.828 8.562 17.172 1 98.94 63 ILE B C 1
ATOM 2620 O O . ILE B 1 63 ? 5.895 7.949 17.078 1 98.94 63 ILE B O 1
ATOM 2624 N N . ASP B 1 64 ? 3.752 8.078 17.734 1 98.94 64 ASP B N 1
ATOM 2625 C CA . ASP B 1 64 ? 3.789 6.742 18.328 1 98.94 64 ASP B CA 1
ATOM 2626 C C . ASP B 1 64 ? 4.16 5.699 17.266 1 98.94 64 ASP B C 1
ATOM 2628 O O . ASP B 1 64 ? 4.965 4.801 17.531 1 98.94 64 ASP B O 1
ATOM 2632 N N . LEU B 1 65 ? 3.572 5.777 16.125 1 98.94 65 LEU B N 1
ATOM 2633 C CA . LEU B 1 65 ? 3.891 4.84 15.047 1 98.94 65 LEU B CA 1
ATOM 2634 C C . LEU B 1 65 ? 5.34 4.996 14.602 1 98.94 65 LEU B C 1
ATOM 2636 O O . LEU B 1 65 ? 6.023 4.004 14.336 1 98.94 65 LEU B O 1
ATOM 2640 N N . CYS B 1 66 ? 5.816 6.215 14.516 1 98.94 66 CYS B N 1
ATOM 2641 C CA . CYS B 1 66 ? 7.203 6.465 14.141 1 98.94 66 CYS B CA 1
ATOM 2642 C C . CYS B 1 66 ? 8.164 5.867 15.164 1 98.94 66 CYS B C 1
ATOM 2644 O O . CYS B 1 66 ? 9.25 5.402 14.805 1 98.94 66 CYS B O 1
ATOM 2646 N N . MET B 1 67 ? 7.785 5.875 16.438 1 98.88 67 MET B N 1
ATOM 2647 C CA . MET B 1 67 ? 8.648 5.293 17.469 1 98.88 67 MET B CA 1
ATOM 2648 C C . MET B 1 67 ? 8.797 3.787 17.25 1 98.88 67 MET B C 1
ATOM 2650 O O . MET B 1 67 ? 9.852 3.219 17.531 1 98.88 67 MET B O 1
ATOM 2654 N N . LYS B 1 68 ? 7.723 3.109 16.75 1 98.94 68 LYS B N 1
ATOM 2655 C CA . LYS B 1 68 ? 7.848 1.699 16.391 1 98.94 68 LYS B CA 1
ATOM 2656 C C . LYS B 1 68 ? 8.867 1.506 15.281 1 98.94 68 LYS B C 1
ATOM 2658 O O . LYS B 1 68 ? 9.617 0.525 15.273 1 98.94 68 LYS B O 1
ATOM 2663 N N . ILE B 1 69 ? 8.922 2.416 14.352 1 98.94 69 ILE B N 1
ATOM 2664 C CA . ILE B 1 69 ? 9.867 2.355 13.242 1 98.94 69 ILE B CA 1
ATOM 2665 C C . ILE B 1 69 ? 11.281 2.619 13.766 1 98.94 69 ILE B C 1
ATOM 2667 O O . ILE B 1 69 ? 12.234 1.938 13.367 1 98.94 69 ILE B O 1
ATOM 2671 N N . VAL B 1 70 ? 11.414 3.605 14.664 1 98.94 70 VAL B N 1
ATOM 2672 C CA . VAL B 1 70 ? 12.711 3.908 15.258 1 98.94 70 VAL B CA 1
ATOM 2673 C C . VAL B 1 70 ? 13.25 2.676 15.977 1 98.94 70 VAL B C 1
ATOM 2675 O O . VAL B 1 70 ? 14.438 2.35 15.859 1 98.94 70 VAL B O 1
ATOM 2678 N N . GLU B 1 71 ? 12.398 1.974 16.719 1 98.88 71 GLU B N 1
ATOM 2679 C CA . GLU B 1 71 ? 12.789 0.737 17.391 1 98.88 71 GLU B CA 1
ATOM 2680 C C . GLU B 1 71 ? 13.281 -0.302 16.391 1 98.88 71 GLU B C 1
ATOM 2682 O O . GLU B 1 71 ? 14.297 -0.963 16.625 1 98.88 71 GLU B O 1
ATOM 2687 N N . ALA B 1 72 ? 12.609 -0.411 15.312 1 98.88 72 ALA B N 1
ATOM 2688 C CA . ALA B 1 72 ? 12.984 -1.378 14.289 1 98.88 72 ALA B CA 1
ATOM 2689 C C . ALA B 1 72 ? 14.32 -1.007 13.648 1 98.88 72 ALA B C 1
ATOM 2691 O O . ALA B 1 72 ? 15.133 -1.882 13.344 1 98.88 72 ALA B O 1
ATOM 2692 N N . VAL B 1 73 ? 14.523 0.3 13.422 1 98.81 73 VAL B N 1
ATOM 2693 C CA . VAL B 1 73 ? 15.781 0.763 12.852 1 98.81 73 VAL B CA 1
ATOM 2694 C C . VAL B 1 73 ? 16.922 0.47 13.82 1 98.81 73 VAL B C 1
ATOM 2696 O O . VAL B 1 73 ? 18 0.014 13.406 1 98.81 73 VAL B O 1
ATOM 2699 N N . SER B 1 74 ? 16.672 0.771 15.055 1 98.75 74 SER B N 1
ATOM 2700 C CA . SER B 1 74 ? 17.672 0.464 16.078 1 98.75 74 SER B CA 1
ATOM 2701 C C . SER B 1 74 ? 18.031 -1.018 16.062 1 98.75 74 SER B C 1
ATOM 2703 O O . SER B 1 74 ? 19.219 -1.372 16.109 1 98.75 74 SER B O 1
ATOM 2705 N N . ALA B 1 75 ? 17.125 -1.86 16.016 1 98.62 75 ALA B N 1
ATOM 2706 C CA . ALA B 1 75 ? 17.344 -3.305 15.977 1 98.62 75 ALA B CA 1
ATOM 2707 C C . ALA B 1 75 ? 18.109 -3.703 14.719 1 98.62 75 ALA B C 1
ATOM 2709 O O . ALA B 1 75 ? 19.047 -4.512 14.781 1 98.62 75 ALA B O 1
ATOM 2710 N N . GLU B 1 76 ? 17.688 -3.141 13.617 1 97.88 76 GLU B N 1
ATOM 2711 C CA . GLU B 1 76 ? 18.344 -3.428 12.336 1 97.88 76 GLU B CA 1
ATOM 2712 C C . GLU B 1 76 ? 19.812 -3.066 12.375 1 97.88 76 GLU B C 1
ATOM 2714 O O . GLU B 1 76 ? 20.656 -3.787 11.828 1 97.88 76 GLU B O 1
ATOM 2719 N N . LEU B 1 77 ? 20.109 -2.027 13.055 1 98 77 LEU B N 1
ATOM 2720 C CA . LEU B 1 77 ? 21.484 -1.51 13.078 1 98 77 LEU B CA 1
ATOM 2721 C C . LEU B 1 77 ? 22.25 -2.072 14.258 1 98 77 LEU B C 1
ATOM 2723 O O . LEU B 1 77 ? 23.484 -1.96 14.312 1 98 77 LEU B O 1
ATOM 2727 N N . GLY B 1 78 ? 21.562 -2.666 15.211 1 97.75 78 GLY B N 1
ATOM 2728 C CA . GLY B 1 78 ? 22.203 -3.227 16.391 1 97.75 78 GLY B CA 1
ATOM 2729 C C . GLY B 1 78 ? 22.766 -2.172 17.328 1 97.75 78 GLY B C 1
ATOM 2730 O O . GLY B 1 78 ? 23.844 -2.367 17.906 1 97.75 78 GLY B O 1
ATOM 2731 N N . LYS B 1 79 ? 22.094 -0.983 17.359 1 97 79 LYS B N 1
ATOM 2732 C CA . LYS B 1 79 ? 22.578 0.067 18.234 1 97 79 LYS B CA 1
ATOM 2733 C C . LYS B 1 79 ? 21.453 0.994 18.672 1 97 79 LYS B C 1
ATOM 2735 O O . LYS B 1 79 ? 20.422 1.089 18 1 97 79 LYS B O 1
ATOM 2740 N N . GLU B 1 80 ? 21.656 1.659 19.781 1 97.56 80 GLU B N 1
ATOM 2741 C CA . GLU B 1 80 ? 20.734 2.68 20.25 1 97.56 80 GLU B CA 1
ATOM 2742 C C . GLU B 1 80 ? 20.875 3.971 19.453 1 97.56 80 GLU B C 1
ATOM 2744 O O . GLU B 1 80 ? 21.984 4.379 19.109 1 97.56 80 GLU B O 1
ATOM 2749 N N . LEU B 1 81 ? 19.75 4.555 19.203 1 98.62 81 LEU B N 1
ATOM 2750 C CA . LEU B 1 81 ? 19.75 5.766 18.375 1 98.62 81 LEU B CA 1
ATOM 2751 C C . LEU B 1 81 ? 19.297 6.969 19.203 1 98.62 81 LEU B C 1
ATOM 2753 O O . LEU B 1 81 ? 18.391 6.855 20.031 1 98.62 81 LEU B O 1
ATOM 2757 N N . SER B 1 82 ? 19.891 8.109 18.922 1 98.62 82 SER B N 1
ATOM 2758 C CA . SER B 1 82 ? 19.312 9.375 19.359 1 98.62 82 SER B CA 1
ATOM 2759 C C . SER B 1 82 ? 18.281 9.883 18.359 1 98.62 82 SER B C 1
ATOM 2761 O O . SER B 1 82 ? 18.344 9.57 17.172 1 98.62 82 SER B O 1
ATOM 2763 N N . ILE B 1 83 ? 17.328 10.633 18.859 1 98.75 83 ILE B N 1
ATOM 2764 C CA . ILE B 1 83 ? 16.297 11.203 17.984 1 98.75 83 ILE B CA 1
ATOM 2765 C C . ILE B 1 83 ? 16.469 12.719 17.922 1 98.75 83 ILE B C 1
ATOM 2767 O O . ILE B 1 83 ? 16.516 13.391 18.969 1 98.75 83 ILE B O 1
ATOM 2771 N N . LYS B 1 84 ? 16.578 13.211 16.781 1 98.81 84 LYS B N 1
ATOM 2772 C CA . LYS B 1 84 ? 16.516 14.648 16.547 1 98.81 84 LYS B CA 1
ATOM 2773 C C . LYS B 1 84 ? 15.18 15.031 15.906 1 98.81 84 LYS B C 1
ATOM 2775 O O . LYS B 1 84 ? 14.844 14.555 14.82 1 98.81 84 LYS B O 1
ATOM 2780 N N . TYR B 1 85 ? 14.469 15.875 16.562 1 98.75 85 TYR B N 1
ATOM 2781 C CA . TYR B 1 85 ? 13.195 16.359 16.047 1 98.75 85 TYR B CA 1
ATOM 2782 C C . TYR B 1 85 ? 13.375 17.656 15.281 1 98.75 85 TYR B C 1
ATOM 2784 O O . TYR B 1 85 ? 14.047 18.578 15.758 1 98.75 85 TYR B O 1
ATOM 2792 N N . VAL B 1 86 ? 12.773 17.766 14.156 1 98.81 86 VAL B N 1
ATOM 2793 C CA . VAL B 1 86 ? 12.789 18.953 13.32 1 98.81 86 VAL B CA 1
ATOM 2794 C C . VAL B 1 86 ? 11.359 19.359 12.969 1 98.81 86 VAL B C 1
ATOM 2796 O O . VAL B 1 86 ? 10.641 18.609 12.297 1 98.81 86 VAL B O 1
ATOM 2799 N N . PRO B 1 87 ? 10.938 20.516 13.438 1 98.56 87 PRO B N 1
ATOM 2800 C CA . PRO B 1 87 ? 9.609 20.953 13.016 1 98.56 87 PRO B CA 1
ATOM 2801 C C . PRO B 1 87 ? 9.508 21.172 11.508 1 98.56 87 PRO B C 1
ATOM 2803 O O . PRO B 1 87 ? 10.445 21.672 10.891 1 98.56 87 PRO B O 1
ATOM 2806 N N . VAL B 1 88 ? 8.398 20.688 10.961 1 98.56 88 VAL B N 1
ATOM 2807 C CA . VAL B 1 88 ? 8.102 20.938 9.555 1 98.56 88 VAL B CA 1
ATOM 2808 C C . VAL B 1 88 ? 6.688 21.484 9.414 1 98.56 88 VAL B C 1
ATOM 2810 O O . VAL B 1 88 ? 5.887 21.422 10.352 1 98.56 88 VAL B O 1
ATOM 2813 N N . ASN B 1 89 ? 6.398 22.062 8.297 1 97 89 ASN B N 1
ATOM 2814 C CA . ASN B 1 89 ? 5.047 22.5 7.949 1 97 89 ASN B CA 1
ATOM 2815 C C . ASN B 1 89 ? 4.645 22.016 6.562 1 97 89 ASN B C 1
ATOM 2817 O O . ASN B 1 89 ? 5.43 21.344 5.879 1 97 89 ASN B O 1
ATOM 2821 N N . PRO B 1 90 ? 3.408 22.25 6.148 1 97.56 90 PRO B N 1
ATOM 2822 C CA . PRO B 1 90 ? 2.936 21.703 4.879 1 97.56 90 PRO B CA 1
ATOM 2823 C C . PRO B 1 90 ? 3.781 22.141 3.688 1 97.56 90 PRO B C 1
ATOM 2825 O O . PRO B 1 90 ? 3.936 21.391 2.719 1 97.56 90 PRO B O 1
ATOM 2828 N N . LYS B 1 91 ? 4.387 23.219 3.756 1 96.5 91 LYS B N 1
ATOM 2829 C CA . LYS B 1 91 ? 5.137 23.75 2.629 1 96.5 91 LYS B CA 1
ATOM 2830 C C . LYS B 1 91 ? 6.551 23.188 2.582 1 96.5 91 LYS B C 1
ATOM 2832 O O . LYS B 1 91 ? 7.152 23.078 1.511 1 96.5 91 LYS B O 1
ATOM 2837 N N . THR B 1 92 ? 7.035 22.797 3.725 1 97.62 92 THR B N 1
ATOM 2838 C CA . THR B 1 92 ? 8.469 22.516 3.762 1 97.62 92 THR B CA 1
ATOM 2839 C C . THR B 1 92 ? 8.719 21.016 3.875 1 97.62 92 THR B C 1
ATOM 2841 O O . THR B 1 92 ? 9.812 20.547 3.551 1 97.62 92 THR B O 1
ATOM 2844 N N . ARG B 1 93 ? 7.855 20.25 4.379 1 98.5 93 ARG B N 1
ATOM 2845 C CA . ARG B 1 93 ? 8.102 18.875 4.797 1 98.5 93 ARG B CA 1
ATOM 2846 C C . ARG B 1 93 ? 8.586 18.016 3.627 1 98.5 93 ARG B C 1
ATOM 2848 O O . ARG B 1 93 ? 9.477 17.188 3.785 1 98.5 93 ARG B O 1
ATOM 2855 N N . ILE B 1 94 ? 8.07 18.25 2.465 1 98.69 94 ILE B N 1
ATOM 2856 C CA . ILE B 1 94 ? 8.398 17.406 1.316 1 98.69 94 ILE B CA 1
ATOM 2857 C C . ILE B 1 94 ? 9.828 17.688 0.864 1 98.69 94 ILE B C 1
ATOM 2859 O O . ILE B 1 94 ? 10.609 16.766 0.642 1 98.69 94 ILE B O 1
ATOM 2863 N N . ALA B 1 95 ? 10.156 18.969 0.731 1 98.62 95 ALA B N 1
ATOM 2864 C CA . ALA B 1 95 ? 11.508 19.344 0.312 1 98.62 95 ALA B CA 1
ATOM 2865 C C . ALA B 1 95 ? 12.547 18.844 1.308 1 98.62 95 ALA B C 1
ATOM 2867 O O . ALA B 1 95 ? 13.625 18.391 0.913 1 98.62 95 ALA B O 1
ATOM 2868 N N . LEU B 1 96 ? 12.234 18.906 2.59 1 98.81 96 LEU B N 1
ATOM 2869 C CA . LEU B 1 96 ? 13.18 18.5 3.621 1 98.81 96 LEU B CA 1
ATOM 2870 C C . LEU B 1 96 ? 13.359 16.984 3.625 1 98.81 96 LEU B C 1
ATOM 2872 O O . LEU B 1 96 ? 14.438 16.484 3.951 1 98.81 96 LEU B O 1
ATOM 2876 N N . MET B 1 97 ? 12.375 16.203 3.277 1 98.88 97 MET B N 1
ATOM 2877 C CA . MET B 1 97 ? 12.516 14.773 3.078 1 98.88 97 MET B CA 1
ATOM 2878 C C . MET B 1 97 ? 13.367 14.477 1.851 1 98.88 97 MET B C 1
ATOM 2880 O O . MET B 1 97 ? 14.297 13.664 1.916 1 98.88 97 MET B O 1
ATOM 2884 N N . ALA B 1 98 ? 13.055 15.164 0.75 1 98.62 98 ALA B N 1
ATOM 2885 C CA . ALA B 1 98 ? 13.703 14.898 -0.533 1 98.62 98 ALA B CA 1
ATOM 2886 C C . ALA B 1 98 ? 15.195 15.195 -0.469 1 98.62 98 ALA B C 1
ATOM 2888 O O . ALA B 1 98 ? 16 14.492 -1.09 1 98.62 98 ALA B O 1
ATOM 2889 N N . ASN B 1 99 ? 15.578 16.25 0.305 1 98.25 99 ASN B N 1
ATOM 2890 C CA . ASN B 1 99 ? 16.984 16.625 0.315 1 98.25 99 ASN B CA 1
ATOM 2891 C C . ASN B 1 99 ? 17.75 15.914 1.432 1 98.25 99 ASN B C 1
ATOM 2893 O O . ASN B 1 99 ? 18.938 16.188 1.642 1 98.25 99 ASN B O 1
ATOM 2897 N N . GLY B 1 100 ? 17 15.148 2.246 1 98.25 100 GLY B N 1
ATOM 2898 C CA . GLY B 1 100 ? 17.672 14.281 3.201 1 98.25 100 GLY B CA 1
ATOM 2899 C C . GLY B 1 100 ? 17.844 14.914 4.57 1 98.25 100 GLY B C 1
ATOM 2900 O O . GLY B 1 100 ? 18.453 14.328 5.457 1 98.25 100 GLY B O 1
ATOM 2901 N N . THR B 1 101 ? 17.219 16.109 4.754 1 98.69 101 THR B N 1
ATOM 2902 C CA . THR B 1 101 ? 17.312 16.75 6.059 1 98.69 101 THR B CA 1
ATOM 2903 C C . THR B 1 101 ? 16.594 15.93 7.125 1 98.69 101 THR B C 1
ATOM 2905 O O . THR B 1 101 ? 17.094 15.781 8.242 1 98.69 101 THR B O 1
ATOM 2908 N N . ILE B 1 102 ? 15.469 15.406 6.785 1 98.88 102 ILE B N 1
ATOM 2909 C CA . ILE B 1 102 ? 14.789 14.5 7.699 1 98.88 102 ILE B CA 1
ATOM 2910 C C . ILE B 1 102 ? 14.82 13.078 7.137 1 98.88 102 ILE B C 1
ATOM 2912 O O . ILE B 1 102 ? 14.93 12.891 5.922 1 98.88 102 ILE B O 1
ATOM 2916 N N . ASP B 1 103 ? 14.703 12.109 8.039 1 98.94 103 ASP B N 1
ATOM 2917 C CA . ASP B 1 103 ? 14.805 10.695 7.672 1 98.94 103 ASP B CA 1
ATOM 2918 C C . ASP B 1 103 ? 13.43 10.039 7.648 1 98.94 103 ASP B C 1
ATOM 2920 O O . ASP B 1 103 ? 13.227 9.039 6.949 1 98.94 103 ASP B O 1
ATOM 2924 N N . LEU B 1 104 ? 12.57 10.57 8.438 1 98.94 104 LEU B N 1
ATOM 2925 C CA . LEU B 1 104 ? 11.211 10.078 8.656 1 98.94 104 LEU B CA 1
ATOM 2926 C C . LEU B 1 104 ? 10.273 11.219 9.016 1 98.94 104 LEU B C 1
ATOM 2928 O O . LEU B 1 104 ? 10.609 12.062 9.852 1 98.94 104 LEU B O 1
ATOM 2932 N N . GLU B 1 105 ? 9.219 11.312 8.312 1 98.88 105 GLU B N 1
ATOM 2933 C CA . GLU B 1 105 ? 8.227 12.32 8.672 1 98.88 105 GLU B CA 1
ATOM 2934 C C . GLU B 1 105 ? 7.035 11.688 9.391 1 98.88 105 GLU B C 1
ATOM 2936 O O . GLU B 1 105 ? 6.434 10.742 8.883 1 98.88 105 GLU B O 1
ATOM 2941 N N . CYS B 1 106 ? 6.742 12.188 10.508 1 98.31 106 CYS B N 1
ATOM 2942 C CA . CYS B 1 106 ? 5.648 11.742 11.367 1 98.31 106 CYS B CA 1
ATOM 2943 C C . CYS B 1 106 ? 4.59 12.828 11.508 1 98.31 106 CYS B C 1
ATOM 2945 O O . CYS B 1 106 ? 4.707 13.711 12.352 1 98.31 106 CYS B O 1
ATOM 2947 N N . GLY B 1 107 ? 3.572 12.789 10.734 1 97.62 107 GLY B N 1
ATOM 2948 C CA . GLY B 1 107 ? 2.553 13.828 10.773 1 97.62 107 GLY B CA 1
ATOM 2949 C C . GLY B 1 107 ? 1.257 13.414 10.102 1 97.62 107 GLY B C 1
ATOM 2950 O O . GLY B 1 107 ? 0.852 12.25 10.188 1 97.62 107 GLY B O 1
ATOM 2951 N N . SER B 1 108 ? 0.52 14.383 9.664 1 98.25 108 SER B N 1
ATOM 2952 C CA . SER B 1 108 ? -0.753 14.227 8.969 1 98.25 108 SER B CA 1
ATOM 2953 C C . SER B 1 108 ? -0.594 14.453 7.469 1 98.25 108 SER B C 1
ATOM 2955 O O . SER B 1 108 ? -1.238 15.336 6.902 1 98.25 108 SER B O 1
ATOM 2957 N N . THR B 1 109 ? 0.227 13.672 6.867 1 98.62 109 THR B N 1
ATOM 2958 C CA . THR B 1 109 ? 0.56 13.906 5.465 1 98.62 109 THR B CA 1
ATOM 2959 C C . THR B 1 109 ? -0.22 12.953 4.559 1 98.62 109 THR B C 1
ATOM 2961 O O . THR B 1 109 ? -0.177 11.734 4.746 1 98.62 109 THR B O 1
ATOM 2964 N N . THR B 1 110 ? -0.899 13.539 3.633 1 98.69 110 THR B N 1
ATOM 2965 C CA . THR B 1 110 ? -1.63 12.773 2.629 1 98.69 110 THR B CA 1
ATOM 2966 C C . THR B 1 110 ? -0.67 12.148 1.617 1 98.69 110 THR B C 1
ATOM 2968 O O . THR B 1 110 ? 0.209 12.836 1.088 1 98.69 110 THR B O 1
ATOM 2971 N N . ASN B 1 111 ? -0.806 10.891 1.435 1 98.69 111 ASN B N 1
ATOM 2972 C CA . ASN B 1 111 ? -0.149 10.188 0.337 1 98.69 111 ASN B CA 1
ATOM 2973 C C . ASN B 1 111 ? -0.873 10.414 -0.987 1 98.69 111 ASN B C 1
ATOM 2975 O O . ASN B 1 111 ? -2.006 9.961 -1.166 1 98.69 111 ASN B O 1
ATOM 2979 N N . ASN B 1 112 ? -0.229 11.141 -1.909 1 98.44 112 ASN B N 1
ATOM 2980 C CA . ASN B 1 112 ? -0.812 11.297 -3.238 1 98.44 112 ASN B CA 1
ATOM 2981 C C . ASN B 1 112 ? 0.248 11.188 -4.332 1 98.44 112 ASN B C 1
ATOM 2983 O O . ASN B 1 112 ? 1.445 11.18 -4.043 1 98.44 112 ASN B O 1
ATOM 2987 N N . LEU B 1 113 ? -0.201 11.078 -5.562 1 98.62 113 LEU B N 1
ATOM 2988 C CA . LEU B 1 113 ? 0.686 10.703 -6.656 1 98.62 113 LEU B CA 1
ATOM 2989 C C . LEU B 1 113 ? 1.616 11.852 -7.023 1 98.62 113 LEU B C 1
ATOM 2991 O O . LEU B 1 113 ? 2.762 11.625 -7.422 1 98.62 113 LEU B O 1
ATOM 2995 N N . THR B 1 114 ? 1.178 13.086 -6.883 1 98.19 114 THR B N 1
ATOM 2996 C CA . THR B 1 114 ? 2.021 14.242 -7.148 1 98.19 114 THR B CA 1
ATOM 2997 C C . THR B 1 114 ? 3.197 14.297 -6.18 1 98.19 114 THR B C 1
ATOM 2999 O O . THR B 1 114 ? 4.344 14.484 -6.594 1 98.19 114 THR B O 1
ATOM 3002 N N . ARG B 1 115 ? 2.895 14.102 -4.918 1 98.69 115 ARG B N 1
ATOM 3003 C CA . ARG B 1 115 ? 3.939 14.148 -3.9 1 98.69 115 ARG B CA 1
ATOM 3004 C C . ARG B 1 115 ? 4.91 12.984 -4.062 1 98.69 115 ARG B C 1
ATOM 3006 O O . ARG B 1 115 ? 6.102 13.117 -3.787 1 98.69 115 ARG B O 1
ATOM 3013 N N . GLN B 1 116 ? 4.457 11.859 -4.605 1 98.69 116 GLN B N 1
ATOM 3014 C CA . GLN B 1 116 ? 5.305 10.688 -4.816 1 98.69 116 GLN B CA 1
ATOM 3015 C C . GLN B 1 116 ? 6.359 10.961 -5.883 1 98.69 116 GLN B C 1
ATOM 3017 O O . GLN B 1 116 ? 7.305 10.18 -6.043 1 98.69 116 GLN B O 1
ATOM 3022 N N . GLU B 1 117 ? 6.293 12.039 -6.582 1 98.38 117 GLU B N 1
ATOM 3023 C CA . GLU B 1 117 ? 7.363 12.445 -7.488 1 98.38 117 GLU B CA 1
ATOM 3024 C C . GLU B 1 117 ? 8.617 12.852 -6.719 1 98.38 117 GLU B C 1
ATOM 3026 O O . GLU B 1 117 ? 9.711 12.898 -7.281 1 98.38 117 GLU B O 1
ATOM 3031 N N . GLN B 1 118 ? 8.406 13.094 -5.414 1 98.62 118 GLN B N 1
ATOM 3032 C CA . GLN B 1 118 ? 9.523 13.625 -4.648 1 98.62 118 GLN B CA 1
ATOM 3033 C C . GLN B 1 118 ? 9.82 12.758 -3.43 1 98.62 118 GLN B C 1
ATOM 3035 O O . GLN B 1 118 ? 10.922 12.797 -2.881 1 98.62 118 GLN B O 1
ATOM 3040 N N . VAL B 1 119 ? 8.844 12.016 -3.02 1 98.81 119 VAL B N 1
ATOM 3041 C CA . VAL B 1 119 ? 8.977 11.258 -1.778 1 98.81 119 VAL B CA 1
ATOM 3042 C C . VAL B 1 119 ? 8.297 9.898 -1.92 1 98.81 119 VAL B C 1
ATOM 3044 O O . VAL B 1 119 ? 7.695 9.609 -2.957 1 98.81 119 VAL B O 1
ATOM 3047 N N . GLU B 1 120 ? 8.445 9.023 -0.925 1 98.75 120 GLU B N 1
ATOM 3048 C CA . GLU B 1 120 ? 7.746 7.75 -0.794 1 98.75 120 GLU B CA 1
ATOM 3049 C C . GLU B 1 120 ? 6.973 7.676 0.52 1 98.75 120 GLU B C 1
ATOM 3051 O O . GLU B 1 120 ? 7.18 8.5 1.414 1 98.75 120 GLU B O 1
ATOM 3056 N N . TYR B 1 121 ? 6.16 6.684 0.596 1 98.88 121 TYR B N 1
ATOM 3057 C CA . TYR B 1 121 ? 5.309 6.551 1.771 1 98.88 121 TYR B CA 1
ATOM 3058 C C . TYR B 1 121 ? 5.309 5.117 2.289 1 98.88 121 TYR B C 1
ATOM 3060 O O . TYR B 1 121 ? 5.383 4.168 1.506 1 98.88 121 TYR B O 1
ATOM 3068 N N . LEU B 1 122 ? 5.227 5.008 3.523 1 98.88 122 LEU B N 1
ATOM 3069 C CA . LEU B 1 122 ? 4.891 3.74 4.16 1 98.88 122 LEU B CA 1
ATOM 3070 C C . LEU B 1 122 ? 3.393 3.473 4.09 1 98.88 122 LEU B C 1
ATOM 3072 O O . LEU B 1 122 ? 2.66 4.203 3.418 1 98.88 122 LEU B O 1
ATOM 3076 N N . PRO B 1 123 ? 2.914 2.375 4.641 1 98.5 123 PRO B N 1
ATOM 3077 C CA . PRO B 1 123 ? 1.496 2.021 4.539 1 98.5 123 PRO B CA 1
ATOM 3078 C C . PRO B 1 123 ? 0.578 3.084 5.137 1 98.5 123 PRO B C 1
ATOM 3080 O O . PRO B 1 123 ? 0.969 3.787 6.07 1 98.5 123 PRO B O 1
ATOM 3083 N N . THR B 1 124 ? -0.623 3.098 4.645 1 98.62 124 THR B N 1
ATOM 3084 C CA . THR B 1 124 ? -1.65 4.02 5.113 1 98.62 124 THR B CA 1
ATOM 3085 C C . THR B 1 124 ? -1.915 3.818 6.605 1 98.62 124 THR B C 1
ATOM 3087 O O . THR B 1 124 ? -2.088 2.686 7.062 1 98.62 124 THR B O 1
ATOM 3090 N N . THR B 1 125 ? -2.031 4.945 7.301 1 98.75 125 THR B N 1
ATOM 3091 C CA . THR B 1 125 ? -2.209 4.852 8.742 1 98.75 125 THR B CA 1
ATOM 3092 C C . THR B 1 125 ? -3.516 5.516 9.172 1 98.75 125 THR B C 1
ATOM 3094 O O . THR B 1 125 ? -3.969 5.332 10.305 1 98.75 125 THR B O 1
ATOM 3097 N N . PHE B 1 126 ? -4.098 6.25 8.312 1 98.75 126 PHE B N 1
ATOM 3098 C CA . PHE B 1 126 ? -5.367 6.914 8.578 1 98.75 126 PHE B CA 1
ATOM 3099 C C . PHE B 1 126 ? -6.023 7.375 7.281 1 98.75 126 PHE B C 1
ATOM 3101 O O . PHE B 1 126 ? -5.352 7.504 6.254 1 98.75 126 PHE B O 1
ATOM 3108 N N . ILE B 1 127 ? -7.348 7.59 7.312 1 98.5 127 ILE B N 1
ATOM 3109 C CA . ILE B 1 127 ? -8.078 8.078 6.148 1 98.5 127 ILE B CA 1
ATOM 3110 C C . ILE B 1 127 ? -9 9.227 6.559 1 98.5 127 ILE B C 1
ATOM 3112 O O . ILE B 1 127 ? -9.727 9.125 7.547 1 98.5 127 ILE B O 1
ATOM 3116 N N . THR B 1 128 ? -8.898 10.242 5.777 1 98.12 128 THR B N 1
ATOM 3117 C CA . THR B 1 128 ? -9.695 11.43 6.074 1 98.12 128 THR B CA 1
ATOM 3118 C C . THR B 1 128 ? -10.039 12.18 4.793 1 98.12 128 THR B C 1
ATOM 3120 O O . THR B 1 128 ? -10.023 11.602 3.703 1 98.12 128 THR B O 1
ATOM 3123 N N . GLY B 1 129 ? -10.555 13.359 4.918 1 98.12 129 GLY B N 1
ATOM 3124 C CA . GLY B 1 129 ? -10.898 14.258 3.826 1 98.12 129 GLY B CA 1
ATOM 3125 C C . GLY B 1 129 ? -11.211 15.672 4.289 1 98.12 129 GLY B C 1
ATOM 3126 O O . GLY B 1 129 ? -11.289 15.93 5.488 1 98.12 129 GLY B O 1
ATOM 3127 N N . THR B 1 130 ? -11.375 16.516 3.369 1 98.75 130 THR B N 1
ATOM 3128 C CA . THR B 1 130 ? -11.516 17.938 3.641 1 98.75 130 THR B CA 1
ATOM 3129 C C . THR B 1 130 ? -12.953 18.281 4.023 1 98.75 130 THR B C 1
ATOM 3131 O O . THR B 1 130 ? -13.891 17.891 3.33 1 98.75 130 THR B O 1
ATOM 3134 N N . LYS B 1 131 ? -13.117 18.969 5.109 1 98.62 131 LYS B N 1
ATOM 3135 C CA . LYS B 1 131 ? -14.383 19.578 5.535 1 98.62 131 LYS B CA 1
ATOM 3136 C C . LYS B 1 131 ? -14.172 21 6.035 1 98.62 131 LYS B C 1
ATOM 3138 O O . LYS B 1 131 ? -13.078 21.547 5.926 1 98.62 131 LYS B O 1
ATOM 3143 N N . LEU B 1 132 ? -15.227 21.609 6.484 1 98.81 132 LEU B N 1
ATOM 3144 C CA . LEU B 1 132 ? -15.219 22.984 6.941 1 98.81 132 LEU B CA 1
ATOM 3145 C C . LEU B 1 132 ? -15.469 23.078 8.445 1 98.81 132 LEU B C 1
ATOM 3147 O O . LEU B 1 132 ? -16.328 22.359 8.969 1 98.81 132 LEU B O 1
ATOM 3151 N N . MET B 1 133 ? -14.711 23.844 9.094 1 98.81 133 MET B N 1
ATOM 3152 C CA . MET B 1 133 ? -15.016 24.25 10.469 1 98.81 133 MET B CA 1
ATOM 3153 C C . MET B 1 133 ? -15.539 25.672 10.516 1 98.81 133 MET B C 1
ATOM 3155 O O . MET B 1 133 ? -14.938 26.578 9.93 1 98.81 133 MET B O 1
ATOM 3159 N N . VAL B 1 134 ? -16.656 25.875 11.234 1 98.81 134 VAL B N 1
ATOM 3160 C CA . VAL B 1 134 ? -17.297 27.172 11.336 1 98.81 134 VAL B CA 1
ATOM 3161 C C . VAL B 1 134 ? -17.75 27.422 12.773 1 98.81 134 VAL B C 1
ATOM 3163 O O . VAL B 1 134 ? -17.75 26.5 13.594 1 98.81 134 VAL B O 1
ATOM 3166 N N . ARG B 1 135 ? -18.047 28.703 13.023 1 98.38 135 ARG B N 1
ATOM 3167 C CA . ARG B 1 135 ? -18.734 28.984 14.281 1 98.38 135 ARG B CA 1
ATOM 3168 C C . ARG B 1 135 ? -20.172 28.469 14.258 1 98.38 135 ARG B C 1
ATOM 3170 O O . ARG B 1 135 ? -20.859 28.594 13.234 1 98.38 135 ARG B O 1
ATOM 3177 N N . LYS B 1 136 ? -20.562 27.875 15.391 1 98 136 LYS B N 1
ATOM 3178 C CA . LYS B 1 136 ? -21.969 27.5 15.492 1 98 136 LYS B CA 1
ATOM 3179 C C . LYS B 1 136 ? -22.875 28.688 15.234 1 98 136 LYS B C 1
ATOM 3181 O O . LYS B 1 136 ? -22.609 29.797 15.711 1 98 136 LYS B O 1
ATOM 3186 N N . GLY B 1 137 ? -23.891 28.5 14.359 1 97.25 137 GLY B N 1
ATOM 3187 C CA . GLY B 1 137 ? -24.828 29.562 14.047 1 97.25 137 GLY B CA 1
ATOM 3188 C C . GLY B 1 137 ? -24.391 30.422 12.875 1 97.25 137 GLY B C 1
ATOM 3189 O O . GLY B 1 137 ? -25.078 31.391 12.516 1 97.25 137 GLY B O 1
ATOM 3190 N N . SER B 1 138 ? -23.344 30.156 12.25 1 97.5 138 SER B N 1
ATOM 3191 C CA . SER B 1 138 ? -22.766 30.969 11.188 1 97.5 138 SER B CA 1
ATOM 3192 C C . SER B 1 138 ? -23.656 30.969 9.945 1 97.5 138 SER B C 1
ATOM 3194 O O . SER B 1 138 ? -23.516 31.844 9.078 1 97.5 138 SER B O 1
ATOM 3196 N N . GLY B 1 139 ? -24.469 29.938 9.805 1 97.69 139 GLY B N 1
ATOM 3197 C CA . GLY B 1 139 ? -25.297 29.781 8.609 1 97.69 139 GLY B CA 1
ATOM 3198 C C . GLY B 1 139 ? -24.562 29.109 7.465 1 97.69 139 GLY B C 1
ATOM 3199 O O . GLY B 1 139 ? -25.141 28.859 6.406 1 97.69 139 GLY B O 1
ATOM 3200 N N . ILE B 1 140 ? -23.328 28.766 7.598 1 98.38 140 ILE B N 1
ATOM 3201 C CA . ILE B 1 140 ? -22.516 28.062 6.598 1 98.38 140 ILE B CA 1
ATOM 3202 C C . ILE B 1 140 ? -22.625 26.562 6.824 1 98.38 140 ILE B C 1
ATOM 3204 O O . ILE B 1 140 ? -22.312 26.062 7.91 1 98.38 140 ILE B O 1
ATOM 3208 N N . SER B 1 141 ? -23.047 25.766 5.766 1 97.81 141 SER B N 1
ATOM 3209 C CA . SER B 1 141 ? -23.219 24.328 5.926 1 97.81 141 SER B CA 1
ATOM 3210 C C . SER B 1 141 ? -22.438 23.562 4.871 1 97.81 141 SER B C 1
ATOM 3212 O O . SER B 1 141 ? -22.25 22.344 4.98 1 97.81 141 SER B O 1
ATOM 3214 N N . SER B 1 142 ? -22 24.328 3.836 1 97.25 142 SER B N 1
ATOM 3215 C CA . SER B 1 142 ? -21.25 23.719 2.75 1 97.25 142 SER B CA 1
ATOM 3216 C C . SER B 1 142 ? -20.422 24.75 2.004 1 97.25 142 SER B C 1
ATOM 3218 O O . SER B 1 142 ? -20.5 25.953 2.287 1 97.25 142 SER B O 1
ATOM 3220 N N . VAL B 1 143 ? -19.672 24.25 1.042 1 96.81 143 VAL B N 1
ATOM 3221 C CA . VAL B 1 143 ? -18.828 25.125 0.23 1 96.81 143 VAL B CA 1
ATOM 3222 C C . VAL B 1 143 ? -19.703 26.109 -0.552 1 96.81 143 VAL B C 1
ATOM 3224 O O . VAL B 1 143 ? -19.297 27.25 -0.784 1 96.81 143 VAL B O 1
ATOM 3227 N N . ALA B 1 144 ? -20.859 25.688 -0.859 1 96.31 144 ALA B N 1
ATOM 3228 C CA . ALA B 1 144 ? -21.781 26.531 -1.616 1 96.31 144 ALA B CA 1
ATOM 3229 C C . ALA B 1 144 ? -22.109 27.812 -0.847 1 96.31 144 ALA B C 1
ATOM 3231 O O . ALA B 1 144 ? -22.469 28.828 -1.443 1 96.31 144 ALA B O 1
ATOM 3232 N N . ASP B 1 145 ? -21.984 27.797 0.434 1 98.19 145 ASP B N 1
ATOM 3233 C CA . ASP B 1 145 ? -22.328 28.922 1.288 1 98.19 145 ASP B CA 1
ATOM 3234 C C . ASP B 1 145 ? -21.141 29.859 1.476 1 98.19 145 ASP B C 1
ATOM 3236 O O . ASP B 1 145 ? -21.203 30.812 2.264 1 98.19 145 ASP B O 1
ATOM 3240 N N . LEU B 1 146 ? -20.047 29.672 0.747 1 98.12 146 LEU B N 1
ATOM 3241 C CA . LEU B 1 146 ? -18.828 30.422 0.985 1 98.12 146 LEU B CA 1
ATOM 3242 C C . LEU B 1 146 ? -18.797 31.719 0.17 1 98.12 146 LEU B C 1
ATOM 3244 O O . LEU B 1 146 ? -17.875 32.531 0.297 1 98.12 146 LEU B O 1
ATOM 3248 N N . ASP B 1 147 ? -19.844 31.906 -0.606 1 98.06 147 ASP B N 1
ATOM 3249 C CA . ASP B 1 147 ? -19.875 33.094 -1.437 1 98.06 147 ASP B CA 1
ATOM 3250 C C . ASP B 1 147 ? -19.844 34.375 -0.577 1 98.06 147 ASP B C 1
ATOM 3252 O O . ASP B 1 147 ? -20.688 34.531 0.317 1 98.06 147 ASP B O 1
ATOM 3256 N N . GLY B 1 148 ? -18.875 35.188 -0.854 1 98.25 148 GLY B N 1
ATOM 3257 C CA . GLY B 1 148 ? -18.734 36.438 -0.115 1 98.25 148 GLY B CA 1
ATOM 3258 C C . GLY B 1 148 ? -18.078 36.25 1.236 1 98.25 148 GLY B C 1
ATOM 3259 O O . GLY B 1 148 ? -17.969 37.188 2.016 1 98.25 148 GLY B O 1
ATOM 3260 N N . LYS B 1 149 ? -17.641 35.031 1.522 1 98.62 149 LYS B N 1
ATOM 3261 C CA . LYS B 1 149 ? -17.062 34.719 2.828 1 98.62 149 LYS B CA 1
ATOM 3262 C C . LYS B 1 149 ? -15.531 34.656 2.75 1 98.62 149 LYS B C 1
ATOM 3264 O O . LYS B 1 149 ? -14.961 34.719 1.664 1 98.62 149 LYS B O 1
ATOM 3269 N N . ALA B 1 150 ? -14.883 34.594 3.883 1 98.81 150 ALA B N 1
ATOM 3270 C CA . ALA B 1 150 ? -13.438 34.406 4 1 98.81 150 ALA B CA 1
ATOM 3271 C C . ALA B 1 150 ? -13.102 33.031 4.551 1 98.81 150 ALA B C 1
ATOM 3273 O O . ALA B 1 150 ? -13.727 32.562 5.504 1 98.81 150 ALA B O 1
ATOM 3274 N N . VAL B 1 151 ? -12.164 32.375 3.896 1 98.88 151 VAL B N 1
ATOM 3275 C CA . VAL B 1 151 ? -11.766 31.031 4.301 1 98.88 151 VAL B CA 1
ATOM 3276 C C . VAL B 1 151 ? -10.25 30.984 4.5 1 98.88 151 VAL B C 1
ATOM 3278 O O . VAL B 1 151 ? -9.492 31.484 3.666 1 98.88 151 VAL B O 1
ATOM 3281 N N . ALA B 1 152 ? -9.812 30.438 5.641 1 98.88 152 ALA B N 1
ATOM 3282 C CA . ALA B 1 152 ? -8.391 30.188 5.859 1 98.88 152 ALA B CA 1
ATOM 3283 C C . ALA B 1 152 ? -7.988 28.828 5.309 1 98.88 152 ALA B C 1
ATOM 3285 O O . ALA B 1 152 ? -8.703 27.828 5.488 1 98.88 152 ALA B O 1
ATOM 3286 N N . LEU B 1 153 ? -6.887 28.766 4.598 1 98.69 153 LEU B N 1
ATOM 3287 C CA . LEU B 1 153 ? -6.316 27.547 4.031 1 98.69 153 LEU B CA 1
ATOM 3288 C C . LEU B 1 153 ? -4.816 27.469 4.297 1 98.69 153 LEU B C 1
ATOM 3290 O O . LEU B 1 153 ? -4.082 28.422 3.992 1 98.69 153 LEU B O 1
ATOM 3294 N N . ALA B 1 154 ? -4.426 26.359 4.879 1 98.31 154 ALA B N 1
ATOM 3295 C CA . ALA B 1 154 ? -2.988 26.172 5.051 1 98.31 154 ALA B CA 1
ATOM 3296 C C . ALA B 1 154 ? -2.301 25.938 3.709 1 98.31 154 ALA B C 1
ATOM 3298 O O . ALA B 1 154 ? -2.723 25.078 2.932 1 98.31 154 ALA B O 1
ATOM 3299 N N . GLN B 1 155 ? -1.251 26.672 3.506 1 97.62 155 GLN B N 1
ATOM 3300 C CA . GLN B 1 155 ? -0.553 26.594 2.227 1 97.62 155 GLN B CA 1
ATOM 3301 C C . GLN B 1 155 ? 0.191 25.281 2.078 1 97.62 155 GLN B C 1
ATOM 3303 O O . GLN B 1 155 ? 0.809 24.797 3.029 1 97.62 155 GLN B O 1
ATOM 3308 N N . GLY B 1 156 ? 0.092 24.672 0.913 1 96.5 156 GLY B N 1
ATOM 3309 C CA . GLY B 1 156 ? 0.817 23.438 0.62 1 96.5 156 GLY B CA 1
ATOM 3310 C C . GLY B 1 156 ? 0.056 22.188 1.015 1 96.5 156 GLY B C 1
ATOM 3311 O O . GLY B 1 156 ? 0.62 21.094 1.035 1 96.5 156 GLY B O 1
ATOM 3312 N N . THR B 1 157 ? -1.261 22.359 1.347 1 98 157 THR B N 1
ATOM 3313 C CA . THR B 1 157 ? -2.051 21.203 1.749 1 98 157 THR B CA 1
ATOM 3314 C C . THR B 1 157 ? -2.936 20.734 0.602 1 98 157 THR B C 1
ATOM 3316 O O . THR B 1 157 ? -3.215 21.484 -0.329 1 98 157 THR B O 1
ATOM 3319 N N . THR B 1 158 ? -3.309 19.469 0.674 1 98.12 158 THR B N 1
ATOM 3320 C CA . THR B 1 158 ? -4.309 18.922 -0.24 1 98.12 158 THR B CA 1
ATOM 3321 C C . THR B 1 158 ? -5.652 19.625 -0.05 1 98.12 158 THR B C 1
ATOM 3323 O O . THR B 1 158 ? -6.426 19.766 -1 1 98.12 158 THR B O 1
ATOM 3326 N N . ASN B 1 159 ? -5.906 20.141 1.078 1 98.56 159 ASN B N 1
ATOM 3327 C CA . ASN B 1 159 ? -7.148 20.828 1.407 1 98.56 159 ASN B CA 1
ATOM 3328 C C . ASN B 1 159 ? -7.238 22.188 0.703 1 98.56 159 ASN B C 1
ATOM 3330 O O . ASN B 1 159 ? -8.312 22.562 0.225 1 98.56 159 ASN B O 1
ATOM 3334 N N . GLU B 1 160 ? -6.109 22.906 0.702 1 98.44 160 GLU B N 1
ATOM 3335 C CA . GLU B 1 160 ? -6.07 24.156 -0.055 1 98.44 160 GLU B CA 1
ATOM 3336 C C . GLU B 1 160 ? -6.48 23.922 -1.508 1 98.44 160 GLU B C 1
ATOM 3338 O O . GLU B 1 160 ? -7.312 24.656 -2.043 1 98.44 160 GLU B O 1
ATOM 3343 N N . ARG B 1 161 ? -5.945 22.906 -2.107 1 97.62 161 ARG B N 1
ATOM 3344 C CA . ARG B 1 161 ? -6.242 22.578 -3.498 1 97.62 161 ARG B CA 1
ATOM 3345 C C . ARG B 1 161 ? -7.711 22.203 -3.672 1 97.62 161 ARG B C 1
ATOM 3347 O O . ARG B 1 161 ? -8.367 22.672 -4.602 1 97.62 161 ARG B O 1
ATOM 3354 N N . ALA B 1 162 ? -8.219 21.391 -2.803 1 98.19 162 ALA B N 1
ATOM 3355 C CA . ALA B 1 162 ? -9.594 20.891 -2.908 1 98.19 162 ALA B CA 1
ATOM 3356 C C . ALA B 1 162 ? -10.594 22.031 -2.773 1 98.19 162 ALA B C 1
ATOM 3358 O O . ALA B 1 162 ? -11.555 22.125 -3.545 1 98.19 162 ALA B O 1
ATOM 3359 N N . VAL B 1 163 ? -10.383 22.922 -1.806 1 98.56 163 VAL B N 1
ATOM 3360 C CA . VAL B 1 163 ? -11.312 24.031 -1.55 1 98.56 163 VAL B CA 1
ATOM 3361 C C . VAL B 1 163 ? -11.258 25.031 -2.701 1 98.56 163 VAL B C 1
ATOM 3363 O O . VAL B 1 163 ? -12.297 25.469 -3.195 1 98.56 163 VAL B O 1
ATOM 3366 N N . LYS B 1 164 ? -10.07 25.375 -3.146 1 98.38 164 LYS B N 1
ATOM 3367 C CA . LYS B 1 164 ? -9.93 26.297 -4.266 1 98.38 164 LYS B CA 1
ATOM 3368 C C . LYS B 1 164 ? -10.586 25.734 -5.527 1 98.38 164 LYS B C 1
ATOM 3370 O O . LYS B 1 164 ? -11.234 26.469 -6.273 1 98.38 164 LYS B O 1
ATOM 3375 N N . ALA B 1 165 ? -10.414 24.453 -5.77 1 97.94 165 ALA B N 1
ATOM 3376 C CA . ALA B 1 165 ? -11.047 23.812 -6.926 1 97.94 165 ALA B CA 1
ATOM 3377 C C . ALA B 1 165 ? -12.57 23.891 -6.832 1 97.94 165 ALA B C 1
ATOM 3379 O O . ALA B 1 165 ? -13.242 24.156 -7.832 1 97.94 165 ALA B O 1
ATOM 3380 N N . ALA B 1 166 ? -13.078 23.672 -5.691 1 97.94 166 ALA B N 1
ATOM 3381 C CA . ALA B 1 166 ? -14.523 23.734 -5.488 1 97.94 166 ALA B CA 1
ATOM 3382 C C . ALA B 1 166 ? -15.039 25.156 -5.715 1 97.94 166 ALA B C 1
ATOM 3384 O O . ALA B 1 166 ? -16.078 25.344 -6.359 1 97.94 166 ALA B O 1
ATOM 3385 N N . ILE B 1 167 ? -14.336 26.141 -5.172 1 97.94 167 ILE B N 1
ATOM 3386 C CA . ILE B 1 167 ? -14.688 27.547 -5.324 1 97.94 167 ILE B CA 1
ATOM 3387 C C . ILE B 1 167 ? -14.727 27.906 -6.805 1 97.94 167 ILE B C 1
ATOM 3389 O O . ILE B 1 167 ? -15.672 28.547 -7.273 1 97.94 167 ILE B O 1
ATOM 3393 N N . GLU B 1 168 ? -13.711 27.531 -7.5 1 98.19 168 GLU B N 1
ATOM 3394 C CA . GLU B 1 168 ? -13.609 27.812 -8.93 1 98.19 168 GLU B CA 1
ATOM 3395 C C . GLU B 1 168 ? -14.734 27.156 -9.711 1 98.19 168 GLU B C 1
ATOM 3397 O O . GLU B 1 168 ? -15.375 27.797 -10.547 1 98.19 168 GLU B O 1
ATOM 3402 N N . THR B 1 169 ? -14.984 25.906 -9.445 1 98 169 THR B N 1
ATOM 3403 C CA . THR B 1 169 ? -16 25.125 -10.148 1 98 169 THR B CA 1
ATOM 3404 C C . THR B 1 169 ? -17.391 25.75 -9.953 1 98 169 THR B C 1
ATOM 3406 O O . THR B 1 169 ? -18.203 25.781 -10.875 1 98 169 THR B O 1
ATOM 3409 N N . MET B 1 170 ? -17.609 26.328 -8.766 1 97.62 170 MET B N 1
ATOM 3410 C CA . MET B 1 170 ? -18.938 26.844 -8.43 1 97.62 170 MET B CA 1
ATOM 3411 C C . MET B 1 170 ? -19.031 28.328 -8.742 1 97.62 170 MET B C 1
ATOM 3413 O O . MET B 1 170 ? -20.094 28.938 -8.602 1 97.62 170 MET B O 1
ATOM 3417 N N . GLY B 1 171 ? -17.938 28.906 -9.07 1 97.88 171 GLY B N 1
ATOM 3418 C CA . GLY B 1 171 ? -17.922 30.312 -9.422 1 97.88 171 GLY B CA 1
ATOM 3419 C C . GLY B 1 171 ? -18.188 31.234 -8.242 1 97.88 171 GLY B C 1
ATOM 3420 O O . GLY B 1 171 ? -18.906 32.219 -8.367 1 97.88 171 GLY B O 1
ATOM 3421 N N . LEU B 1 172 ? -17.625 30.891 -7.172 1 98.25 172 LEU B N 1
ATOM 3422 C CA . LEU B 1 172 ? -17.891 31.656 -5.949 1 98.25 172 LEU B CA 1
ATOM 3423 C C . LEU B 1 172 ? -16.875 32.781 -5.77 1 98.25 172 LEU B C 1
ATOM 3425 O O . LEU B 1 172 ? -15.719 32.625 -6.176 1 98.25 172 LEU B O 1
ATOM 3429 N N . ASP B 1 173 ? -17.359 33.812 -5.121 1 98.31 173 ASP B N 1
ATOM 3430 C CA . ASP B 1 173 ? -16.469 34.875 -4.684 1 98.31 173 ASP B CA 1
ATOM 3431 C C . ASP B 1 173 ? -16.062 34.688 -3.223 1 98.31 173 ASP B C 1
ATOM 3433 O O . ASP B 1 173 ? -16.797 35.094 -2.312 1 98.31 173 ASP B O 1
ATOM 3437 N N . VAL B 1 174 ? -14.875 34.156 -3.02 1 98.62 174 VAL B N 1
ATOM 3438 C CA . VAL B 1 174 ? -14.398 33.781 -1.688 1 98.62 174 VAL B CA 1
ATOM 3439 C C . VAL B 1 174 ? -13.039 34.438 -1.436 1 98.62 174 VAL B C 1
ATOM 3441 O O . VAL B 1 174 ? -12.156 34.406 -2.297 1 98.62 174 VAL B O 1
ATOM 3444 N N . LYS B 1 175 ? -12.891 35.094 -0.348 1 98.5 175 LYS B N 1
ATOM 3445 C CA . LYS B 1 175 ? -11.586 35.594 0.071 1 98.5 175 LYS B CA 1
ATOM 3446 C C . LYS B 1 175 ? -10.773 34.5 0.767 1 98.5 175 LYS B C 1
ATOM 3448 O O . LYS B 1 175 ? -11.188 33.969 1.799 1 98.5 175 LYS B O 1
ATOM 3453 N N . VAL B 1 176 ? -9.609 34.219 0.258 1 98.62 176 VAL B N 1
ATOM 3454 C CA . VAL B 1 176 ? -8.766 33.156 0.832 1 98.62 176 VAL B CA 1
ATOM 3455 C C . VAL B 1 176 ? -7.664 33.812 1.68 1 98.62 176 VAL B C 1
ATOM 3457 O O . VAL B 1 176 ? -6.941 34.688 1.209 1 98.62 176 VAL B O 1
ATOM 3460 N N . LEU B 1 177 ? -7.59 33.406 2.908 1 98.81 177 LEU B N 1
ATOM 3461 C CA . LEU B 1 177 ? -6.484 33.75 3.785 1 98.81 177 LEU B CA 1
ATOM 3462 C C . LEU B 1 177 ? -5.48 32.625 3.896 1 98.81 177 LEU B C 1
ATOM 3464 O O . LEU B 1 177 ? -5.762 31.609 4.531 1 98.81 177 LEU B O 1
ATOM 3468 N N . PRO B 1 178 ? -4.328 32.75 3.26 1 98.5 178 PRO B N 1
ATOM 3469 C CA . PRO B 1 178 ? -3.309 31.719 3.463 1 98.5 178 PRO B CA 1
ATOM 3470 C C . PRO B 1 178 ? -2.746 31.719 4.883 1 98.5 178 PRO B C 1
ATOM 3472 O O . PRO B 1 178 ? -2.496 32.781 5.453 1 98.5 178 PRO B O 1
ATOM 3475 N N . VAL B 1 179 ? -2.629 30.547 5.449 1 98.44 179 VAL B N 1
ATOM 3476 C CA . VAL B 1 179 ? -2.018 30.406 6.766 1 98.44 179 VAL B CA 1
ATOM 3477 C C . VAL B 1 179 ? -0.902 29.359 6.711 1 98.44 179 VAL B C 1
ATOM 3479 O O . VAL B 1 179 ? -0.824 28.578 5.766 1 98.44 179 VAL B O 1
ATOM 3482 N N . ARG B 1 180 ? -0.079 29.391 7.707 1 95.56 180 ARG B N 1
ATOM 3483 C CA . ARG B 1 180 ? 1.133 28.578 7.699 1 95.56 180 ARG B CA 1
ATOM 3484 C C . ARG B 1 180 ? 0.84 27.156 8.172 1 95.56 180 ARG B C 1
ATOM 3486 O O . ARG B 1 180 ? 1.504 26.203 7.746 1 95.56 180 ARG B O 1
ATOM 3493 N N . ASP B 1 181 ? -0.063 27.109 9.117 1 96.88 181 ASP B N 1
ATOM 3494 C CA . ASP B 1 181 ? -0.345 25.812 9.734 1 96.88 181 ASP B CA 1
ATOM 3495 C C . ASP B 1 181 ? -1.716 25.812 10.406 1 96.88 181 ASP B C 1
ATOM 3497 O O . ASP B 1 181 ? -2.5 26.75 10.234 1 96.88 181 ASP B O 1
ATOM 3501 N N . HIS B 1 182 ? -1.968 24.703 11.109 1 98.25 182 HIS B N 1
ATOM 3502 C CA . HIS B 1 182 ? -3.309 24.516 11.656 1 98.25 182 HIS B CA 1
ATOM 3503 C C . HIS B 1 182 ? -3.549 25.453 12.836 1 98.25 182 HIS B C 1
ATOM 3505 O O . HIS B 1 182 ? -4.672 25.922 13.047 1 98.25 182 HIS B O 1
ATOM 3511 N N . ALA B 1 183 ? -2.465 25.75 13.594 1 97.75 183 ALA B N 1
ATOM 3512 C CA . ALA B 1 183 ? -2.604 26.688 14.711 1 97.75 183 ALA B CA 1
ATOM 3513 C C . ALA B 1 183 ? -3.025 28.062 14.219 1 97.75 183 ALA B C 1
ATOM 3515 O O . ALA B 1 183 ? -3.939 28.688 14.773 1 97.75 183 ALA B O 1
ATOM 3516 N N . GLU B 1 184 ? -2.385 28.453 13.156 1 98.19 184 GLU B N 1
ATOM 3517 C CA . GLU B 1 184 ? -2.734 29.766 12.594 1 98.19 184 GLU B CA 1
ATOM 3518 C C . GLU B 1 184 ? -4.129 29.734 11.977 1 98.19 184 GLU B C 1
ATOM 3520 O O . GLU B 1 184 ? -4.867 30.719 12.055 1 98.19 184 GLU B O 1
ATOM 3525 N N . GLY B 1 185 ? -4.496 28.656 11.359 1 98.5 185 GLY B N 1
ATOM 3526 C CA . GLY B 1 185 ? -5.844 28.516 10.828 1 98.5 185 GLY B CA 1
ATOM 3527 C C . GLY B 1 185 ? -6.914 28.609 11.898 1 98.5 185 GLY B C 1
ATOM 3528 O O . GLY B 1 185 ? -7.871 29.375 11.766 1 98.5 185 GLY B O 1
ATOM 3529 N N . MET B 1 186 ? -6.715 27.953 12.969 1 98.38 186 MET B N 1
ATOM 3530 C CA . MET B 1 186 ? -7.66 27.969 14.086 1 98.38 186 MET B CA 1
ATOM 3531 C C . MET B 1 186 ? -7.75 29.375 14.695 1 98.38 186 MET B C 1
ATOM 3533 O O . MET B 1 186 ? -8.844 29.859 14.977 1 98.38 186 MET B O 1
ATOM 3537 N N . LEU B 1 187 ? -6.602 30 14.844 1 98.12 187 LEU B N 1
ATOM 3538 C CA . LEU B 1 187 ? -6.551 31.328 15.43 1 98.12 187 LEU B CA 1
ATOM 3539 C C . LEU B 1 187 ? -7.312 32.344 14.578 1 98.12 187 LEU B C 1
ATOM 3541 O O . LEU B 1 187 ? -7.996 33.219 15.102 1 98.12 187 LEU B O 1
ATOM 3545 N N . SER B 1 188 ? -7.215 32.188 13.266 1 98.44 188 SER B N 1
ATOM 3546 C CA . SER B 1 188 ? -7.902 33.094 12.359 1 98.44 188 SER B CA 1
ATOM 3547 C C . SER B 1 188 ? -9.414 32.969 12.5 1 98.44 188 SER B C 1
ATOM 3549 O O . SER B 1 188 ? -10.133 33.969 12.383 1 98.44 188 SER B O 1
ATOM 3551 N N . LEU B 1 189 ? -9.891 31.781 12.742 1 98.38 189 LEU B N 1
ATOM 3552 C CA . LEU B 1 189 ? -11.32 31.578 12.961 1 98.38 189 LEU B CA 1
ATOM 3553 C C . LEU B 1 189 ? -11.734 32.094 14.336 1 98.38 189 LEU B C 1
ATOM 3555 O O . LEU B 1 189 ? -12.758 32.75 14.477 1 98.38 189 LEU B O 1
ATOM 3559 N N . GLU B 1 190 ? -10.961 31.859 15.344 1 97.69 190 GLU B N 1
ATOM 3560 C CA . GLU B 1 190 ? -11.25 32.25 16.719 1 97.69 190 GLU B CA 1
ATOM 3561 C C . GLU B 1 190 ? -11.297 33.75 16.875 1 97.69 190 GLU B C 1
ATOM 3563 O O . GLU B 1 190 ? -12.062 34.281 17.688 1 97.69 190 GLU B O 1
ATOM 3568 N N . THR B 1 191 ? -10.516 34.469 16.047 1 97.56 191 THR B N 1
ATOM 3569 C CA . THR B 1 191 ? -10.422 35.906 16.156 1 97.56 191 THR B CA 1
ATOM 3570 C C . THR B 1 191 ? -11.289 36.594 15.109 1 97.56 191 THR B C 1
ATOM 3572 O O . THR B 1 191 ? -11.156 37.812 14.883 1 97.56 191 THR B O 1
ATOM 3575 N N . ASP B 1 192 ? -12.031 35.844 14.391 1 97 192 ASP B N 1
ATOM 3576 C CA . ASP B 1 192 ? -13.039 36.344 13.445 1 97 192 ASP B CA 1
ATOM 3577 C C . ASP B 1 192 ? -12.383 37 12.242 1 97 192 ASP B C 1
ATOM 3579 O O . ASP B 1 192 ? -12.961 37.906 11.641 1 97 192 ASP B O 1
ATOM 3583 N N . ARG B 1 193 ? -11.242 36.594 11.945 1 98.31 193 ARG B N 1
ATOM 3584 C CA . ARG B 1 193 ? -10.578 37.094 10.734 1 98.31 193 ARG B CA 1
ATOM 3585 C C . ARG B 1 193 ? -11.109 36.375 9.5 1 98.31 193 ARG B C 1
ATOM 3587 O O . ARG B 1 193 ? -11.008 36.875 8.383 1 98.31 193 ARG B O 1
ATOM 3594 N N . VAL B 1 194 ? -11.586 35.156 9.727 1 98.88 194 VAL B N 1
ATOM 3595 C CA . VAL B 1 194 ? -12.227 34.375 8.664 1 98.88 194 VAL B CA 1
ATOM 3596 C C . VAL B 1 194 ? -13.531 33.781 9.172 1 98.88 194 VAL B C 1
ATOM 3598 O O . VAL B 1 194 ? -13.773 33.75 10.383 1 98.88 194 VAL B O 1
ATOM 3601 N N . ASP B 1 195 ? -14.297 33.312 8.211 1 98.81 195 ASP B N 1
ATOM 3602 C CA . ASP B 1 195 ? -15.562 32.656 8.531 1 98.81 195 ASP B CA 1
ATOM 3603 C C . ASP B 1 195 ? -15.398 31.156 8.648 1 98.81 195 ASP B C 1
ATOM 3605 O O . ASP B 1 195 ? -16.203 30.484 9.297 1 98.81 195 ASP B O 1
ATOM 3609 N N . VAL B 1 196 ? -14.359 30.703 7.98 1 98.81 196 VAL B N 1
ATOM 3610 C CA . VAL B 1 196 ? -14.195 29.266 7.832 1 98.81 196 VAL B CA 1
ATOM 3611 C C . VAL B 1 196 ? -12.711 28.906 7.906 1 98.81 196 VAL B C 1
ATOM 3613 O O . VAL B 1 196 ? -11.867 29.609 7.352 1 98.81 196 VAL B O 1
ATOM 3616 N N . TYR B 1 197 ? -12.367 27.875 8.578 1 98.88 197 TYR B N 1
ATOM 3617 C CA . TYR B 1 197 ? -11.117 27.156 8.367 1 98.88 197 TYR B CA 1
ATOM 3618 C C . TYR B 1 197 ? -11.375 25.766 7.797 1 98.88 197 TYR B C 1
ATOM 3620 O O . TYR B 1 197 ? -12.156 24.984 8.359 1 98.88 197 TYR B O 1
ATOM 3628 N N . ALA B 1 198 ? -10.797 25.484 6.68 1 98.88 198 ALA B N 1
ATOM 3629 C CA . ALA B 1 198 ? -11.047 24.219 6.016 1 98.88 198 ALA B CA 1
ATOM 3630 C C . ALA B 1 198 ? -9.781 23.359 5.988 1 98.88 198 ALA B C 1
ATOM 3632 O O . ALA B 1 198 ? -8.711 23.828 5.594 1 98.88 198 ALA B O 1
ATOM 3633 N N . THR B 1 199 ? -9.875 22.172 6.438 1 98.69 199 THR B N 1
ATOM 3634 C CA . THR B 1 199 ? -8.828 21.156 6.375 1 98.69 199 THR B CA 1
ATOM 3635 C C . THR B 1 199 ? -9.406 19.766 6.609 1 98.69 199 THR B C 1
ATOM 3637 O O . THR B 1 199 ? -10.617 19.562 6.492 1 98.69 199 THR B O 1
ATOM 3640 N N . ASP B 1 200 ? -8.609 18.75 6.871 1 98.69 200 ASP B N 1
ATOM 3641 C CA . ASP B 1 200 ? -9.07 17.391 7.082 1 98.69 200 ASP B CA 1
ATOM 3642 C C . ASP B 1 200 ? -9.961 17.297 8.312 1 98.69 200 ASP B C 1
ATOM 3644 O O . ASP B 1 200 ? -9.641 17.844 9.367 1 98.69 200 ASP B O 1
ATOM 3648 N N . HIS B 1 201 ? -11.023 16.609 8.18 1 97.56 201 HIS B N 1
ATOM 3649 C CA . HIS B 1 201 ? -12.078 16.562 9.188 1 97.56 201 HIS B CA 1
ATOM 3650 C C . HIS B 1 201 ? -11.516 16.141 10.547 1 97.56 201 HIS B C 1
ATOM 3652 O O . HIS B 1 201 ? -11.867 16.734 11.57 1 97.56 201 HIS B O 1
ATOM 3658 N N . ILE B 1 202 ? -10.602 15.156 10.586 1 98.12 202 ILE B N 1
ATOM 3659 C CA . ILE B 1 202 ? -10.062 14.648 11.844 1 98.12 202 ILE B CA 1
ATOM 3660 C C . ILE B 1 202 ? -9.242 15.742 12.531 1 98.12 202 ILE B C 1
ATOM 3662 O O . ILE B 1 202 ? -9.234 15.844 13.758 1 98.12 202 ILE B O 1
ATOM 3666 N N . LEU B 1 203 ? -8.539 16.516 11.773 1 98.62 203 LEU B N 1
ATOM 3667 C CA . LEU B 1 203 ? -7.758 17.625 12.32 1 98.62 203 LEU B CA 1
ATOM 3668 C C . LEU B 1 203 ? -8.66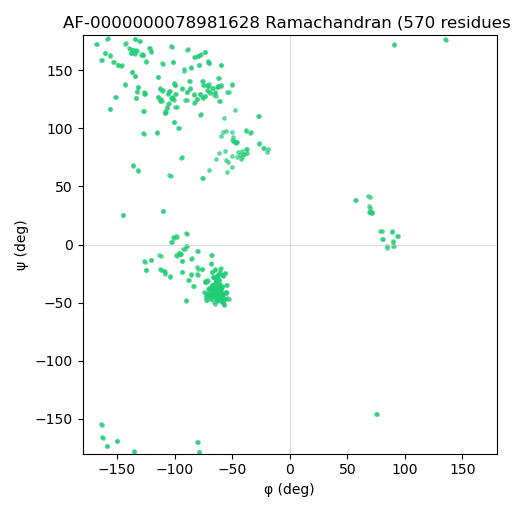4 18.703 12.883 1 98.62 203 LEU B C 1
ATOM 3670 O O . LEU B 1 203 ? -8.336 19.344 13.883 1 98.62 203 LEU B O 1
ATOM 3674 N N . LEU B 1 204 ? -9.82 18.953 12.234 1 98.44 204 LEU B N 1
ATOM 3675 C CA . LEU B 1 204 ? -10.789 19.906 12.75 1 98.44 204 LEU B CA 1
ATOM 3676 C C . LEU B 1 204 ? -11.305 19.484 14.117 1 98.44 204 LEU B C 1
ATOM 3678 O O . LEU B 1 204 ? -11.352 20.297 15.047 1 98.44 204 LEU B O 1
ATOM 3682 N N . PHE B 1 205 ? -11.609 18.234 14.25 1 97.38 205 PHE B N 1
ATOM 3683 C CA . PHE B 1 205 ? -12.062 17.734 15.539 1 97.38 205 PHE B CA 1
ATOM 3684 C C . PHE B 1 205 ? -10.961 17.844 16.578 1 97.38 205 PHE B C 1
ATOM 3686 O O . PHE B 1 205 ? -11.227 18.172 17.734 1 97.38 205 PHE B O 1
ATOM 3693 N N . GLY B 1 206 ? -9.75 17.578 16.188 1 97.88 206 GLY B N 1
ATOM 3694 C CA . GLY B 1 206 ? -8.625 17.75 17.094 1 97.88 206 GLY B CA 1
ATOM 3695 C C . GLY B 1 206 ? -8.438 19.188 17.562 1 97.88 206 GLY B C 1
ATOM 3696 O O . GLY B 1 206 ? -8.195 19.438 18.734 1 97.88 206 GLY B O 1
ATOM 3697 N N . LEU B 1 207 ? -8.531 20.078 16.625 1 98.06 207 LEU B N 1
ATOM 3698 C CA . LEU B 1 207 ? -8.375 21.5 16.938 1 98.06 207 LEU B CA 1
ATOM 3699 C C . LEU B 1 207 ? -9.484 21.984 17.859 1 98.06 207 LEU B C 1
ATOM 3701 O O . LEU B 1 207 ? -9.234 22.719 18.812 1 98.06 207 LEU B O 1
ATOM 3705 N N . ILE B 1 208 ? -10.703 21.562 17.594 1 97.75 208 ILE B N 1
ATOM 3706 C CA . ILE B 1 208 ? -11.836 21.938 18.453 1 97.75 208 ILE B CA 1
ATOM 3707 C C . ILE B 1 208 ? -11.617 21.406 19.859 1 97.75 208 ILE B C 1
ATOM 3709 O O . ILE B 1 208 ? -11.812 22.125 20.844 1 97.75 208 ILE B O 1
ATOM 3713 N N . ALA B 1 209 ? -11.156 20.203 19.953 1 96.19 209 ALA B N 1
ATOM 3714 C CA . ALA B 1 209 ? -10.945 19.562 21.25 1 96.19 209 ALA B CA 1
ATOM 3715 C C . ALA B 1 209 ? -9.898 20.312 22.078 1 96.19 209 ALA B C 1
ATOM 3717 O O . ALA B 1 209 ? -9.938 20.328 23.297 1 96.19 209 ALA B O 1
ATOM 3718 N N . LYS B 1 210 ? -8.984 21.016 21.406 1 95.44 210 LYS B N 1
ATOM 3719 C CA . LYS B 1 210 ? -7.891 21.719 22.078 1 95.44 210 LYS B CA 1
ATOM 3720 C C . LYS B 1 210 ? -8.234 23.188 22.312 1 95.44 210 LYS B C 1
ATOM 3722 O O . LYS B 1 210 ? -7.504 23.906 23 1 95.44 210 LYS B O 1
ATOM 3727 N N . SER B 1 211 ? -9.32 23.562 21.766 1 95.56 211 SER B N 1
ATOM 3728 C CA . SER B 1 211 ? -9.742 24.953 21.859 1 95.56 211 SER B CA 1
ATOM 3729 C C . SER B 1 211 ? -10.195 25.297 23.281 1 95.56 211 SER B C 1
ATOM 3731 O O . SER B 1 211 ? -10.695 24.422 24 1 95.56 211 SER B O 1
ATOM 3733 N N . LYS B 1 212 ? -10.148 26.578 23.594 1 95.31 212 LYS B N 1
ATOM 3734 C CA . LYS B 1 212 ? -10.664 27.062 24.875 1 95.31 212 LYS B CA 1
ATOM 3735 C C . LYS B 1 212 ? -12.188 27.109 24.875 1 95.31 212 LYS B C 1
ATOM 3737 O O . LYS B 1 212 ? -12.812 27.156 25.938 1 95.31 212 LYS B O 1
ATOM 3742 N N . THR B 1 213 ? -12.789 27.141 23.703 1 96.75 213 THR B N 1
ATOM 3743 C CA . THR B 1 213 ? -14.234 27.203 23.562 1 96.75 213 THR B CA 1
ATOM 3744 C C . THR B 1 213 ? -14.719 26.156 22.547 1 96.75 213 THR B C 1
ATOM 3746 O O . THR B 1 213 ? -15.312 26.516 21.531 1 96.75 213 THR B O 1
ATOM 3749 N N . PRO B 1 214 ? -14.547 24.922 22.828 1 96.5 214 PRO B N 1
ATOM 3750 C CA . PRO B 1 214 ? -14.859 23.875 21.844 1 96.5 214 PRO B CA 1
ATOM 3751 C C . PRO B 1 214 ? -16.312 23.922 21.391 1 96.5 214 PRO B C 1
ATOM 3753 O O . PRO B 1 214 ? -16.625 23.594 20.234 1 96.5 214 PRO B O 1
ATOM 3756 N N . ASP B 1 215 ? -17.219 24.438 22.203 1 97.38 215 ASP B N 1
ATOM 3757 C CA . ASP B 1 215 ? -18.641 24.422 21.906 1 97.38 215 ASP B CA 1
ATOM 3758 C C . ASP B 1 215 ? -19.016 25.547 20.938 1 97.38 215 ASP B C 1
ATOM 3760 O O . ASP B 1 215 ? -20.141 25.578 20.422 1 97.38 215 ASP B O 1
ATOM 3764 N N . ALA B 1 216 ? -18.109 26.344 20.656 1 98.19 216 ALA B N 1
ATOM 3765 C CA . ALA B 1 216 ? -18.391 27.484 19.781 1 98.19 216 ALA B CA 1
ATOM 3766 C C . ALA B 1 216 ? -18.281 27.094 18.312 1 98.19 216 ALA B C 1
ATOM 3768 O O . ALA B 1 216 ? -18.703 27.844 17.438 1 98.19 216 ALA B O 1
ATOM 3769 N N . PHE B 1 217 ? -17.734 25.906 18.047 1 98.5 217 PHE B N 1
ATOM 3770 C CA . PHE B 1 217 ? -17.391 25.562 16.672 1 98.5 217 PHE B CA 1
ATOM 3771 C C . PHE B 1 217 ? -18.062 24.25 16.281 1 98.5 217 PHE B C 1
ATOM 3773 O O . PHE B 1 217 ? -18.453 23.453 17.141 1 98.5 217 PHE B O 1
ATOM 3780 N N . GLU B 1 218 ? -18.266 24.016 14.984 1 98.19 218 GLU B N 1
ATOM 3781 C CA . GLU B 1 218 ? -18.797 22.781 14.438 1 98.19 218 GLU B CA 1
ATOM 3782 C C . GLU B 1 218 ? -18.172 22.469 13.07 1 98.19 218 GLU B C 1
ATOM 3784 O O . GLU B 1 218 ? -17.688 23.375 12.391 1 98.19 218 GLU B O 1
ATOM 3789 N N . VAL B 1 219 ? -18.141 21.234 12.727 1 98.38 219 VAL B N 1
ATOM 3790 C CA . VAL B 1 219 ? -17.641 20.75 11.438 1 98.38 219 VAL B CA 1
ATOM 3791 C C . VAL B 1 219 ? -18.828 20.484 10.508 1 98.38 219 VAL B C 1
ATOM 3793 O O . VAL B 1 219 ? -19.766 19.781 10.875 1 98.38 219 VAL B O 1
ATOM 3796 N N . VAL B 1 220 ? -18.766 21.047 9.258 1 98.31 220 VAL B N 1
ATOM 3797 C CA . VAL B 1 220 ? -19.922 20.969 8.383 1 98.31 220 VAL B CA 1
ATOM 3798 C C . VAL B 1 220 ? -19.484 20.562 6.973 1 98.31 220 VAL B C 1
ATOM 3800 O O . VAL B 1 220 ? -18.297 20.578 6.668 1 98.31 220 VAL B O 1
ATOM 3803 N N . GLY B 1 221 ? -20.516 20.141 6.199 1 97 221 GLY B N 1
ATOM 3804 C CA . GLY B 1 221 ? -20.344 19.922 4.773 1 97 221 GLY B CA 1
ATOM 3805 C C . GLY B 1 221 ? -19.922 18.5 4.438 1 97 221 GLY B C 1
ATOM 3806 O O . GLY B 1 221 ? -19.594 17.719 5.332 1 97 221 GLY B O 1
ATOM 3807 N N . ASP B 1 222 ? -19.922 18.25 3.096 1 95.44 222 ASP B N 1
ATOM 3808 C CA . ASP B 1 222 ? -19.484 16.969 2.58 1 95.44 222 ASP B CA 1
ATOM 3809 C C . ASP B 1 222 ? -17.953 16.922 2.459 1 95.44 222 ASP B C 1
ATOM 3811 O O . ASP B 1 222 ? -17.297 17.953 2.498 1 95.44 222 ASP B O 1
ATOM 3815 N N . PHE B 1 223 ? -17.5 15.68 2.369 1 96.94 223 PHE B N 1
ATOM 3816 C CA . PHE B 1 223 ? -16.094 15.531 2.072 1 96.94 223 PHE B CA 1
ATOM 3817 C C . PHE B 1 223 ? -15.766 16.078 0.685 1 96.94 223 PHE B C 1
ATOM 3819 O O . PHE B 1 223 ? -16.406 15.695 -0.299 1 96.94 223 PHE B O 1
ATOM 3826 N N . LEU B 1 224 ? -14.742 16.906 0.672 1 97.5 224 LEU B N 1
ATOM 3827 C CA . LEU B 1 224 ? -14.352 17.516 -0.594 1 97.5 224 LEU B CA 1
ATOM 3828 C C . LEU B 1 224 ? -13.18 16.766 -1.221 1 97.5 224 LEU B C 1
ATOM 3830 O O . LEU B 1 224 ? -12.828 17 -2.379 1 97.5 224 LEU B O 1
ATOM 3834 N N . SER B 1 225 ? -12.578 15.828 -0.473 1 97.31 225 SER B N 1
ATOM 3835 C CA . SER B 1 225 ? -11.414 15.078 -0.94 1 97.31 225 SER B CA 1
ATOM 3836 C C . SER B 1 225 ? -11.289 13.75 -0.213 1 97.31 225 SER B C 1
ATOM 3838 O O . SER B 1 225 ? -12.008 13.492 0.753 1 97.31 225 SER B O 1
ATOM 3840 N N . PHE B 1 226 ? -10.547 12.844 -0.735 1 96.44 226 PHE B N 1
ATOM 3841 C CA . PHE B 1 226 ? -10.086 11.594 -0.136 1 96.44 226 PHE B CA 1
ATOM 3842 C C . PHE B 1 226 ? -8.602 11.672 0.193 1 96.44 226 PHE B C 1
ATOM 3844 O O . PHE B 1 226 ? -7.766 11.75 -0.708 1 96.44 226 PHE B O 1
ATOM 3851 N N . ASP B 1 227 ? -8.336 11.625 1.45 1 98.12 227 ASP B N 1
ATOM 3852 C CA . ASP B 1 227 ? -6.957 11.883 1.869 1 98.12 227 ASP B CA 1
ATOM 3853 C C . ASP B 1 227 ? -6.43 10.75 2.748 1 98.12 227 ASP B C 1
ATOM 3855 O O . ASP B 1 227 ? -6.598 10.781 3.969 1 98.12 227 ASP B O 1
ATOM 3859 N N . PRO B 1 228 ? -5.727 9.781 2.17 1 98.5 228 PRO B N 1
ATOM 3860 C CA . PRO B 1 228 ? -5.055 8.758 2.977 1 98.5 228 PRO B CA 1
ATOM 3861 C C . PRO B 1 228 ? -3.725 9.242 3.555 1 98.5 228 PRO B C 1
ATOM 3863 O O . PRO B 1 228 ? -2.871 9.742 2.816 1 98.5 228 PRO B O 1
ATOM 3866 N N . TYR B 1 229 ? -3.6 9.133 4.906 1 98.81 229 TYR B N 1
ATOM 3867 C CA . TYR B 1 229 ? -2.367 9.523 5.578 1 98.81 229 TYR B CA 1
ATOM 3868 C C . TYR B 1 229 ? -1.371 8.367 5.613 1 98.81 229 TYR B C 1
ATOM 3870 O O . TYR B 1 229 ? -1.755 7.219 5.82 1 98.81 229 TYR B O 1
ATOM 3878 N N . ALA B 1 230 ? -0.137 8.688 5.422 1 98.88 230 ALA B N 1
ATOM 3879 C CA . ALA B 1 230 ? 0.964 7.738 5.57 1 98.88 230 ALA B CA 1
ATOM 3880 C C . ALA B 1 230 ? 2.238 8.445 6.027 1 98.88 230 ALA B C 1
ATOM 3882 O O . ALA B 1 230 ? 2.4 9.648 5.812 1 98.88 230 ALA B O 1
ATOM 3883 N N . LEU B 1 231 ? 3.104 7.711 6.672 1 98.94 231 LEU B N 1
ATOM 3884 C CA . LEU B 1 231 ? 4.41 8.227 7.059 1 98.94 231 LEU B CA 1
ATOM 3885 C C . LEU B 1 231 ? 5.34 8.32 5.852 1 98.94 231 LEU B C 1
ATOM 3887 O O . LEU B 1 231 ? 5.352 7.422 5.008 1 98.94 231 LEU B O 1
ATOM 3891 N N . MET B 1 232 ? 6.031 9.383 5.785 1 98.94 232 MET B N 1
ATOM 3892 C CA . MET B 1 232 ? 6.777 9.719 4.578 1 98.94 232 MET B CA 1
ATOM 3893 C C . MET B 1 232 ? 8.25 9.359 4.727 1 98.94 232 MET B C 1
ATOM 3895 O O . MET B 1 232 ? 8.844 9.594 5.781 1 98.94 232 MET B O 1
ATOM 3899 N N . VAL B 1 233 ? 8.836 8.773 3.666 1 98.94 233 VAL B N 1
ATOM 3900 C CA . VAL B 1 233 ? 10.242 8.398 3.607 1 98.94 233 VAL B CA 1
ATOM 3901 C C . VAL B 1 233 ? 10.836 8.836 2.271 1 98.94 233 VAL B C 1
ATOM 3903 O O . VAL B 1 233 ? 10.148 9.422 1.435 1 98.94 233 VAL B O 1
ATOM 3906 N N . ARG B 1 234 ? 12.133 8.625 2.084 1 98.75 234 ARG B N 1
ATOM 3907 C CA . ARG B 1 234 ? 12.828 9.07 0.882 1 98.75 234 ARG B CA 1
ATOM 3908 C C . ARG B 1 234 ? 12.562 8.125 -0.287 1 98.75 234 ARG B C 1
ATOM 3910 O O . ARG B 1 234 ? 12.328 6.934 -0.087 1 98.75 234 ARG B O 1
ATOM 3917 N N . ARG B 1 235 ? 12.672 8.648 -1.459 1 98.25 235 ARG B N 1
ATOM 3918 C CA . ARG B 1 235 ? 12.641 7.832 -2.67 1 98.25 235 ARG B CA 1
ATOM 3919 C C . ARG B 1 235 ? 13.906 6.988 -2.799 1 98.25 235 ARG B C 1
ATOM 3921 O O . ARG B 1 235 ? 14.93 7.293 -2.174 1 98.25 235 ARG B O 1
ATOM 3928 N N . ASP B 1 236 ? 13.734 5.879 -3.562 1 98.12 236 ASP B N 1
ATOM 3929 C CA . ASP B 1 236 ? 14.844 5.031 -3.986 1 98.12 236 ASP B CA 1
ATOM 3930 C C . ASP B 1 236 ? 15.625 4.512 -2.783 1 98.12 236 ASP B C 1
ATOM 3932 O O . ASP B 1 236 ? 16.859 4.508 -2.797 1 98.12 236 ASP B O 1
ATOM 3936 N N . ASP B 1 237 ? 14.93 4.211 -1.803 1 98.44 237 ASP B N 1
ATOM 3937 C CA . ASP B 1 237 ? 15.523 3.672 -0.583 1 98.44 237 ASP B CA 1
ATOM 3938 C C . ASP B 1 237 ? 14.711 2.49 -0.055 1 98.44 237 ASP B C 1
ATOM 3940 O O . ASP B 1 237 ? 14.211 2.527 1.07 1 98.44 237 ASP B O 1
ATOM 3944 N N . SER B 1 238 ? 14.734 1.418 -0.798 1 98.44 238 SER B N 1
ATOM 3945 C CA . SER B 1 238 ? 13.93 0.236 -0.5 1 98.44 238 SER B CA 1
ATOM 3946 C C . SER B 1 238 ? 14.344 -0.392 0.827 1 98.44 238 SER B C 1
ATOM 3948 O O . SER B 1 238 ? 13.508 -0.958 1.537 1 98.44 238 SER B O 1
ATOM 3950 N N . ALA B 1 239 ? 15.578 -0.262 1.129 1 98.44 239 ALA B N 1
ATOM 3951 C CA . ALA B 1 239 ? 16.047 -0.882 2.361 1 98.44 239 ALA B CA 1
ATOM 3952 C C . ALA B 1 239 ? 15.414 -0.232 3.586 1 98.44 239 ALA B C 1
ATOM 3954 O O . ALA B 1 239 ? 14.922 -0.926 4.477 1 98.44 239 ALA B O 1
ATOM 3955 N N . PHE B 1 240 ? 15.453 1.096 3.656 1 98.88 240 PHE B N 1
ATOM 3956 C CA . PHE B 1 240 ? 14.844 1.798 4.781 1 98.88 240 PHE B CA 1
ATOM 3957 C C . PHE B 1 240 ? 13.336 1.605 4.781 1 98.88 240 PHE B C 1
ATOM 3959 O O . PHE B 1 240 ? 12.727 1.422 5.84 1 98.88 240 PHE B O 1
ATOM 3966 N N . GLU B 1 241 ? 12.727 1.688 3.602 1 98.81 241 GLU B N 1
ATOM 3967 C CA . GLU B 1 241 ? 11.289 1.474 3.473 1 98.81 241 GLU B CA 1
ATOM 3968 C C . GLU B 1 241 ? 10.883 0.122 4.051 1 98.81 241 GLU B C 1
ATOM 3970 O O . GLU B 1 241 ? 9.867 0.018 4.738 1 98.81 241 GLU B O 1
ATOM 3975 N N . LEU B 1 242 ? 11.68 -0.88 3.781 1 98.81 242 LEU B N 1
ATOM 3976 C CA . LEU B 1 242 ? 11.352 -2.227 4.238 1 98.81 242 LEU B CA 1
ATOM 3977 C C . LEU B 1 242 ? 11.367 -2.301 5.762 1 98.81 242 LEU B C 1
ATOM 3979 O O . LEU B 1 242 ? 10.523 -2.971 6.359 1 98.81 242 LEU B O 1
ATOM 3983 N N . VAL B 1 243 ? 12.312 -1.602 6.375 1 98.81 243 VAL B N 1
ATOM 3984 C CA . VAL B 1 243 ? 12.344 -1.582 7.832 1 98.81 243 VAL B CA 1
ATOM 3985 C C . VAL B 1 243 ? 11.047 -0.981 8.367 1 98.81 243 VAL B C 1
ATOM 3987 O O . VAL B 1 243 ? 10.453 -1.517 9.305 1 98.81 243 VAL B O 1
ATOM 3990 N N . GLY B 1 244 ? 10.641 0.107 7.777 1 98.88 244 GLY B N 1
ATOM 3991 C CA . GLY B 1 244 ? 9.391 0.728 8.18 1 98.88 244 GLY B CA 1
ATOM 3992 C C . GLY B 1 244 ? 8.18 -0.153 7.93 1 98.88 244 GLY B C 1
ATOM 3993 O O . GLY B 1 244 ? 7.293 -0.257 8.781 1 98.88 244 GLY B O 1
ATOM 3994 N N . LYS B 1 245 ? 8.156 -0.784 6.758 1 98.88 245 LYS B N 1
ATOM 3995 C CA . LYS B 1 245 ? 7.059 -1.681 6.418 1 98.88 245 LYS B CA 1
ATOM 3996 C C . LYS B 1 245 ? 6.98 -2.852 7.398 1 98.88 245 LYS B C 1
ATOM 3998 O O . LYS B 1 245 ? 5.891 -3.236 7.824 1 98.88 245 LYS B O 1
ATOM 4003 N N . LYS B 1 246 ? 8.133 -3.41 7.715 1 98.88 246 LYS B N 1
ATOM 4004 C CA . LYS B 1 246 ? 8.172 -4.512 8.672 1 98.88 246 LYS B CA 1
ATOM 4005 C C . LYS B 1 246 ? 7.633 -4.078 10.031 1 98.88 246 LYS B C 1
ATOM 4007 O O . LYS B 1 246 ? 6.844 -4.793 10.648 1 98.88 246 LYS B O 1
ATOM 4012 N N . ALA B 1 247 ? 8.031 -2.91 10.469 1 98.94 247 ALA B N 1
ATOM 4013 C CA . ALA B 1 247 ? 7.598 -2.396 11.766 1 98.94 247 ALA B CA 1
ATOM 4014 C C . ALA B 1 247 ? 6.086 -2.205 11.805 1 98.94 247 ALA B C 1
ATOM 4016 O O . ALA B 1 247 ? 5.418 -2.66 12.734 1 98.94 247 ALA B O 1
ATOM 4017 N N . LEU B 1 248 ? 5.57 -1.575 10.797 1 98.94 248 LEU B N 1
ATOM 4018 C CA . LEU B 1 248 ? 4.137 -1.295 10.781 1 98.94 248 LEU B CA 1
ATOM 4019 C C . LEU B 1 248 ? 3.336 -2.574 10.578 1 98.94 248 LEU B C 1
ATOM 4021 O O . LEU B 1 248 ? 2.268 -2.746 11.172 1 98.94 248 LEU B O 1
ATOM 4025 N N . ALA B 1 249 ? 3.842 -3.465 9.734 1 98.81 249 ALA B N 1
ATOM 4026 C CA . ALA B 1 249 ? 3.166 -4.746 9.547 1 98.81 249 ALA B CA 1
ATOM 4027 C C . ALA B 1 249 ? 3.043 -5.5 10.867 1 98.81 249 ALA B C 1
ATOM 4029 O O . ALA B 1 249 ? 2.006 -6.105 11.148 1 98.81 249 ALA B O 1
ATOM 4030 N N . ALA B 1 250 ? 4.059 -5.492 11.633 1 98.69 250 ALA B N 1
ATOM 4031 C CA . ALA B 1 250 ? 4.023 -6.145 12.945 1 98.69 250 ALA B CA 1
ATOM 4032 C C . ALA B 1 250 ? 2.977 -5.504 13.852 1 98.69 250 ALA B C 1
ATOM 4034 O O . ALA B 1 250 ? 2.221 -6.203 14.531 1 98.69 250 ALA B O 1
ATOM 4035 N N . VAL B 1 251 ? 2.924 -4.191 13.859 1 98.88 251 VAL B N 1
ATOM 4036 C CA . VAL B 1 251 ? 1.958 -3.439 14.648 1 98.88 251 VAL B CA 1
ATOM 4037 C C . VAL B 1 251 ? 0.539 -3.816 14.234 1 98.88 251 VAL B C 1
ATOM 4039 O O . VAL B 1 251 ? -0.335 -4.012 15.078 1 98.88 251 VAL B O 1
ATOM 4042 N N . PHE B 1 252 ? 0.308 -3.953 12.953 1 98.75 252 PHE B N 1
ATOM 4043 C CA . PHE B 1 252 ? -1.013 -4.281 12.43 1 98.75 252 PHE B CA 1
ATOM 4044 C C . PHE B 1 252 ? -1.366 -5.734 12.719 1 98.75 252 PHE B C 1
ATOM 4046 O O . PHE B 1 252 ? -2.467 -6.027 13.195 1 98.75 252 PHE B O 1
ATOM 4053 N N . ARG B 1 253 ? -0.447 -6.637 12.5 1 96.94 253 ARG B N 1
ATOM 4054 C CA . ARG B 1 253 ? -0.699 -8.07 12.625 1 96.94 253 ARG B CA 1
ATOM 4055 C C . ARG B 1 253 ? -0.957 -8.453 14.078 1 96.94 253 ARG B C 1
ATOM 4057 O O . ARG B 1 253 ? -1.775 -9.328 14.359 1 96.94 253 ARG B O 1
ATOM 4064 N N . SER B 1 254 ? -0.294 -7.801 15.016 1 97.75 254 SER B N 1
ATOM 4065 C CA . SER B 1 254 ? -0.417 -8.141 16.422 1 97.75 254 SER B CA 1
ATOM 4066 C C . SER B 1 254 ? -1.686 -7.543 17.031 1 97.75 254 SER B C 1
ATOM 4068 O O . SER B 1 254 ? -2.094 -7.922 18.125 1 97.75 254 SER B O 1
ATOM 4070 N N . GLY B 1 255 ? -2.225 -6.535 16.375 1 98 255 GLY B N 1
ATOM 4071 C CA . GLY B 1 255 ? -3.363 -5.82 16.922 1 98 255 GLY B CA 1
ATOM 4072 C C . GLY B 1 255 ? -2.965 -4.648 17.797 1 98 255 GLY B C 1
ATOM 4073 O O . GLY B 1 255 ? -3.822 -3.908 18.297 1 98 255 GLY B O 1
ATOM 4074 N N . GLU B 1 256 ? -1.716 -4.426 17.984 1 98.75 256 GLU B N 1
ATOM 4075 C CA . GLU B 1 256 ? -1.229 -3.305 18.781 1 98.75 256 GLU B CA 1
ATOM 4076 C C . GLU B 1 256 ? -1.767 -1.977 18.25 1 98.75 256 GLU B C 1
ATOM 4078 O O . GLU B 1 256 ? -1.964 -1.032 19.016 1 98.75 256 GLU B O 1
ATOM 4083 N N . ILE B 1 257 ? -2.129 -1.875 17.016 1 98.88 257 ILE B N 1
ATOM 4084 C CA . ILE B 1 257 ? -2.629 -0.662 16.375 1 98.88 257 ILE B CA 1
ATOM 4085 C C . ILE B 1 257 ? -3.916 -0.212 17.062 1 98.88 257 ILE B C 1
ATOM 4087 O O . ILE B 1 257 ? -4.191 0.986 17.156 1 98.88 257 ILE B O 1
ATOM 4091 N N . ASP B 1 258 ? -4.668 -1.13 17.578 1 98.5 258 ASP B N 1
ATOM 4092 C CA . ASP B 1 258 ? -5.945 -0.794 18.188 1 98.5 258 ASP B CA 1
ATOM 4093 C C . ASP B 1 258 ? -5.738 0.015 19.469 1 98.5 258 ASP B C 1
ATOM 4095 O O . ASP B 1 258 ? -6.434 1.008 19.703 1 98.5 258 ASP B O 1
ATOM 4099 N N . ALA B 1 259 ? -4.789 -0.422 20.25 1 98.62 259 ALA B N 1
ATOM 4100 C CA . ALA B 1 259 ? -4.496 0.305 21.484 1 98.62 259 ALA B CA 1
ATOM 4101 C C . ALA B 1 259 ? -3.891 1.674 21.172 1 98.62 259 ALA B C 1
ATOM 4103 O O . ALA B 1 259 ? -4.234 2.666 21.828 1 98.62 259 ALA B O 1
ATOM 4104 N N . ILE B 1 260 ? -3.008 1.734 20.219 1 98.88 260 ILE B N 1
ATOM 4105 C CA . ILE B 1 260 ? -2.396 3.002 19.844 1 98.88 260 ILE B CA 1
ATOM 4106 C C . ILE B 1 260 ? -3.471 3.959 19.328 1 98.88 260 ILE B C 1
ATOM 4108 O O . ILE B 1 260 ? -3.502 5.129 19.719 1 98.88 260 ILE B O 1
ATOM 4112 N N . TYR B 1 261 ? -4.344 3.453 18.469 1 98.75 261 TYR B N 1
ATOM 4113 C CA . TYR B 1 261 ? -5.441 4.246 17.922 1 98.75 261 TYR B CA 1
ATOM 4114 C C . TYR B 1 261 ? -6.34 4.77 19.047 1 98.75 261 TYR B C 1
ATOM 4116 O O . TYR B 1 261 ? -6.656 5.961 19.094 1 98.75 261 TYR B O 1
ATOM 4124 N N . ALA B 1 262 ? -6.734 3.906 19.953 1 98.44 262 ALA B N 1
ATOM 4125 C CA . ALA B 1 262 ? -7.648 4.254 21.031 1 98.44 262 ALA B CA 1
ATOM 4126 C C . ALA B 1 262 ? -7.066 5.363 21.906 1 98.44 262 ALA B C 1
ATOM 4128 O O . ALA B 1 262 ? -7.789 6.27 22.328 1 98.44 262 ALA B O 1
ATOM 4129 N N . LYS B 1 263 ? -5.797 5.305 22.141 1 98.5 263 LYS B N 1
ATOM 4130 C CA . LYS B 1 263 ? -5.121 6.305 22.953 1 98.5 263 LYS B CA 1
ATOM 4131 C C . LYS B 1 263 ? -5.375 7.715 22.422 1 98.5 263 LYS B C 1
ATOM 4133 O O . LYS B 1 263 ? -5.574 8.648 23.203 1 98.5 263 LYS B O 1
ATOM 4138 N N . TRP B 1 264 ? -5.477 7.863 21.172 1 98.5 264 TRP B N 1
ATOM 4139 C CA . TRP B 1 264 ? -5.461 9.203 20.594 1 98.5 264 TRP B CA 1
ATOM 4140 C C . TRP B 1 264 ? -6.84 9.586 20.062 1 98.5 264 TRP B C 1
ATOM 4142 O O . TRP B 1 264 ? -7.188 10.766 20.016 1 98.5 264 TRP B O 1
ATOM 4152 N N . PHE B 1 265 ? -7.684 8.617 19.75 1 98.25 265 PHE B N 1
ATOM 4153 C CA . PHE B 1 265 ? -8.914 8.945 19.047 1 98.25 265 PHE B CA 1
ATOM 4154 C C . PHE B 1 265 ? -10.133 8.719 19.938 1 98.25 265 PHE B C 1
ATOM 4156 O O . PHE B 1 265 ? -11.203 9.273 19.688 1 98.25 265 PHE B O 1
ATOM 4163 N N . ASP B 1 266 ? -10.016 7.906 20.953 1 97.06 266 ASP B N 1
ATOM 4164 C CA . ASP B 1 266 ? -11.141 7.723 21.875 1 97.06 266 ASP B CA 1
ATOM 4165 C C . ASP B 1 266 ? -11.555 9.047 22.5 1 97.06 266 ASP B C 1
ATOM 4167 O O . ASP B 1 266 ? -12.742 9.359 22.578 1 97.06 266 ASP B O 1
ATOM 4171 N N . PRO B 1 267 ? -10.555 9.859 22.969 1 95.75 267 PRO B N 1
ATOM 4172 C CA . PRO B 1 267 ? -10.945 11.141 23.562 1 95.75 267 PRO B CA 1
ATOM 4173 C C . PRO B 1 267 ? -11.695 12.039 22.578 1 95.75 267 PRO B C 1
ATOM 4175 O O . PRO B 1 267 ? -12.375 12.977 23 1 95.75 267 PRO B O 1
ATOM 4178 N N . LEU B 1 268 ? -11.547 11.789 21.297 1 95.75 268 LEU B N 1
ATOM 4179 C CA . LEU B 1 268 ? -12.203 12.594 20.266 1 95.75 268 LEU B CA 1
ATOM 4180 C C . LEU B 1 268 ? -13.516 11.945 19.828 1 95.75 268 LEU B C 1
ATOM 4182 O O . LEU B 1 268 ? -14.258 12.516 19.031 1 95.75 268 LEU B O 1
ATOM 4186 N N . GLY B 1 269 ? -13.766 10.75 20.281 1 95.06 269 GLY B N 1
ATOM 4187 C CA . GLY B 1 269 ? -14.961 10.016 19.906 1 95.06 269 GLY B CA 1
ATOM 4188 C C . GLY B 1 269 ? -14.938 9.531 18.469 1 95.06 269 GLY B C 1
ATOM 4189 O O . GLY B 1 269 ? -15.984 9.438 17.828 1 95.06 269 GLY B O 1
ATOM 4190 N N . VAL B 1 270 ? -13.766 9.32 17.969 1 94.5 270 VAL B N 1
ATOM 4191 C CA . VAL B 1 270 ? -13.633 8.898 16.578 1 94.5 270 VAL B CA 1
ATOM 4192 C C . VAL B 1 270 ? -13.203 7.434 16.516 1 94.5 270 VAL B C 1
ATOM 4194 O O . VAL B 1 270 ? -12.07 7.098 16.875 1 94.5 270 VAL B O 1
ATOM 4197 N N . GLY B 1 271 ? -14.102 6.594 16.016 1 94.75 271 GLY B N 1
ATOM 4198 C CA . GLY B 1 271 ? -13.773 5.184 15.852 1 94.75 271 GLY B CA 1
ATOM 4199 C C . GLY B 1 271 ? -13.125 4.875 14.516 1 94.75 271 GLY B C 1
ATOM 4200 O O . GLY B 1 271 ? -13.109 5.719 13.617 1 94.75 271 GLY B O 1
ATOM 4201 N N . GLN B 1 272 ? -12.602 3.723 14.391 1 96.31 272 GLN B N 1
ATOM 4202 C CA . GLN B 1 272 ? -12.039 3.271 13.125 1 96.31 272 GLN B CA 1
ATOM 4203 C C . GLN B 1 272 ? -13.133 2.988 12.102 1 96.31 272 GLN B C 1
ATOM 4205 O O . GLN B 1 272 ? -14.133 2.33 12.422 1 96.31 272 GLN B O 1
ATOM 4210 N N . THR B 1 273 ? -12.938 3.484 10.961 1 97.12 273 THR B N 1
ATOM 4211 C CA . THR B 1 273 ? -13.859 3.133 9.883 1 97.12 273 THR B CA 1
ATOM 4212 C C . THR B 1 273 ? -13.547 1.739 9.344 1 97.12 273 THR B C 1
ATOM 4214 O O . THR B 1 273 ? -12.461 1.203 9.578 1 97.12 273 THR B O 1
ATOM 4217 N N . ASP B 1 274 ? -14.461 1.129 8.617 1 97.69 274 ASP B N 1
ATOM 4218 C CA . ASP B 1 274 ? -14.227 -0.167 7.984 1 97.69 274 ASP B CA 1
ATOM 4219 C C . ASP B 1 274 ? -13.078 -0.093 6.98 1 97.69 274 ASP B C 1
ATOM 4221 O O . ASP B 1 274 ? -12.289 -1.032 6.863 1 97.69 274 ASP B O 1
ATOM 4225 N N . LEU B 1 275 ? -13.008 0.993 6.285 1 98.38 275 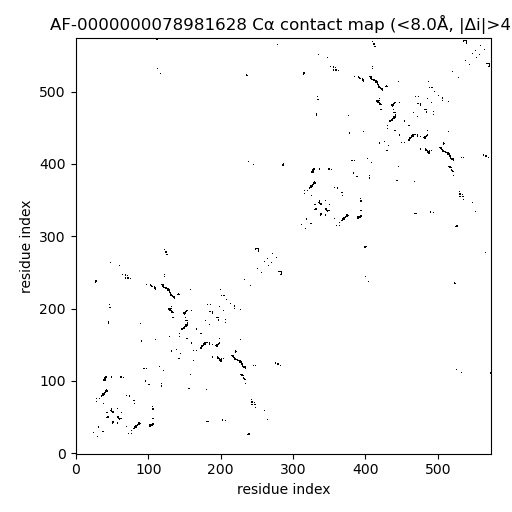LEU B N 1
ATOM 4226 C CA . LEU B 1 275 ? -11.945 1.162 5.305 1 98.38 275 LEU B CA 1
ATOM 4227 C C . LEU B 1 275 ? -10.578 1.215 5.988 1 98.38 275 LEU B C 1
ATOM 4229 O O . LEU B 1 275 ? -9.609 0.649 5.484 1 98.38 275 LEU B O 1
ATOM 4233 N N . LEU B 1 276 ? -10.5 1.901 7.09 1 98.56 276 LEU B N 1
ATOM 4234 C CA . LEU B 1 276 ? -9.234 1.969 7.816 1 98.56 276 LEU B CA 1
ATOM 4235 C C . LEU B 1 276 ? -8.844 0.596 8.352 1 98.56 276 LEU B C 1
ATOM 4237 O O . LEU B 1 276 ? -7.676 0.206 8.281 1 98.56 276 LEU B O 1
ATOM 4241 N N . LYS B 1 277 ? -9.789 -0.128 8.883 1 98.44 277 LYS B N 1
ATOM 4242 C CA . LYS B 1 277 ? -9.531 -1.486 9.352 1 98.44 277 LYS B CA 1
ATOM 4243 C C . LYS B 1 277 ? -9.008 -2.365 8.211 1 98.44 277 LYS B C 1
ATOM 4245 O O . LYS B 1 277 ? -8.102 -3.17 8.406 1 98.44 277 LYS B O 1
ATOM 4250 N N . ALA B 1 278 ? -9.633 -2.186 7.094 1 98.56 278 ALA B N 1
ATOM 4251 C CA . ALA B 1 278 ? -9.172 -2.918 5.918 1 98.56 278 ALA B CA 1
ATOM 4252 C C . ALA B 1 278 ? -7.734 -2.533 5.562 1 98.56 278 ALA B C 1
ATOM 4254 O O . ALA B 1 278 ? -6.938 -3.387 5.172 1 98.56 278 ALA B O 1
ATOM 4255 N N . ALA B 1 279 ? -7.426 -1.272 5.68 1 98.69 279 ALA B N 1
ATOM 4256 C CA . ALA B 1 279 ? -6.062 -0.82 5.422 1 98.69 279 ALA B CA 1
ATOM 4257 C C . ALA B 1 279 ? -5.066 -1.522 6.344 1 98.69 279 ALA B C 1
ATOM 4259 O O . ALA B 1 279 ? -4.008 -1.972 5.895 1 98.69 279 ALA B O 1
ATOM 4260 N N . PHE B 1 280 ? -5.418 -1.612 7.617 1 98.75 280 PHE B N 1
ATOM 4261 C CA . PHE B 1 280 ? -4.547 -2.293 8.57 1 98.75 280 PHE B CA 1
ATOM 4262 C C . PHE B 1 280 ? -4.395 -3.766 8.211 1 98.75 280 PHE B C 1
ATOM 4264 O O . PHE B 1 280 ? -3.287 -4.305 8.227 1 98.75 280 PHE B O 1
ATOM 4271 N N . GLN B 1 281 ? -5.465 -4.367 7.836 1 98.19 281 GLN B N 1
ATOM 4272 C CA . GLN B 1 281 ? -5.426 -5.781 7.484 1 98.19 281 GLN B CA 1
ATOM 4273 C C . GLN B 1 281 ? -4.582 -6.02 6.238 1 98.19 281 GLN B C 1
ATOM 4275 O O . GLN B 1 281 ? -3.768 -6.945 6.199 1 98.19 281 GLN B O 1
ATOM 4280 N N . LEU B 1 282 ? -4.762 -5.203 5.262 1 98.31 282 LEU B N 1
ATOM 4281 C CA . LEU B 1 282 ? -4.074 -5.348 3.982 1 98.31 282 LEU B CA 1
ATOM 4282 C C . LEU B 1 282 ? -2.572 -5.141 4.148 1 98.31 282 LEU B C 1
ATOM 4284 O O . LEU B 1 282 ? -1.777 -5.695 3.385 1 98.31 282 LEU B O 1
ATOM 4288 N N . ASN B 1 283 ? -2.199 -4.336 5.152 1 98.06 283 ASN B N 1
ATOM 4289 C CA . ASN B 1 283 ? -0.788 -4.004 5.312 1 98.06 283 ASN B CA 1
ATOM 4290 C C . ASN B 1 283 ? -0.147 -4.805 6.441 1 98.06 283 ASN B C 1
ATOM 4292 O O . ASN B 1 283 ? 1.01 -4.57 6.793 1 98.06 283 ASN B O 1
ATOM 4296 N N . ALA B 1 284 ? -0.953 -5.703 7.062 1 98.12 284 ALA B N 1
ATOM 4297 C CA . ALA B 1 284 ? -0.401 -6.711 7.961 1 98.12 284 ALA B CA 1
ATOM 4298 C C . ALA B 1 284 ? 0.279 -7.832 7.184 1 98.12 284 ALA B C 1
ATOM 4300 O O . ALA B 1 284 ? -0.045 -9.008 7.363 1 98.12 284 ALA B O 1
ATOM 4301 N N . LEU B 1 285 ? 1.238 -7.5 6.375 1 97.5 285 LEU B N 1
ATOM 4302 C CA . LEU B 1 285 ? 1.886 -8.422 5.445 1 97.5 285 LEU B CA 1
ATOM 4303 C C . LEU B 1 285 ? 2.572 -9.555 6.195 1 97.5 285 LEU B C 1
ATOM 4305 O O . LEU B 1 285 ? 3.168 -9.336 7.254 1 97.5 285 LEU B O 1
ATOM 4309 N N . PRO B 1 286 ? 2.498 -10.703 5.586 1 94.81 286 PRO B N 1
ATOM 4310 C CA . PRO B 1 286 ? 3.219 -11.82 6.199 1 94.81 286 PRO B CA 1
ATOM 4311 C C . PRO B 1 286 ? 4.73 -11.719 6.008 1 94.81 286 PRO B C 1
ATOM 4313 O O . PRO B 1 286 ? 5.203 -10.914 5.203 1 94.81 286 PRO B O 1
ATOM 4316 N N . GLU B 1 287 ? 5.449 -12.531 6.789 1 93.19 287 GLU B N 1
ATOM 4317 C CA . GLU B 1 287 ? 6.898 -12.609 6.648 1 93.19 287 GLU B CA 1
ATOM 4318 C C . GLU B 1 287 ? 7.293 -13.398 5.402 1 93.19 287 GLU B C 1
ATOM 4320 O O . GLU B 1 287 ? 6.57 -14.305 4.984 1 93.19 287 GLU B O 1
#

Nearest PDB structures (foldseek):
  8ovo-assembly1_B  TM=9.774E-01  e=2.676E-32  Shigella flexneri
  2vha-assembly1_B  TM=9.823E-01  e=1.123E-31  Shigella flexneri
  8ovp-assembly1_B  TM=9.807E-01  e=5.639E-31  Escherichia coli
  8ovp-assembly1_A  TM=9.825E-01  e=8.072E-31  Escherichia coli
  8ovn-assembly1_A  TM=8.670E-01  e=1.755E-30  Shigella flexneri

Sequence (574 aa):
MNLLKPILAGAVALGLALPVAAQDRTGTLAKIDASGEIVIGHRESSVPFAYLDENQKPVGYSIDLCMKIVEAVSAELGKELSIKYVPVNPKTRIALMANGTIDLECGSTTNNLTRQEQVEYLPTTFITGTKLMVRKGSGISSVADLDGKAVALAQGTTNERAVKAAIETMGLDVKVLPVRDHAEGMLSLETDRVDVYATDHILLFGLIAKSKTPDAFEVVGDFLSFDPYALMVRRDDSAFELVGKKALAAVFRSGEIDAIYAKWFDPLGVGQTDLLKAAFQLNALPEMNLLKPILAGAVALGLALPVAAQDRTGTLAKIDASGEIVIGHRESSVPFAYLDENQKPVGYSIDLCMKIVEAVSAELGKELSIKYVPVNPKTRIALMANGTIDLECGSTTNNLTRQEQVEYLPTTFITGTKLMVRKGSGISSVADLDGKAVALAQGTTNERAVKAAIETMGLDVKVLPVRDHAEGMLSLETDRVDVYATDHILLFGLIAKSKTPDAFEVVGDFLSFDPYALMVRRDDSAFELVGKKALAAVFRSGEIDAIYAKWFDPLGVGQTDLLKAAFQLNALPE

Radius of gyration: 29.15 Å; Cα contacts (8 Å, |Δi|>4): 1078; chains: 2; bounding box: 88×108×82 Å

Solvent-accessible surface area (backbone atoms only — not comparable to full-atom values): 30625 Å² total; per-residue (Å²): 137,83,77,76,74,79,77,77,76,76,74,72,76,73,72,72,70,65,71,73,70,73,73,84,64,61,62,66,55,33,53,27,62,75,69,38,42,47,30,34,28,29,31,62,50,38,29,53,20,8,18,51,48,98,82,66,42,79,39,38,48,27,39,54,53,44,50,47,29,50,52,40,50,25,58,74,69,70,46,82,66,46,78,43,79,40,85,38,43,56,69,46,45,60,60,36,34,56,74,58,71,27,61,36,36,23,39,83,38,64,58,34,56,60,58,49,77,52,30,36,65,50,68,64,76,44,74,44,24,22,28,35,35,32,48,64,86,68,81,64,54,41,78,86,55,36,56,77,34,32,36,27,26,34,46,67,38,73,36,37,53,42,53,52,50,52,35,58,75,70,66,49,54,59,47,76,41,78,26,69,36,56,58,52,27,50,49,34,40,77,70,63,73,26,58,26,30,43,35,40,44,64,42,50,55,31,49,34,70,71,42,96,58,42,84,49,47,46,77,35,51,66,72,67,48,76,35,39,21,26,40,37,35,48,55,56,31,47,70,53,50,46,45,40,43,53,33,51,11,50,35,37,62,73,48,53,46,56,60,55,46,44,70,53,24,50,87,70,70,52,76,83,48,71,62,49,52,40,43,38,57,72,50,30,50,44,109,132,85,75,80,77,81,79,75,78,75,78,73,74,74,71,71,70,66,70,72,71,73,74,83,64,62,63,65,54,32,53,28,64,75,70,37,42,47,31,36,27,29,31,63,51,38,30,54,20,8,18,50,47,97,84,67,42,79,38,36,46,27,38,55,54,45,50,48,29,51,52,40,49,22,61,73,69,71,44,82,65,46,78,42,80,40,84,37,43,54,68,46,44,60,60,36,32,56,74,57,71,27,63,35,35,23,39,82,38,63,57,33,55,60,58,46,76,52,30,35,62,50,69,64,76,45,74,44,23,23,27,36,35,31,50,65,86,69,81,62,54,42,76,84,56,36,56,78,33,33,36,27,26,35,46,68,38,73,35,38,54,42,51,53,49,50,35,62,76,69,66,49,54,59,48,76,41,79,28,69,36,55,58,52,28,51,49,34,39,76,68,62,73,25,59,26,31,42,34,40,44,63,42,51,54,32,48,35,71,70,41,94,56,43,84,49,46,45,78,36,51,66,72,65,48,77,36,39,20,26,41,38,34,48,5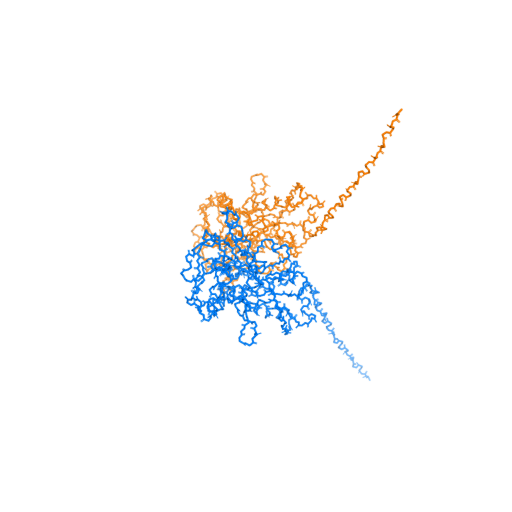3,56,30,48,69,53,50,46,46,42,44,52,34,51,10,49,35,38,63,72,48,52,48,56,60,55,48,44,72,53,24,52,88,70,70,52,75,83,49,71,62,49,52,39,44,38,57,71,48,30,49,44,108